Protein AF-0000000071693138 (afdb_homodimer)

Structure (mmCIF, N/CA/C/O backbone):
data_AF-0000000071693138-model_v1
#
loop_
_entity.id
_entity.type
_entity.pdbx_description
1 polymer 'SH2 domain-containing protein'
#
loop_
_atom_site.group_PDB
_atom_site.id
_atom_site.type_symbol
_atom_site.label_atom_id
_atom_site.label_alt_id
_atom_site.label_comp_id
_atom_site.label_asym_id
_atom_site.label_entity_id
_atom_site.label_seq_id
_atom_site.pdbx_PDB_ins_code
_atom_site.Cartn_x
_atom_site.Cartn_y
_atom_site.Cartn_z
_atom_site.occupancy
_atom_site.B_iso_or_equiv
_atom_site.auth_seq_id
_atom_site.auth_comp_id
_atom_site.auth_asym_id
_atom_site.auth_atom_id
_atom_site.pdbx_PDB_model_num
ATOM 1 N N . MET A 1 1 ? 12.133 -21.672 -26.922 1 51.28 1 MET A N 1
ATOM 2 C CA . MET A 1 1 ? 12.914 -20.594 -27.5 1 51.28 1 MET A CA 1
ATOM 3 C C . MET A 1 1 ? 12.086 -19.312 -27.594 1 51.28 1 MET A C 1
ATOM 5 O O . MET A 1 1 ? 12.539 -18.25 -27.156 1 51.28 1 MET A O 1
ATOM 9 N N . LYS A 1 2 ? 10.734 -19.406 -27.984 1 71.06 2 LYS A N 1
ATOM 10 C CA . LYS A 1 2 ? 9.914 -18.219 -28.203 1 71.06 2 LYS A CA 1
ATOM 11 C C . LYS A 1 2 ? 9.508 -17.594 -26.875 1 71.06 2 LYS A C 1
ATOM 13 O O . LYS A 1 2 ? 9.531 -16.359 -26.719 1 71.06 2 LYS A O 1
ATOM 18 N N . PHE A 1 3 ? 9.383 -18.438 -25.984 1 79.75 3 PHE A N 1
ATOM 19 C CA . PHE A 1 3 ? 8.977 -17.922 -24.672 1 79.75 3 PHE A CA 1
ATOM 20 C C . PHE A 1 3 ? 10.102 -17.125 -24.031 1 79.75 3 PHE A C 1
ATOM 22 O O . PHE A 1 3 ? 9.867 -16.031 -23.516 1 79.75 3 PHE A O 1
ATOM 29 N N . LYS A 1 4 ? 11.297 -17.656 -24.094 1 79.69 4 LYS A N 1
ATOM 30 C CA . LYS A 1 4 ? 12.477 -16.984 -23.547 1 79.69 4 LYS A CA 1
ATOM 31 C C . LYS A 1 4 ? 12.664 -15.609 -24.172 1 79.69 4 LYS A C 1
ATOM 33 O O . LYS A 1 4 ? 12.977 -14.641 -23.469 1 79.69 4 LYS A O 1
ATOM 38 N N . ALA A 1 5 ? 12.492 -15.648 -25.422 1 77.88 5 ALA A N 1
ATOM 39 C CA . ALA A 1 5 ? 12.68 -14.398 -26.156 1 77.88 5 ALA A CA 1
ATOM 40 C C . ALA A 1 5 ? 11.602 -13.375 -25.797 1 77.88 5 ALA A C 1
ATOM 42 O O . ALA A 1 5 ? 11.898 -12.195 -25.594 1 77.88 5 ALA A O 1
ATOM 43 N N . GLU A 1 6 ? 10.391 -13.82 -25.641 1 78.31 6 GLU A N 1
ATOM 44 C CA . GLU A 1 6 ? 9.273 -12.922 -25.359 1 78.31 6 GLU A CA 1
ATOM 45 C C . GLU A 1 6 ? 9.367 -12.344 -23.938 1 78.31 6 GLU A C 1
ATOM 47 O O . GLU A 1 6 ? 9.102 -11.164 -23.734 1 78.31 6 GLU A O 1
ATOM 52 N N . VAL A 1 7 ? 9.781 -13.195 -23.062 1 82.5 7 VAL A N 1
ATOM 53 C CA . VAL A 1 7 ? 9.898 -12.781 -21.672 1 82.5 7 VAL A CA 1
ATOM 54 C C . VAL A 1 7 ? 11.266 -12.141 -21.438 1 82.5 7 VAL A C 1
ATOM 56 O O . VAL A 1 7 ? 11.477 -11.484 -20.406 1 82.5 7 VAL A O 1
ATOM 59 N N . GLN A 1 8 ? 12.141 -12.156 -22.422 1 80 8 GLN A N 1
ATOM 60 C CA . GLN A 1 8 ? 13.516 -11.688 -22.297 1 80 8 GLN A CA 1
ATOM 61 C C . GLN A 1 8 ? 14.195 -12.32 -21.094 1 80 8 GLN A C 1
ATOM 63 O O . GLN A 1 8 ? 14.844 -11.625 -20.297 1 80 8 GLN A O 1
ATOM 68 N N . SER A 1 9 ? 13.906 -13.539 -20.875 1 84.06 9 SER A N 1
ATOM 69 C CA . SER A 1 9 ? 14.438 -14.289 -19.734 1 84.06 9 SER A CA 1
ATOM 70 C C . SER A 1 9 ? 15.516 -15.273 -20.172 1 84.06 9 SER A C 1
ATOM 72 O O . SER A 1 9 ? 15.703 -15.508 -21.375 1 84.06 9 SER A O 1
ATOM 74 N N . ASN A 1 10 ? 16.25 -15.727 -19.188 1 85.88 10 ASN A N 1
ATOM 75 C CA . ASN A 1 10 ? 17.266 -16.766 -19.422 1 85.88 10 ASN A CA 1
ATOM 76 C C . ASN A 1 10 ? 16.703 -18.156 -19.172 1 85.88 10 ASN A C 1
ATOM 78 O O . ASN A 1 10 ? 17.359 -19.156 -19.453 1 85.88 10 ASN A O 1
ATOM 82 N N . ARG A 1 11 ? 15.547 -18.109 -18.609 1 85.81 11 ARG A N 1
ATOM 83 C CA . ARG A 1 11 ? 14.906 -19.375 -18.297 1 85.81 11 ARG A CA 1
ATOM 84 C C . ARG A 1 11 ? 13.758 -19.672 -19.25 1 85.81 11 ARG A C 1
ATOM 86 O O . ARG A 1 11 ? 12.828 -18.859 -19.391 1 85.81 11 ARG A O 1
ATOM 93 N N . GLY A 1 12 ? 13.891 -20.75 -19.875 1 86.25 12 GLY A N 1
ATOM 94 C CA . GLY A 1 12 ? 12.828 -21.156 -20.797 1 86.25 12 GLY A CA 1
ATOM 95 C C . GLY A 1 12 ? 11.797 -22.062 -20.141 1 86.25 12 GLY A C 1
ATOM 96 O O . GLY A 1 12 ? 11.805 -22.25 -18.922 1 86.25 12 GLY A O 1
ATOM 97 N N . LEU A 1 13 ? 10.914 -22.547 -20.938 1 89.94 13 LEU A N 1
ATOM 98 C CA . LEU A 1 13 ? 9.875 -23.438 -20.438 1 89.94 13 LEU A CA 1
ATOM 99 C C . LEU A 1 13 ? 10.391 -24.875 -20.312 1 89.94 13 LEU A C 1
ATOM 101 O O . LEU A 1 13 ? 11.148 -25.344 -21.156 1 89.94 13 LEU A O 1
ATOM 105 N N . THR A 1 14 ? 10.102 -25.484 -19.266 1 90.12 14 THR A N 1
ATOM 106 C CA . THR A 1 14 ? 10.43 -26.906 -19.062 1 90.12 14 THR A CA 1
ATOM 107 C C . THR A 1 14 ? 9.383 -27.797 -19.719 1 90.12 14 THR A C 1
ATOM 109 O O . THR A 1 14 ? 8.367 -27.312 -20.219 1 90.12 14 THR A O 1
ATOM 112 N N . LYS A 1 15 ? 9.672 -29.062 -19.734 1 90 15 LYS A N 1
ATOM 113 C CA . LYS A 1 15 ? 8.703 -30.031 -20.25 1 90 15 LYS A CA 1
ATOM 114 C C . LYS A 1 15 ? 7.398 -29.969 -19.469 1 90 15 LYS A C 1
ATOM 116 O O . LYS A 1 15 ? 6.312 -30.062 -20.047 1 90 15 LYS A O 1
ATOM 121 N N . GLU A 1 16 ? 7.582 -29.875 -18.141 1 89.88 16 GLU A N 1
ATOM 122 C CA . GLU A 1 16 ? 6.41 -29.781 -17.266 1 89.88 16 GLU A CA 1
ATOM 123 C C . GLU A 1 16 ? 5.578 -28.547 -17.578 1 89.88 16 GLU A C 1
ATOM 125 O O . GLU A 1 16 ? 4.348 -28.594 -17.531 1 89.88 16 GLU A O 1
ATOM 130 N N . ASN A 1 17 ? 6.281 -27.469 -17.891 1 92.31 17 ASN A N 1
ATOM 131 C CA . ASN A 1 17 ? 5.574 -26.25 -18.281 1 92.31 17 ASN A CA 1
ATOM 132 C C . ASN A 1 17 ? 4.75 -26.453 -19.547 1 92.31 17 ASN A C 1
ATOM 134 O O . ASN A 1 17 ? 3.598 -26.031 -19.625 1 92.31 17 ASN A O 1
ATOM 138 N N . LEU A 1 18 ? 5.336 -27.125 -20.5 1 90.69 18 LEU A N 1
ATOM 139 C CA . LEU A 1 18 ? 4.684 -27.375 -21.781 1 90.69 18 LEU A CA 1
ATOM 140 C C . LEU A 1 18 ? 3.475 -28.281 -21.609 1 90.69 18 LEU A C 1
ATOM 142 O O . LEU A 1 18 ? 2.445 -28.094 -22.266 1 90.69 18 LEU A O 1
ATOM 146 N N . VAL A 1 19 ? 3.643 -29.281 -20.75 1 92.81 19 VAL A N 1
ATOM 147 C CA . VAL A 1 19 ? 2.529 -30.172 -20.484 1 92.81 19 VAL A CA 1
ATOM 148 C C . VAL A 1 19 ? 1.366 -29.391 -19.875 1 92.81 19 VAL A C 1
ATOM 150 O O . VAL A 1 19 ? 0.216 -29.562 -20.281 1 92.81 19 VAL A O 1
ATOM 153 N N . PHE A 1 20 ? 1.682 -28.562 -18.953 1 94.25 20 PHE A N 1
ATOM 154 C CA . PHE A 1 20 ? 0.657 -27.734 -18.344 1 94.25 20 PHE A CA 1
ATOM 155 C C . PHE A 1 20 ? -0.063 -26.891 -19.391 1 94.25 20 PHE A C 1
ATOM 157 O O . PHE A 1 20 ? -1.293 -26.812 -19.391 1 94.25 20 PHE A O 1
ATOM 164 N N . LEU A 1 21 ? 0.658 -26.25 -20.234 1 93.19 21 LEU A N 1
ATOM 165 C CA . LEU A 1 21 ? 0.099 -25.391 -21.281 1 93.19 21 LEU A CA 1
ATOM 166 C C . LEU A 1 21 ? -0.772 -26.188 -22.234 1 93.19 21 LEU A C 1
ATOM 168 O O . LEU A 1 21 ? -1.842 -25.734 -22.641 1 93.19 21 LEU A O 1
ATOM 172 N N . ALA A 1 22 ? -0.288 -27.328 -22.531 1 91.94 22 ALA A N 1
ATOM 173 C CA . ALA A 1 22 ? -1.06 -28.219 -23.406 1 91.94 22 ALA A CA 1
ATOM 174 C C . ALA A 1 22 ? -2.369 -28.641 -22.75 1 91.94 22 ALA A C 1
ATOM 176 O O . ALA A 1 22 ? -3.422 -28.641 -23.391 1 91.94 22 ALA A O 1
ATOM 177 N N . GLN A 1 23 ? -2.264 -28.984 -21.484 1 92.75 23 GLN A N 1
ATOM 178 C CA . GLN A 1 23 ? -3.455 -29.375 -20.734 1 92.75 23 GLN A CA 1
ATOM 179 C C . GLN A 1 23 ? -4.488 -28.25 -20.719 1 92.75 23 GLN A C 1
ATOM 181 O O . GLN A 1 23 ? -5.684 -28.5 -20.891 1 92.75 23 GLN A O 1
ATOM 186 N N . LYS A 1 24 ? -4.051 -27.078 -20.562 1 92.31 24 LYS A N 1
ATOM 187 C CA . LYS A 1 24 ? -4.945 -25.922 -20.516 1 92.31 24 LYS A CA 1
ATOM 188 C C . LYS A 1 24 ? -5.551 -25.641 -21.891 1 92.31 24 LYS A C 1
ATOM 190 O O . LYS A 1 24 ? -6.746 -25.375 -22.016 1 92.31 24 LYS A O 1
ATOM 195 N N . LEU A 1 25 ? -4.75 -25.75 -22.906 1 91.25 25 LEU A N 1
ATOM 196 C CA . LEU A 1 25 ? -5.156 -25.438 -24.266 1 91.25 25 LEU A CA 1
ATOM 197 C C . LEU A 1 25 ? -6.133 -26.469 -24.797 1 91.25 25 LEU A C 1
ATOM 199 O O . LEU A 1 25 ? -7.117 -26.125 -25.469 1 91.25 25 LEU A O 1
ATOM 203 N N . PHE A 1 26 ? -5.887 -27.688 -24.5 1 89.56 26 PHE A N 1
ATOM 204 C CA . PHE A 1 26 ? -6.66 -28.781 -25.094 1 89.56 26 PHE A CA 1
ATOM 205 C C . PHE A 1 26 ? -7.715 -29.281 -24.125 1 89.56 26 PHE A C 1
ATOM 207 O O . PHE A 1 26 ? -8.523 -30.156 -24.469 1 89.56 26 PHE A O 1
ATOM 214 N N . ASN A 1 27 ? -7.68 -28.75 -22.953 1 87.81 27 ASN A N 1
ATOM 215 C CA . ASN A 1 27 ? -8.594 -29.203 -21.922 1 87.81 27 ASN A CA 1
ATOM 216 C C . ASN A 1 27 ? -8.5 -30.719 -21.719 1 87.81 27 ASN A C 1
ATOM 218 O O . ASN A 1 27 ? -9.508 -31.422 -21.766 1 87.81 27 ASN A O 1
ATOM 222 N N . ASN A 1 28 ? -7.312 -31.141 -21.672 1 85.06 28 ASN A N 1
ATOM 223 C CA . ASN A 1 28 ? -6.957 -32.562 -21.5 1 85.06 28 ASN A CA 1
ATOM 224 C C . ASN A 1 28 ? -6.082 -32.75 -20.281 1 85.06 28 ASN A C 1
ATOM 226 O O . ASN A 1 28 ? -5.223 -31.938 -19.969 1 85.06 28 ASN A O 1
ATOM 230 N N . SER A 1 29 ? -6.223 -33.875 -19.5 1 84.69 29 SER A N 1
ATOM 231 C CA . SER A 1 29 ? -5.547 -34.062 -18.219 1 84.69 29 SER A CA 1
ATOM 232 C C . SER A 1 29 ? -4.328 -34.969 -18.375 1 84.69 29 SER A C 1
ATOM 234 O O . SER A 1 29 ? -3.713 -35.375 -17.391 1 84.69 29 SER A O 1
ATOM 236 N N . SER A 1 30 ? -4.02 -35.312 -19.531 1 86.25 30 SER A N 1
ATOM 237 C CA . SER A 1 30 ? -2.869 -36.188 -19.719 1 86.25 30 SER A CA 1
ATOM 238 C C . SER A 1 30 ? -1.579 -35.531 -19.266 1 86.25 30 SER A C 1
ATOM 240 O O . SER A 1 30 ? -1.352 -34.344 -19.547 1 86.25 30 SER A O 1
ATOM 242 N N . SER A 1 31 ? -0.728 -36.25 -18.578 1 86.44 31 SER A N 1
ATOM 243 C CA . SER A 1 31 ? 0.519 -35.688 -18.062 1 86.44 31 SER A CA 1
ATOM 244 C C . SER A 1 31 ? 1.697 -36.031 -18.969 1 86.44 31 SER A C 1
ATOM 246 O O . SER A 1 31 ? 2.832 -35.656 -18.688 1 86.44 31 SER A O 1
ATOM 248 N N . HIS A 1 32 ? 1.452 -36.719 -20.016 1 87.25 32 HIS A N 1
ATOM 249 C CA . HIS A 1 32 ? 2.518 -37.125 -20.922 1 87.25 32 HIS A CA 1
ATOM 250 C C . HIS A 1 32 ? 2.559 -36.25 -22.172 1 87.25 32 HIS A C 1
ATOM 252 O O . HIS A 1 32 ? 1.589 -36.188 -22.922 1 87.25 32 HIS A O 1
ATOM 258 N N . LEU A 1 33 ? 3.686 -35.719 -22.344 1 85.25 33 LEU A N 1
ATOM 259 C CA . LEU A 1 33 ? 3.871 -34.75 -23.438 1 85.25 33 LEU A CA 1
ATOM 260 C C . LEU A 1 33 ? 3.619 -35.438 -24.781 1 85.25 33 LEU A C 1
ATOM 262 O O . LEU A 1 33 ? 3.062 -34.812 -25.703 1 85.25 33 LEU A O 1
ATOM 266 N N . GLU A 1 34 ? 4.016 -36.656 -24.875 1 87.56 34 GLU A N 1
ATOM 267 C CA . GLU A 1 34 ? 3.918 -37.406 -26.125 1 87.56 34 GLU A CA 1
ATOM 268 C C . GLU A 1 34 ? 2.469 -37.5 -26.594 1 87.56 34 GLU A C 1
ATOM 270 O O . GLU A 1 34 ? 2.203 -37.625 -27.781 1 87.56 34 GLU A O 1
ATOM 275 N N . ASP A 1 35 ? 1.601 -37.406 -25.641 1 86.88 35 ASP A N 1
ATOM 276 C CA . ASP A 1 35 ? 0.181 -37.531 -25.969 1 86.88 35 ASP A CA 1
ATOM 277 C C . ASP A 1 35 ? -0.302 -36.344 -26.781 1 86.88 35 ASP A C 1
ATOM 279 O O . ASP A 1 35 ? -1.347 -36.406 -27.438 1 86.88 35 ASP A O 1
ATOM 283 N N . TYR A 1 36 ? 0.524 -35.312 -26.797 1 85.5 36 TYR A N 1
ATOM 284 C CA . TYR A 1 36 ? 0.069 -34.094 -27.453 1 85.5 36 TYR A CA 1
ATOM 285 C C . TYR A 1 36 ? 0.781 -33.875 -28.781 1 85.5 36 TYR A C 1
ATOM 287 O O . TYR A 1 36 ? 0.458 -32.938 -29.531 1 85.5 36 TYR A O 1
ATOM 295 N N . ASN A 1 37 ? 1.795 -34.625 -29.109 1 83.62 37 ASN A N 1
ATOM 296 C CA . ASN A 1 37 ? 2.604 -34.469 -30.312 1 83.62 37 ASN A CA 1
ATOM 297 C C . ASN A 1 37 ? 1.745 -34.562 -31.578 1 83.62 37 ASN A C 1
ATOM 299 O O . ASN A 1 37 ? 2.018 -33.875 -32.562 1 83.62 37 ASN A O 1
ATOM 303 N N . GLY A 1 38 ? 0.734 -35.25 -31.516 1 80.5 38 GLY A N 1
ATOM 304 C CA . GLY A 1 38 ? -0.096 -35.375 -32.688 1 80.5 38 GLY A CA 1
ATOM 305 C C . GLY A 1 38 ? -1.308 -34.469 -32.688 1 80.5 38 GLY A C 1
ATOM 306 O O . GLY A 1 38 ? -2.109 -34.5 -33.625 1 80.5 38 GLY A O 1
ATOM 307 N N . MET A 1 39 ? -1.306 -33.656 -31.734 1 83.25 39 MET A N 1
ATOM 308 C CA . MET A 1 39 ? -2.482 -32.781 -31.625 1 83.25 39 MET A CA 1
ATOM 309 C C . MET A 1 39 ? -2.209 -31.406 -32.219 1 83.25 39 MET A C 1
ATOM 311 O O . MET A 1 39 ? -1.069 -30.938 -32.188 1 83.25 39 MET A O 1
ATOM 315 N N . SER A 1 40 ? -3.199 -30.828 -32.906 1 84.94 40 SER A N 1
ATOM 316 C CA . SER A 1 40 ? -3.09 -29.484 -33.5 1 84.94 40 SER A CA 1
ATOM 317 C C . SER A 1 40 ? -4.094 -28.531 -32.875 1 84.94 40 SER A C 1
ATOM 319 O O . SER A 1 40 ? -5.168 -28.953 -32.438 1 84.94 40 SER A O 1
ATOM 321 N N . VAL A 1 41 ? -3.598 -27.359 -32.688 1 85.5 41 VAL A N 1
ATOM 322 C CA . VAL A 1 41 ? -4.465 -26.312 -32.156 1 85.5 41 VAL A CA 1
ATOM 323 C C . VAL A 1 41 ? -4.848 -25.344 -33.281 1 85.5 41 VAL A C 1
ATOM 325 O O . VAL A 1 41 ? -3.99 -24.891 -34.031 1 85.5 41 VAL A O 1
ATOM 328 N N . SER A 1 42 ? -6.184 -25.141 -33.344 1 89.38 42 SER A N 1
ATOM 329 C CA . SER A 1 42 ? -6.617 -24.156 -34.344 1 89.38 42 SER A CA 1
ATOM 330 C C . SER A 1 42 ? -6.34 -22.734 -33.844 1 89.38 42 SER A C 1
ATOM 332 O O . SER A 1 42 ? -6.223 -22.484 -32.656 1 89.38 42 SER A O 1
ATOM 334 N N . TRP A 1 43 ? -6.137 -21.875 -34.812 1 89.31 43 TRP A N 1
ATOM 335 C CA . TRP A 1 43 ? -5.953 -20.469 -34.469 1 89.31 43 TRP A CA 1
ATOM 336 C C . TRP A 1 43 ? -7.113 -19.953 -33.625 1 89.31 43 TRP A C 1
ATOM 338 O O . TRP A 1 43 ? -6.914 -19.188 -32.688 1 89.31 43 TRP A O 1
ATOM 348 N N . SER A 1 44 ? -8.312 -20.375 -33.969 1 91.94 44 SER A N 1
ATOM 349 C CA . SER A 1 44 ? -9.508 -19.969 -33.25 1 91.94 44 SER A CA 1
ATOM 350 C C . SER A 1 44 ? -9.461 -20.438 -31.797 1 91.94 44 SER A C 1
ATOM 352 O O . SER A 1 44 ? -9.797 -19.672 -30.891 1 91.94 44 SER A O 1
ATOM 354 N N . GLN A 1 45 ? -9.055 -21.609 -31.594 1 88.69 45 GLN A N 1
ATOM 355 C CA . GLN A 1 45 ? -8.914 -22.141 -30.25 1 88.69 45 GLN A CA 1
ATOM 356 C C . GLN A 1 45 ? -7.852 -21.391 -29.453 1 88.69 45 GLN A C 1
ATOM 358 O O . GLN A 1 45 ? -7.984 -21.203 -28.25 1 88.69 45 GLN A O 1
ATOM 363 N N . PHE A 1 46 ? -6.973 -20.922 -30.172 1 91.62 46 PHE A N 1
ATOM 364 C CA . PHE A 1 46 ? -5.812 -20.281 -29.562 1 91.62 46 PHE A CA 1
ATOM 365 C C . PHE A 1 46 ? -6.133 -18.844 -29.156 1 91.62 46 PHE A C 1
ATOM 367 O O . PHE A 1 46 ? -5.828 -18.438 -28.031 1 91.62 46 PHE A O 1
ATOM 374 N N . ASN A 1 47 ? -6.789 -18.094 -30.016 1 93.69 47 ASN A N 1
ATOM 375 C CA . ASN A 1 47 ? -6.832 -16.672 -29.734 1 93.69 47 ASN A CA 1
ATOM 376 C C . ASN A 1 47 ? -8.234 -16.094 -29.938 1 93.69 47 ASN A C 1
ATOM 378 O O . ASN A 1 47 ? -8.445 -14.898 -29.781 1 93.69 47 ASN A O 1
ATOM 382 N N . ARG A 1 48 ? -9.227 -16.812 -30.219 1 94.56 48 ARG A N 1
ATOM 383 C CA . ARG A 1 48 ? -10.57 -16.297 -30.469 1 94.56 48 ARG A CA 1
ATOM 384 C C . ARG A 1 48 ? -11.586 -16.922 -29.531 1 94.56 48 ARG A C 1
ATOM 386 O O . ARG A 1 48 ? -12.438 -16.219 -28.969 1 94.56 48 ARG A O 1
ATOM 393 N N . GLU A 1 49 ? -11.508 -18.219 -29.312 1 94.69 49 GLU A N 1
ATOM 394 C CA . GLU A 1 49 ? -12.445 -18.922 -28.453 1 94.69 49 GLU A CA 1
ATOM 395 C C . GLU A 1 49 ? -11.992 -18.891 -27 1 94.69 49 GLU A C 1
ATOM 397 O O . GLU A 1 49 ? -10.812 -19.094 -26.703 1 94.69 49 GLU A O 1
ATOM 402 N N . ASN A 1 50 ? -13.008 -18.703 -26.219 1 95 50 ASN A N 1
ATOM 403 C CA . ASN A 1 50 ? -12.703 -18.719 -24.781 1 95 50 ASN A CA 1
ATOM 404 C C . ASN A 1 50 ? -12.336 -20.125 -24.312 1 95 50 ASN A C 1
ATOM 406 O O . ASN A 1 50 ? -12.867 -21.109 -24.812 1 95 50 ASN A O 1
ATOM 410 N N . LEU A 1 51 ? -11.406 -20.188 -23.344 1 94.06 51 LEU A N 1
ATOM 411 C CA . LEU A 1 51 ? -11.125 -21.438 -22.656 1 94.06 51 LEU A CA 1
ATOM 412 C C . LEU A 1 51 ? -12.344 -21.938 -21.891 1 94.06 51 LEU A C 1
ATOM 414 O O . LEU A 1 51 ? -13.125 -21.141 -21.375 1 94.06 51 LEU A O 1
ATOM 418 N N . PRO A 1 52 ? -12.477 -23.203 -21.875 1 90.31 52 PRO A N 1
ATOM 419 C CA . PRO A 1 52 ? -13.617 -23.734 -21.141 1 90.31 52 PRO A CA 1
ATOM 420 C C . PRO A 1 52 ? -13.641 -23.266 -19.688 1 90.31 52 PRO A C 1
ATOM 422 O O . PRO A 1 52 ? -12.648 -23.406 -18.969 1 90.31 52 PRO A O 1
ATOM 425 N N . GLY A 1 53 ? -14.758 -22.688 -19.25 1 91.12 53 GLY A N 1
ATOM 426 C CA . GLY A 1 53 ? -14.938 -22.266 -17.875 1 91.12 53 GLY A CA 1
ATOM 427 C C . GLY A 1 53 ? -14.438 -20.844 -17.609 1 91.12 53 GLY A C 1
ATOM 428 O O . GLY A 1 53 ? -14.562 -20.344 -16.5 1 91.12 53 GLY A O 1
ATOM 429 N N . TRP A 1 54 ? -13.828 -20.328 -18.625 1 94.31 54 TRP A N 1
ATOM 430 C CA . TRP A 1 54 ? -13.273 -18.984 -18.453 1 94.31 54 TRP A CA 1
ATOM 431 C C . TRP A 1 54 ? -13.812 -18.031 -19.516 1 94.31 54 TRP A C 1
ATOM 433 O O . TRP A 1 54 ? -14.344 -18.469 -20.531 1 94.31 54 TRP A O 1
ATOM 443 N N . ASN A 1 55 ? -13.734 -16.75 -19.297 1 96.56 55 ASN A N 1
ATOM 444 C CA . ASN A 1 55 ? -14.227 -15.742 -20.219 1 96.56 55 ASN A CA 1
ATOM 445 C C . ASN A 1 55 ? -13.086 -15.102 -21.016 1 96.56 55 ASN A C 1
ATOM 447 O O . ASN A 1 55 ? -13.195 -13.953 -21.438 1 96.56 55 ASN A O 1
ATOM 451 N N . TYR A 1 56 ? -12.039 -15.828 -21.094 1 97.38 56 TYR A N 1
ATOM 452 C CA . TYR A 1 56 ? -10.883 -15.367 -21.859 1 97.38 56 TYR A CA 1
ATOM 453 C C . TYR A 1 56 ? -10.312 -16.5 -22.719 1 97.38 56 TYR A C 1
ATOM 455 O O . TYR A 1 56 ? -10.586 -17.672 -22.469 1 97.38 56 TYR A O 1
ATOM 463 N N . THR A 1 57 ? -9.547 -16.141 -23.719 1 97.38 57 THR A N 1
ATOM 464 C CA . THR A 1 57 ? -8.906 -17.125 -24.594 1 97.38 57 THR A CA 1
ATOM 465 C C . THR A 1 57 ? -7.578 -17.578 -24 1 97.38 57 THR A C 1
ATOM 467 O O . THR A 1 57 ? -7.051 -16.953 -23.078 1 97.38 57 THR A O 1
ATOM 470 N N . PHE A 1 58 ? -7.109 -18.641 -24.547 1 96.44 58 PHE A N 1
ATOM 471 C CA . PHE A 1 58 ? -5.801 -19.125 -24.125 1 96.44 58 PHE A CA 1
ATOM 472 C C . PHE A 1 58 ? -4.738 -18.062 -24.312 1 96.44 58 PHE A C 1
ATOM 474 O O . PHE A 1 58 ? -3.939 -17.797 -23.406 1 96.44 58 PHE A O 1
ATOM 481 N N . TRP A 1 59 ? -4.758 -17.422 -25.422 1 96.81 59 TRP A N 1
ATOM 482 C CA . TRP A 1 59 ? -3.736 -16.422 -25.734 1 96.81 59 TRP A CA 1
ATOM 483 C C . TRP A 1 59 ? -3.822 -15.234 -24.781 1 96.81 59 TRP A C 1
ATOM 485 O O . TRP A 1 59 ? -2.797 -14.734 -24.312 1 96.81 59 TRP A O 1
ATOM 495 N N . GLN A 1 60 ? -4.953 -14.797 -24.484 1 97.44 60 GLN A N 1
ATOM 496 C CA . GLN A 1 60 ? -5.117 -13.695 -23.547 1 97.44 60 GLN A CA 1
ATOM 497 C C . GLN A 1 60 ? -4.461 -14.016 -22.203 1 97.44 60 GLN A C 1
ATOM 499 O O . GLN A 1 60 ? -3.764 -13.172 -21.641 1 97.44 60 GLN A O 1
ATOM 504 N N . TRP A 1 61 ? -4.734 -15.164 -21.781 1 97.75 61 TRP A N 1
ATOM 505 C CA . TRP A 1 61 ? -4.172 -15.602 -20.5 1 97.75 61 TRP A CA 1
ATOM 506 C C . TRP A 1 61 ? -2.654 -15.695 -20.578 1 97.75 61 TRP A C 1
ATOM 508 O O . TRP A 1 61 ? -1.943 -15.172 -19.719 1 97.75 61 TRP A O 1
ATOM 518 N N . PHE A 1 62 ? -2.201 -16.359 -21.609 1 96.69 62 PHE A N 1
ATOM 519 C CA . PHE A 1 62 ? -0.776 -16.625 -21.766 1 96.69 62 PHE A CA 1
ATOM 520 C C . PHE A 1 62 ? -0.007 -15.32 -21.984 1 96.69 62 PHE A C 1
ATOM 522 O O . PHE A 1 62 ? 1.079 -15.141 -21.422 1 96.69 62 PHE A O 1
ATOM 529 N N . ASP A 1 63 ? -0.546 -14.5 -22.719 1 96.56 63 ASP A N 1
ATOM 530 C CA . ASP A 1 63 ? 0.045 -13.18 -22.922 1 96.56 63 ASP A CA 1
ATOM 531 C C . ASP A 1 63 ? 0.127 -12.406 -21.609 1 96.56 63 ASP A C 1
ATOM 533 O O . ASP A 1 63 ? 1.102 -11.688 -21.359 1 96.56 63 ASP A O 1
ATOM 537 N N . GLY A 1 64 ? -0.905 -12.492 -20.812 1 97.56 64 GLY A N 1
ATOM 538 C CA . GLY A 1 64 ? -0.895 -11.883 -19.5 1 97.56 64 GLY A CA 1
ATOM 539 C C . GLY A 1 64 ? 0.226 -12.391 -18.609 1 97.56 64 GLY A C 1
ATOM 540 O O . GLY A 1 64 ? 0.877 -11.609 -17.922 1 97.56 64 GLY A O 1
ATOM 541 N N . VAL A 1 65 ? 0.457 -13.656 -18.703 1 97.44 65 VAL A N 1
ATOM 542 C CA . VAL A 1 65 ? 1.535 -14.266 -17.938 1 97.44 65 VAL A CA 1
ATOM 543 C C . VAL A 1 65 ? 2.881 -13.703 -18.391 1 97.44 65 VAL A C 1
ATOM 545 O O . VAL A 1 65 ? 3.707 -13.312 -17.562 1 97.44 65 VAL A O 1
ATOM 548 N N . MET A 1 66 ? 3.053 -13.617 -19.656 1 96.44 66 MET A N 1
ATOM 549 C CA . MET A 1 66 ? 4.312 -13.125 -20.188 1 96.44 66 MET A CA 1
ATOM 550 C C . MET A 1 66 ? 4.531 -11.664 -19.812 1 96.44 66 MET A C 1
ATOM 552 O O . MET A 1 66 ? 5.645 -11.266 -19.469 1 96.44 66 MET A O 1
ATOM 556 N N . GLU A 1 67 ? 3.504 -10.961 -19.875 1 97 67 GLU A N 1
ATOM 557 C CA . GLU A 1 67 ? 3.598 -9.531 -19.594 1 97 67 GLU A CA 1
ATOM 558 C C . GLU A 1 67 ? 4.004 -9.281 -18.156 1 97 67 GLU A C 1
ATOM 560 O O . GLU A 1 67 ? 4.879 -8.461 -17.875 1 97 67 GLU A O 1
ATOM 565 N N . VAL A 1 68 ? 3.361 -9.938 -17.281 1 97.5 68 VAL A N 1
ATOM 566 C CA . VAL A 1 68 ? 3.662 -9.703 -15.875 1 97.5 68 VAL A CA 1
ATOM 567 C C . VAL A 1 68 ? 5.066 -10.203 -15.555 1 97.5 68 VAL A C 1
ATOM 569 O O . VAL A 1 68 ? 5.773 -9.609 -14.734 1 97.5 68 VAL A O 1
ATOM 572 N N . LEU A 1 69 ? 5.516 -11.273 -16.141 1 96.62 69 LEU A N 1
ATOM 573 C CA . LEU A 1 69 ? 6.871 -11.781 -15.961 1 96.62 69 LEU A CA 1
ATOM 574 C C . LEU A 1 69 ? 7.898 -10.758 -16.438 1 96.62 69 LEU A C 1
ATOM 576 O O . LEU A 1 69 ? 8.852 -10.453 -15.711 1 96.62 69 LEU A O 1
ATOM 580 N N . LYS A 1 70 ? 7.637 -10.25 -17.531 1 95.69 70 LYS A N 1
ATOM 581 C CA . LYS A 1 70 ? 8.57 -9.297 -18.141 1 95.69 70 LYS A CA 1
ATOM 582 C C . LYS A 1 70 ? 8.641 -8.008 -17.312 1 95.69 70 LYS A C 1
ATOM 584 O O . LYS A 1 70 ? 9.727 -7.492 -17.062 1 95.69 70 LYS A O 1
ATOM 589 N N . LYS A 1 71 ? 7.551 -7.578 -16.906 1 96.62 71 LYS A N 1
ATOM 590 C CA . LYS A 1 71 ? 7.461 -6.262 -16.281 1 96.62 71 LYS A CA 1
ATOM 591 C C . LYS A 1 71 ? 7.891 -6.316 -14.82 1 96.62 71 LYS A C 1
ATOM 593 O O . LYS A 1 71 ? 8.5 -5.375 -14.312 1 96.62 71 LYS A O 1
ATOM 598 N N . HIS A 1 72 ? 7.594 -7.477 -14.141 1 97.06 72 HIS A N 1
ATOM 599 C CA . HIS A 1 72 ? 7.738 -7.418 -12.688 1 97.06 72 HIS A CA 1
ATOM 600 C C . HIS A 1 72 ? 8.547 -8.602 -12.164 1 97.06 72 HIS A C 1
ATOM 602 O O . HIS A 1 72 ? 9.117 -8.531 -11.07 1 97.06 72 HIS A O 1
ATOM 608 N N . HIS A 1 73 ? 8.625 -9.672 -12.914 1 97.12 73 HIS A N 1
ATOM 609 C CA . HIS A 1 73 ? 9.062 -10.883 -12.234 1 97.12 73 HIS A CA 1
ATOM 610 C C . HIS A 1 73 ? 10.219 -11.547 -12.977 1 97.12 73 HIS A C 1
ATOM 612 O O . HIS A 1 73 ? 10.555 -12.703 -12.703 1 97.12 73 HIS A O 1
ATOM 618 N N . LYS A 1 74 ? 10.812 -10.883 -13.875 1 95.75 74 LYS A N 1
ATOM 619 C CA . LYS A 1 74 ? 11.859 -11.477 -14.695 1 95.75 74 LYS A CA 1
ATOM 620 C C . LYS A 1 74 ? 12.984 -12.039 -13.828 1 95.75 74 LYS A C 1
ATOM 622 O O . LYS A 1 74 ? 13.359 -13.203 -13.977 1 95.75 74 LYS A O 1
ATOM 627 N N . PRO A 1 75 ? 13.516 -11.266 -12.859 1 96 75 PRO A N 1
ATOM 628 C CA . PRO A 1 75 ? 14.594 -11.82 -12.047 1 96 75 PRO A CA 1
ATOM 629 C C . PRO A 1 75 ? 14.156 -13.016 -11.211 1 96 75 PRO A C 1
ATOM 631 O O . PRO A 1 75 ? 14.922 -13.961 -11.016 1 96 75 PRO A O 1
ATOM 634 N N . HIS A 1 76 ? 12.969 -13.023 -10.711 1 97.19 76 HIS A N 1
ATOM 635 C CA . HIS A 1 76 ? 12.445 -14.117 -9.898 1 97.19 76 HIS A CA 1
ATOM 636 C C . HIS A 1 76 ? 12.25 -15.375 -10.727 1 97.19 76 HIS A C 1
ATOM 638 O O . HIS A 1 76 ? 12.492 -16.484 -10.25 1 97.19 76 HIS A O 1
ATOM 644 N N . TRP A 1 77 ? 11.75 -15.125 -11.945 1 96.62 77 TRP A N 1
ATOM 645 C CA . TRP A 1 77 ? 11.602 -16.234 -12.875 1 96.62 77 TRP A CA 1
ATOM 646 C C . TRP A 1 77 ? 12.953 -16.844 -13.242 1 96.62 77 TRP A C 1
ATOM 648 O O . TRP A 1 77 ? 13.133 -18.062 -13.195 1 96.62 77 TRP A O 1
ATOM 658 N N . ASN A 1 78 ? 13.914 -16.047 -13.484 1 94.62 78 ASN A N 1
ATOM 659 C CA . ASN A 1 78 ? 15.25 -16.469 -13.875 1 94.62 78 ASN A CA 1
ATOM 660 C C . ASN A 1 78 ? 15.938 -17.25 -12.75 1 94.62 78 ASN A C 1
ATOM 662 O O . ASN A 1 78 ? 16.688 -18.188 -13.008 1 94.62 78 ASN A O 1
ATOM 666 N N . ASP A 1 79 ? 15.586 -16.891 -11.531 1 94.75 79 ASP A N 1
ATOM 667 C CA . ASP A 1 79 ? 16.203 -17.516 -10.367 1 94.75 79 ASP A CA 1
ATOM 668 C C . ASP A 1 79 ? 15.492 -18.812 -10.016 1 94.75 79 ASP A C 1
ATOM 670 O O . ASP A 1 79 ? 15.898 -19.516 -9.086 1 94.75 79 ASP A O 1
ATOM 674 N N . GLY A 1 80 ? 14.406 -19.047 -10.672 1 94.88 80 GLY A N 1
ATOM 675 C CA . GLY A 1 80 ? 13.656 -20.25 -10.398 1 94.88 80 GLY A CA 1
ATOM 676 C C . GLY A 1 80 ? 12.781 -20.141 -9.164 1 94.88 80 GLY A C 1
ATOM 677 O O . GLY A 1 80 ? 12.375 -21.156 -8.586 1 94.88 80 GLY A O 1
ATOM 678 N N . ALA A 1 81 ? 12.547 -18.953 -8.781 1 97.38 81 ALA A N 1
ATOM 679 C CA . ALA A 1 81 ? 11.773 -18.734 -7.559 1 97.38 81 ALA A CA 1
ATOM 680 C C . ALA A 1 81 ? 10.281 -18.906 -7.812 1 97.38 81 ALA A C 1
ATOM 682 O O . ALA A 1 81 ? 9.5 -19.047 -6.871 1 97.38 81 ALA A O 1
ATOM 683 N N . ILE A 1 82 ? 9.883 -18.875 -9.07 1 97.75 82 ILE A N 1
ATOM 684 C CA . ILE A 1 82 ? 8.477 -19 -9.461 1 97.75 82 ILE A CA 1
ATOM 685 C C . ILE A 1 82 ? 8.258 -20.344 -10.164 1 97.75 82 ILE A C 1
ATOM 687 O O . ILE A 1 82 ? 8.859 -20.609 -11.211 1 97.75 82 ILE A O 1
ATOM 691 N N . LEU A 1 83 ? 7.434 -21.125 -9.539 1 97.06 83 LEU A N 1
ATOM 692 C CA . LEU A 1 83 ? 7.078 -22.375 -10.211 1 97.06 83 LEU A CA 1
ATOM 693 C C . LEU A 1 83 ? 6.25 -22.109 -11.461 1 97.06 83 LEU A C 1
ATOM 695 O O . LEU A 1 83 ? 6.5 -22.688 -12.516 1 97.06 83 LEU A O 1
ATOM 699 N N . GLY A 1 84 ? 5.25 -21.203 -11.258 1 96.5 84 GLY A N 1
ATOM 700 C CA . GLY A 1 84 ? 4.59 -20.625 -12.414 1 96.5 84 GLY A CA 1
ATOM 701 C C . GLY A 1 84 ? 3.42 -21.453 -12.914 1 96.5 84 GLY A C 1
ATOM 702 O O . GLY A 1 84 ? 2.279 -21.234 -12.492 1 96.5 84 GLY A O 1
ATOM 703 N N . PHE A 1 85 ? 3.703 -22.5 -13.75 1 96.75 85 PHE A N 1
ATOM 704 C CA . PHE A 1 85 ? 2.678 -23.188 -14.516 1 96.75 85 PHE A CA 1
ATOM 705 C C . PHE A 1 85 ? 2.199 -24.438 -13.781 1 96.75 85 PHE A C 1
ATOM 707 O O . PHE A 1 85 ? 2.416 -25.562 -14.234 1 96.75 85 PHE A O 1
ATOM 714 N N . VAL A 1 86 ? 1.443 -24.281 -12.703 1 96.44 86 VAL A N 1
ATOM 715 C CA . VAL A 1 86 ? 0.775 -25.297 -11.906 1 96.44 86 VAL A CA 1
ATOM 716 C C . VAL A 1 86 ? -0.587 -24.797 -11.445 1 96.44 86 VAL A C 1
ATOM 718 O O . VAL A 1 86 ? -0.731 -23.625 -11.102 1 96.44 86 VAL A O 1
ATOM 721 N N . ASN A 1 87 ? -1.57 -25.656 -11.547 1 94.12 87 ASN A N 1
ATOM 722 C CA . ASN A 1 87 ? -2.881 -25.25 -11.062 1 94.12 87 ASN A CA 1
ATOM 723 C C . ASN A 1 87 ? -2.996 -25.406 -9.547 1 94.12 87 ASN A C 1
ATOM 725 O O . ASN A 1 87 ? -2.061 -25.875 -8.898 1 94.12 87 ASN A O 1
ATOM 729 N N . LYS A 1 88 ? -4.051 -25.078 -8.984 1 95.5 88 LYS A N 1
ATOM 730 C CA . LYS A 1 88 ? -4.262 -25.078 -7.539 1 95.5 88 LYS A CA 1
ATOM 731 C C . LYS A 1 88 ? -4.07 -26.469 -6.957 1 95.5 88 LYS A C 1
ATOM 733 O O . LYS A 1 88 ? -3.361 -26.641 -5.961 1 95.5 88 LYS A O 1
ATOM 738 N N . GLN A 1 89 ? -4.668 -27.453 -7.609 1 94.69 89 GLN A N 1
ATOM 739 C CA . GLN A 1 89 ? -4.605 -28.828 -7.105 1 94.69 89 GLN A CA 1
ATOM 740 C C . GLN A 1 89 ? -3.174 -29.359 -7.129 1 94.69 89 GLN A C 1
ATOM 742 O O . GLN A 1 89 ? -2.719 -29.969 -6.168 1 94.69 89 GLN A O 1
ATOM 747 N N . GLN A 1 90 ? -2.559 -29.141 -8.195 1 95.12 90 GLN A N 1
ATOM 748 C CA . GLN A 1 90 ? -1.17 -29.562 -8.32 1 95.12 90 GLN A CA 1
ATOM 749 C C . GLN A 1 90 ? -0.292 -28.906 -7.266 1 95.12 90 GLN A C 1
ATOM 751 O O . GLN A 1 90 ? 0.572 -29.547 -6.668 1 95.12 90 GLN A O 1
ATOM 756 N N . ALA A 1 91 ? -0.492 -27.594 -7.062 1 97.56 91 ALA A N 1
ATOM 757 C CA . ALA A 1 91 ? 0.257 -26.859 -6.051 1 97.56 91 ALA A CA 1
ATOM 758 C C . ALA A 1 91 ? 0.048 -27.469 -4.664 1 97.56 91 ALA A C 1
ATOM 760 O O . ALA A 1 91 ? 1.008 -27.656 -3.914 1 97.56 91 ALA A O 1
ATOM 761 N N . HIS A 1 92 ? -1.127 -27.75 -4.344 1 97.5 92 HIS A N 1
ATOM 762 C CA . HIS A 1 92 ? -1.455 -28.359 -3.055 1 97.5 92 HIS A CA 1
ATOM 763 C C . HIS A 1 92 ? -0.803 -29.719 -2.902 1 97.5 92 HIS A C 1
ATOM 765 O O . HIS A 1 92 ? -0.295 -30.062 -1.83 1 97.5 92 HIS A O 1
ATOM 771 N N . ASP A 1 93 ? -0.812 -30.5 -3.943 1 97.56 93 ASP A N 1
ATOM 772 C CA . ASP A 1 93 ? -0.192 -31.812 -3.922 1 97.56 93 ASP A CA 1
ATOM 773 C C . ASP A 1 93 ? 1.308 -31.719 -3.652 1 97.56 93 ASP A C 1
ATOM 775 O O . ASP A 1 93 ? 1.881 -32.562 -2.973 1 97.56 93 ASP A O 1
ATOM 779 N N . LEU A 1 94 ? 1.9 -30.719 -4.199 1 97.81 94 LEU A N 1
ATOM 780 C CA . LEU A 1 94 ? 3.334 -30.516 -4.023 1 97.81 94 LEU A CA 1
ATOM 781 C C . LEU A 1 94 ? 3.65 -30.094 -2.592 1 97.81 94 LEU A C 1
ATOM 783 O O . LEU A 1 94 ? 4.707 -30.438 -2.055 1 97.81 94 LEU A O 1
ATOM 787 N N . LEU A 1 95 ? 2.705 -29.375 -1.941 1 98.5 95 LEU A N 1
ATOM 788 C CA . LEU A 1 95 ? 2.98 -28.734 -0.663 1 98.5 95 LEU A CA 1
ATOM 789 C C . LEU A 1 95 ? 2.545 -29.609 0.499 1 98.5 95 LEU A C 1
ATOM 791 O O . LEU A 1 95 ? 2.99 -29.422 1.633 1 98.5 95 LEU A O 1
ATOM 795 N N . ILE A 1 96 ? 1.679 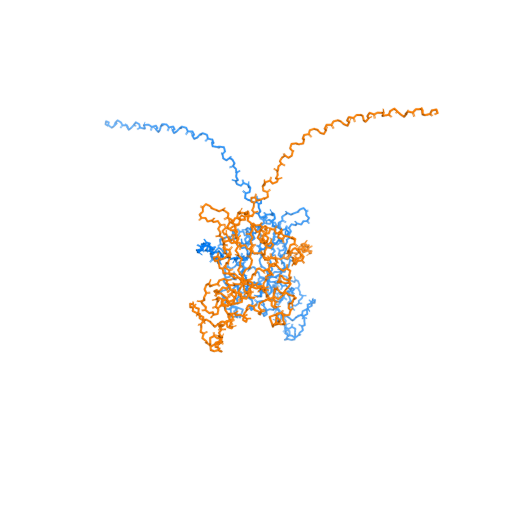-30.594 0.289 1 97.31 96 ILE A N 1
ATOM 796 C CA . ILE A 1 96 ? 0.946 -31.312 1.32 1 97.31 96 ILE A CA 1
ATOM 797 C C . ILE A 1 96 ? 1.93 -31.984 2.279 1 97.31 96 ILE A C 1
ATOM 799 O O . ILE A 1 96 ? 1.679 -32.062 3.484 1 97.31 96 ILE A O 1
ATOM 803 N N . ASN A 1 97 ? 3.07 -32.469 1.842 1 97.31 97 ASN A N 1
ATOM 804 C CA . ASN A 1 97 ? 4.02 -33.188 2.684 1 97.31 97 ASN A CA 1
ATOM 805 C C . ASN A 1 97 ? 5.207 -32.312 3.066 1 97.31 97 ASN A C 1
ATOM 807 O O . ASN A 1 97 ? 6.207 -32.812 3.592 1 97.31 97 ASN A O 1
ATOM 811 N N . LYS A 1 98 ? 5.18 -31.078 2.852 1 98.31 98 LYS A N 1
ATOM 812 C CA . LYS A 1 98 ? 6.254 -30.141 3.189 1 98.31 98 LYS A CA 1
ATOM 813 C C . LYS A 1 98 ? 6.055 -29.547 4.582 1 98.31 98 LYS A C 1
ATOM 815 O O . LYS A 1 98 ? 4.949 -29.594 5.129 1 98.31 98 LYS A O 1
ATOM 820 N N . PRO A 1 99 ? 7.094 -29.047 5.113 1 97.81 99 PRO A N 1
ATOM 821 C CA . PRO A 1 99 ? 6.953 -28.375 6.406 1 97.81 99 PRO A CA 1
ATOM 822 C C . PRO A 1 99 ? 6.105 -27.109 6.328 1 97.81 99 PRO A C 1
ATOM 824 O O . PRO A 1 99 ? 5.98 -26.5 5.258 1 97.81 99 PRO A O 1
ATOM 827 N N . ASP A 1 100 ? 5.602 -26.719 7.48 1 97.25 100 ASP A N 1
ATOM 828 C CA . ASP A 1 100 ? 4.867 -25.453 7.578 1 97.25 100 ASP A CA 1
ATOM 829 C C . ASP A 1 100 ? 5.73 -24.281 7.121 1 97.25 100 ASP A C 1
ATOM 831 O O . ASP A 1 100 ? 6.914 -24.219 7.445 1 97.25 100 ASP A O 1
ATOM 835 N N . GLY A 1 101 ? 5.086 -23.422 6.363 1 98.06 101 GLY A N 1
ATOM 836 C CA . GLY A 1 101 ? 5.789 -22.234 5.898 1 98.06 101 GLY A CA 1
ATOM 837 C C . GLY A 1 101 ? 6.348 -22.391 4.496 1 98.06 101 GLY A C 1
ATOM 838 O O . GLY A 1 101 ? 6.844 -21.422 3.914 1 98.06 101 GLY A O 1
ATOM 839 N N . THR A 1 102 ? 6.273 -23.625 3.961 1 98.88 102 THR A N 1
ATOM 840 C CA . THR A 1 102 ? 6.695 -23.797 2.574 1 98.88 102 THR A CA 1
ATOM 841 C C . THR A 1 102 ? 5.66 -23.219 1.617 1 98.88 102 THR A C 1
ATOM 843 O O . THR A 1 102 ? 4.457 -23.422 1.796 1 98.88 102 THR A O 1
ATOM 846 N N . PHE A 1 103 ? 6.172 -22.484 0.716 1 98.88 103 PHE A N 1
ATOM 847 C CA . PHE A 1 103 ? 5.242 -21.828 -0.204 1 98.88 103 PHE A CA 1
ATOM 848 C C . PHE A 1 103 ? 5.754 -21.922 -1.638 1 98.88 103 PHE A C 1
ATOM 850 O O . PHE A 1 103 ? 6.93 -22.219 -1.868 1 98.88 103 PHE A O 1
ATOM 857 N N . LEU A 1 104 ? 4.898 -21.734 -2.59 1 98.88 104 LEU A N 1
ATOM 858 C CA . LEU A 1 104 ? 5.258 -21.656 -4 1 98.88 104 LEU A CA 1
ATOM 859 C C . LEU A 1 104 ? 4.41 -20.625 -4.723 1 98.88 104 LEU A C 1
ATOM 861 O O . LEU A 1 104 ? 3.365 -20.203 -4.215 1 98.88 104 LEU A O 1
ATOM 865 N N . LEU A 1 105 ? 4.926 -20.109 -5.836 1 98.81 105 LEU A N 1
ATOM 866 C CA . LEU A 1 105 ? 4.262 -19.094 -6.645 1 98.81 105 LEU A CA 1
ATOM 867 C C . LEU A 1 105 ? 3.77 -19.672 -7.961 1 98.81 105 LEU A C 1
ATOM 869 O O . LEU A 1 105 ? 4.488 -20.438 -8.609 1 98.81 105 LEU A O 1
ATOM 873 N N . ARG A 1 106 ? 2.537 -19.391 -8.281 1 98.56 106 ARG A N 1
ATOM 874 C CA . ARG A 1 106 ? 1.979 -19.891 -9.531 1 98.56 106 ARG A CA 1
ATOM 875 C C . ARG A 1 106 ? 1.139 -18.828 -10.227 1 98.56 106 ARG A C 1
ATOM 877 O O . ARG A 1 106 ? 0.682 -17.875 -9.586 1 98.56 106 ARG A O 1
ATOM 884 N N . PHE A 1 107 ? 0.986 -18.984 -11.516 1 98.44 107 PHE A N 1
ATOM 885 C CA . PHE A 1 107 ? 0.161 -18.062 -12.289 1 98.44 107 PHE A CA 1
ATOM 886 C C . PHE A 1 107 ? -1.319 -18.344 -12.062 1 98.44 107 PHE A C 1
ATOM 888 O O . PHE A 1 107 ? -1.741 -19.5 -12.031 1 98.44 107 PHE A O 1
ATOM 895 N N . SER A 1 108 ? -2.094 -17.328 -11.883 1 97.88 108 SER A N 1
ATOM 896 C CA . SER A 1 108 ? -3.514 -17.438 -11.562 1 97.88 108 SER A CA 1
ATOM 897 C C . SER A 1 108 ? -4.336 -17.812 -12.789 1 97.88 108 SER A C 1
ATOM 899 O O . SER A 1 108 ? -4.082 -17.312 -13.891 1 97.88 108 SER A O 1
ATOM 901 N N . ASP A 1 109 ? -5.285 -18.672 -12.586 1 94.5 109 ASP A N 1
ATOM 902 C CA . ASP A 1 109 ? -6.262 -18.953 -13.633 1 94.5 109 ASP A CA 1
ATOM 903 C C . ASP A 1 109 ? -7.375 -17.906 -13.648 1 94.5 109 ASP A C 1
ATOM 905 O O . ASP A 1 109 ? -7.93 -17.594 -14.703 1 94.5 109 ASP A O 1
ATOM 909 N N . SER A 1 110 ? -7.648 -17.422 -12.508 1 94.56 110 SER A N 1
ATOM 910 C CA . SER A 1 110 ? -8.828 -16.578 -12.391 1 94.56 110 SER A CA 1
ATOM 911 C C . SER A 1 110 ? -8.508 -15.125 -12.719 1 94.56 110 SER A C 1
ATOM 913 O O . SER A 1 110 ? -9.414 -14.32 -12.961 1 94.56 110 SER A O 1
ATOM 915 N N . GLU A 1 111 ? -7.223 -14.836 -12.633 1 97.19 111 GLU A N 1
ATOM 916 C CA . GLU A 1 111 ? -6.789 -13.477 -12.922 1 97.19 111 GLU A CA 1
ATOM 917 C C . GLU A 1 111 ? -5.691 -13.453 -13.977 1 97.19 111 GLU A C 1
ATOM 919 O O . GLU A 1 111 ? -4.578 -13.922 -13.734 1 97.19 111 GLU A O 1
ATOM 924 N N . ILE A 1 112 ? -6.039 -12.898 -15.094 1 97.62 112 ILE A N 1
ATOM 925 C CA . ILE A 1 112 ? -5.043 -12.781 -16.156 1 97.62 112 ILE A CA 1
ATOM 926 C C . ILE A 1 112 ? -3.865 -11.938 -15.664 1 97.62 112 ILE A C 1
ATOM 928 O O . ILE A 1 112 ? -4.051 -10.82 -15.188 1 97.62 112 ILE A O 1
ATOM 932 N N . GLY A 1 113 ? -2.654 -12.484 -15.789 1 97.69 113 GLY A N 1
ATOM 933 C CA . GLY A 1 113 ? -1.47 -11.773 -15.328 1 97.69 113 GLY A CA 1
ATOM 934 C C . GLY A 1 113 ? -1.323 -11.781 -13.82 1 97.69 113 GLY A C 1
ATOM 935 O O . GLY A 1 113 ? -0.595 -10.961 -13.258 1 97.69 113 GLY A O 1
ATOM 936 N N . GLY A 1 114 ? -2.014 -12.625 -13.203 1 98.5 114 GLY A N 1
ATOM 937 C CA . GLY A 1 114 ? -1.987 -12.703 -11.75 1 98.5 114 GLY A CA 1
ATOM 938 C C . GLY A 1 114 ? -1.021 -13.75 -11.227 1 98.5 114 GLY A C 1
ATOM 939 O O . GLY A 1 114 ? -0.858 -14.812 -11.828 1 98.5 114 GLY A O 1
ATOM 940 N N . ILE A 1 115 ? -0.352 -13.422 -10.109 1 98.5 115 ILE A N 1
ATOM 941 C CA . ILE A 1 115 ? 0.494 -14.375 -9.398 1 98.5 115 ILE A CA 1
ATOM 942 C C . ILE A 1 115 ? -0.112 -14.688 -8.031 1 98.5 115 ILE A C 1
ATOM 944 O O . ILE A 1 115 ? -0.49 -13.773 -7.297 1 98.5 115 ILE A O 1
ATOM 948 N N . THR A 1 116 ? -0.275 -15.945 -7.766 1 98.31 116 THR A N 1
ATOM 949 C CA . THR A 1 116 ? -0.818 -16.406 -6.492 1 98.31 116 THR A CA 1
ATOM 950 C C . THR A 1 116 ? 0.226 -17.203 -5.719 1 98.31 116 THR A C 1
ATOM 952 O O . THR A 1 116 ? 1.111 -17.828 -6.316 1 98.31 116 THR A O 1
ATOM 955 N N . ILE A 1 117 ? 0.111 -17.125 -4.445 1 98.69 117 ILE A N 1
ATOM 956 C CA . ILE A 1 117 ? 1.006 -17.859 -3.549 1 98.69 117 ILE A CA 1
ATOM 957 C C . ILE A 1 117 ? 0.223 -18.922 -2.797 1 98.69 117 ILE A C 1
ATOM 959 O O . ILE A 1 117 ? -0.792 -18.641 -2.162 1 98.69 117 ILE A O 1
ATOM 963 N N . ALA A 1 118 ? 0.651 -20.109 -2.889 1 98.69 118 ALA A N 1
ATOM 964 C CA . ALA A 1 118 ? 0.139 -21.219 -2.084 1 98.69 118 ALA A CA 1
ATOM 965 C C . ALA A 1 118 ? 1.137 -21.609 -1 1 98.69 118 ALA A C 1
ATOM 967 O O . ALA A 1 118 ? 2.348 -21.609 -1.232 1 98.69 118 ALA A O 1
ATOM 968 N N . TRP A 1 119 ? 0.622 -21.891 0.173 1 98.25 119 TRP A N 1
ATOM 969 C CA . TRP A 1 119 ? 1.583 -22.297 1.198 1 98.25 119 TRP A CA 1
ATOM 970 C C . TRP A 1 119 ? 0.954 -23.266 2.189 1 98.25 119 TRP A C 1
ATOM 972 O O . TRP A 1 119 ? -0.271 -23.391 2.248 1 98.25 119 TRP A O 1
ATOM 982 N N . LYS A 1 120 ? 1.774 -24.062 2.799 1 98.19 120 LYS A N 1
ATOM 983 C CA . LYS A 1 120 ? 1.4 -25.016 3.844 1 98.19 120 LYS A CA 1
ATOM 984 C C . LYS A 1 120 ? 1.414 -24.344 5.219 1 98.19 120 LYS A C 1
ATOM 986 O O . LYS A 1 120 ? 2.406 -23.719 5.605 1 98.19 120 LYS A O 1
ATOM 991 N N . PHE A 1 121 ? 0.335 -24.359 5.895 1 95.44 121 PHE A N 1
ATOM 992 C CA . PHE A 1 121 ? 0.205 -23.891 7.266 1 95.44 121 PHE A CA 1
ATOM 993 C C . PHE A 1 121 ? -0.888 -24.656 8.008 1 95.44 121 PHE A C 1
ATOM 995 O O . PHE A 1 121 ? -2.066 -24.547 7.656 1 95.44 121 PHE A O 1
ATOM 1002 N N . ASP A 1 122 ? -0.418 -25.297 9.039 1 92.19 122 ASP A N 1
ATOM 1003 C CA . ASP A 1 122 ? -1.377 -26.141 9.75 1 92.19 122 ASP A CA 1
ATOM 1004 C C . ASP A 1 122 ? -2.236 -25.297 10.695 1 92.19 122 ASP A C 1
ATOM 1006 O O . ASP A 1 122 ? -1.712 -24.609 11.57 1 92.19 122 ASP A O 1
ATOM 1010 N N . SER A 1 123 ? -3.422 -25.281 10.391 1 86.5 123 SER A N 1
ATOM 1011 C CA . SER A 1 123 ? -4.453 -24.734 11.266 1 86.5 123 SER A CA 1
ATOM 1012 C C . SER A 1 123 ? -5.523 -25.781 11.578 1 86.5 123 SER A C 1
ATOM 1014 O O . SER A 1 123 ? -5.562 -26.844 10.961 1 86.5 123 SER A O 1
ATOM 1016 N N . PRO A 1 124 ? -6.242 -25.641 12.641 1 85.81 124 PRO A N 1
ATOM 1017 C CA . PRO A 1 124 ? -7.242 -26.641 13.016 1 85.81 124 PRO A CA 1
ATOM 1018 C C . PRO A 1 124 ? -8.148 -27.031 11.852 1 85.81 124 PRO A C 1
ATOM 1020 O O . PRO A 1 124 ? -8.5 -28.203 11.703 1 85.81 124 PRO A O 1
ATOM 1023 N N . ASP A 1 125 ? -8.445 -26.172 10.891 1 84.69 125 ASP A N 1
ATOM 1024 C CA . ASP A 1 125 ? -9.461 -26.453 9.875 1 84.69 125 ASP A CA 1
ATOM 1025 C C . ASP A 1 125 ? -8.82 -26.625 8.5 1 84.69 125 ASP A C 1
ATOM 1027 O O . ASP A 1 125 ? -9.453 -27.141 7.574 1 84.69 125 ASP A O 1
ATOM 1031 N N . ARG A 1 126 ? -7.633 -26.281 8.391 1 91.25 126 ARG A N 1
ATOM 1032 C CA . ARG A 1 126 ? -7.031 -26.281 7.059 1 91.25 126 ARG A CA 1
ATOM 1033 C C . ARG A 1 126 ? -5.512 -26.266 7.141 1 91.25 126 ARG A C 1
ATOM 1035 O O . ARG A 1 126 ? -4.938 -25.734 8.086 1 91.25 126 ARG A O 1
ATOM 1042 N N . ASN A 1 127 ? -4.934 -26.891 6.121 1 95.69 127 ASN A N 1
ATOM 1043 C CA . ASN A 1 127 ? -3.477 -26.906 6.191 1 95.69 127 ASN A CA 1
ATOM 1044 C C . ASN A 1 127 ? -2.846 -26.328 4.934 1 95.69 127 ASN A C 1
ATOM 1046 O O . ASN A 1 127 ? -1.628 -26.141 4.875 1 95.69 127 ASN A O 1
ATOM 1050 N N . LEU A 1 128 ? -3.674 -26.125 3.928 1 97.31 128 LEU A N 1
ATOM 1051 C CA . LEU A 1 128 ? -3.186 -25.547 2.686 1 97.31 128 LEU A CA 1
ATOM 1052 C C . LEU A 1 128 ? -3.932 -24.25 2.369 1 97.31 128 LEU A C 1
ATOM 1054 O O . LEU A 1 128 ? -5.156 -24.188 2.477 1 97.31 128 LEU A O 1
ATOM 1058 N N . TRP A 1 129 ? -3.182 -23.234 2.004 1 96.75 129 TRP A N 1
ATOM 1059 C CA . TRP A 1 129 ? -3.744 -21.906 1.835 1 96.75 129 TRP A CA 1
ATOM 1060 C C . TRP A 1 129 ? -3.281 -21.281 0.522 1 96.75 129 TRP A C 1
ATOM 1062 O O . TRP A 1 129 ? -2.27 -21.703 -0.047 1 96.75 129 TRP A O 1
ATOM 1072 N N . ASN A 1 130 ? -4.094 -20.344 0.043 1 97.69 130 ASN A N 1
ATOM 1073 C CA . ASN A 1 130 ? -3.789 -19.578 -1.16 1 97.69 130 ASN A CA 1
ATOM 1074 C C . ASN A 1 130 ? -4.035 -18.078 -0.952 1 97.69 130 ASN A C 1
ATOM 1076 O O . ASN A 1 130 ? -5.02 -17.688 -0.319 1 97.69 130 ASN A O 1
ATOM 1080 N N . LEU A 1 131 ? -3.174 -17.281 -1.403 1 97.25 131 LEU A N 1
ATOM 1081 C CA . LEU A 1 131 ? -3.447 -15.859 -1.462 1 97.25 131 LEU A CA 1
ATOM 1082 C C . LEU A 1 131 ? -4.23 -15.508 -2.723 1 97.25 131 LEU A C 1
ATOM 1084 O O . LEU A 1 131 ? -3.961 -16.047 -3.797 1 97.25 131 LEU A O 1
ATOM 1088 N N . LYS A 1 132 ? -5.168 -14.609 -2.545 1 96.94 132 LYS A N 1
ATOM 1089 C CA . LYS A 1 132 ? -5.711 -14.039 -3.775 1 96.94 132 LYS A CA 1
ATOM 1090 C C . LYS A 1 132 ? -4.605 -13.445 -4.645 1 96.94 132 LYS A C 1
ATOM 1092 O O . LYS A 1 132 ? -3.66 -12.844 -4.129 1 96.94 132 LYS A O 1
ATOM 1097 N N . PRO A 1 133 ? -4.719 -13.547 -5.922 1 97.81 133 PRO A N 1
ATOM 1098 C CA . PRO A 1 133 ? -3.607 -13.219 -6.82 1 97.81 133 PRO A CA 1
ATOM 1099 C C . PRO A 1 133 ? -3.23 -11.734 -6.773 1 97.81 133 PRO A C 1
ATOM 1101 O O . PRO A 1 133 ? -4.105 -10.875 -6.633 1 97.81 133 PRO A O 1
ATOM 1104 N N . PHE A 1 134 ? -1.934 -11.484 -6.852 1 98.38 134 PHE A N 1
ATOM 1105 C CA . PHE A 1 134 ? -1.396 -10.148 -7.082 1 98.38 134 PHE A CA 1
ATOM 1106 C C . PHE A 1 134 ? -1.327 -9.844 -8.57 1 98.38 134 PHE A C 1
ATOM 1108 O O . PHE A 1 134 ? -1.005 -10.719 -9.375 1 98.38 134 PHE A O 1
ATOM 1115 N N . THR A 1 135 ? -1.57 -8.656 -8.914 1 98.06 135 THR A N 1
ATOM 1116 C CA . THR A 1 135 ? -1.472 -8.195 -10.297 1 98.06 135 THR A CA 1
ATOM 1117 C C . THR A 1 135 ? -0.453 -7.066 -10.414 1 98.06 135 THR A C 1
ATOM 1119 O O . THR A 1 135 ? 0.15 -6.656 -9.422 1 98.06 135 THR A O 1
ATOM 1122 N N . THR A 1 136 ? -0.29 -6.594 -11.641 1 98.19 136 THR A N 1
ATOM 1123 C CA . THR A 1 136 ? 0.596 -5.473 -11.914 1 98.19 136 THR A CA 1
ATOM 1124 C C . THR A 1 136 ? 0.242 -4.273 -11.039 1 98.19 136 THR A C 1
ATOM 1126 O O . THR A 1 136 ? 1.128 -3.553 -10.578 1 98.19 136 THR A O 1
ATOM 1129 N N . ARG A 1 137 ? -0.992 -4.047 -10.836 1 96.62 137 ARG A N 1
ATOM 1130 C CA . ARG A 1 137 ? -1.44 -2.941 -9.992 1 96.62 137 ARG A CA 1
ATOM 1131 C C . ARG A 1 137 ? -0.886 -3.068 -8.578 1 96.62 137 ARG A C 1
ATOM 1133 O O . ARG A 1 137 ? -0.43 -2.082 -7.996 1 96.62 137 ARG A O 1
ATOM 1140 N N . ASP A 1 138 ? -0.875 -4.238 -8.078 1 97.69 138 ASP A N 1
ATOM 1141 C CA . ASP A 1 138 ? -0.352 -4.5 -6.738 1 97.69 138 ASP A CA 1
ATOM 1142 C C . ASP A 1 138 ? 1.163 -4.316 -6.691 1 97.69 138 ASP A C 1
ATOM 1144 O O . ASP A 1 138 ? 1.695 -3.732 -5.746 1 97.69 138 ASP A O 1
ATOM 1148 N N . PHE A 1 139 ? 1.792 -4.797 -7.703 1 97.88 139 PHE A N 1
ATOM 1149 C CA . PHE A 1 139 ? 3.25 -4.785 -7.719 1 97.88 139 PHE A CA 1
ATOM 1150 C C . PHE A 1 139 ? 3.777 -3.369 -7.926 1 97.88 139 PHE A C 1
ATOM 1152 O O . PHE A 1 139 ? 4.934 -3.08 -7.617 1 97.88 139 PHE A O 1
ATOM 1159 N N . SER A 1 140 ? 2.936 -2.438 -8.43 1 97 140 SER A N 1
ATOM 1160 C CA . SER A 1 140 ? 3.311 -1.032 -8.539 1 97 140 SER A CA 1
ATOM 1161 C C . SER A 1 140 ? 3.324 -0.353 -7.176 1 97 140 SER A C 1
ATOM 1163 O O . SER A 1 140 ? 3.902 0.725 -7.02 1 97 140 SER A O 1
ATOM 1165 N N . ILE A 1 141 ? 2.732 -0.941 -6.266 1 96.88 141 ILE A N 1
ATOM 1166 C CA . ILE A 1 141 ? 2.643 -0.421 -4.906 1 96.88 141 ILE A CA 1
ATOM 1167 C C . ILE A 1 141 ? 3.775 -0.996 -4.059 1 96.88 141 ILE A C 1
ATOM 1169 O O . ILE A 1 141 ? 4.434 -0.266 -3.316 1 96.88 141 ILE A O 1
ATOM 1173 N N . ARG A 1 142 ? 3.947 -2.264 -4.164 1 96.88 142 ARG A N 1
ATOM 1174 C CA . ARG A 1 142 ? 4.977 -2.977 -3.416 1 96.88 142 ARG A CA 1
ATOM 1175 C C . ARG A 1 142 ? 5.449 -4.215 -4.176 1 96.88 142 ARG A C 1
ATOM 1177 O O . ARG A 1 142 ? 4.633 -4.949 -4.738 1 96.88 142 ARG A O 1
ATOM 1184 N N . SER A 1 143 ? 6.715 -4.441 -4.16 1 97.88 143 SER A N 1
ATOM 1185 C CA . SER A 1 143 ? 7.289 -5.504 -4.977 1 97.88 143 SER A CA 1
ATOM 1186 C C . SER A 1 143 ? 6.934 -6.879 -4.418 1 97.88 143 SER A C 1
ATOM 1188 O O . SER A 1 143 ? 6.574 -7.008 -3.246 1 97.88 143 SER A O 1
ATOM 1190 N N . LEU A 1 144 ? 7.062 -7.863 -5.246 1 98.31 144 LEU A N 1
ATOM 1191 C CA . LEU A 1 144 ? 6.824 -9.242 -4.832 1 98.31 144 LEU A CA 1
ATOM 1192 C C . LEU A 1 144 ? 7.746 -9.633 -3.682 1 98.31 144 LEU A C 1
ATOM 1194 O O . LEU A 1 144 ? 7.297 -10.203 -2.686 1 98.31 144 LEU A O 1
ATOM 1198 N N . ALA A 1 145 ? 9.062 -9.32 -3.854 1 98.44 145 ALA A N 1
ATOM 1199 C CA . ALA A 1 145 ? 10.031 -9.68 -2.824 1 98.44 145 ALA A CA 1
ATOM 1200 C C . ALA A 1 145 ? 9.672 -9.047 -1.483 1 98.44 145 ALA A C 1
ATOM 1202 O O . ALA A 1 145 ? 9.711 -9.711 -0.447 1 98.44 145 ALA A O 1
ATOM 1203 N N . ASP A 1 146 ? 9.312 -7.824 -1.51 1 98.06 146 ASP A N 1
ATOM 1204 C CA . ASP A 1 146 ? 8.969 -7.129 -0.274 1 98.06 146 ASP A CA 1
ATOM 1205 C C . ASP A 1 146 ? 7.68 -7.684 0.33 1 98.06 146 ASP A C 1
ATOM 1207 O O . ASP A 1 146 ? 7.559 -7.793 1.552 1 98.06 146 ASP A O 1
ATOM 1211 N N . ARG A 1 147 ? 6.723 -7.996 -0.487 1 98.19 147 ARG A N 1
ATOM 1212 C CA . ARG A 1 147 ? 5.477 -8.586 -0.005 1 98.19 147 ARG A CA 1
ATOM 1213 C C . ARG A 1 147 ? 5.73 -9.922 0.673 1 98.19 147 ARG A C 1
ATOM 1215 O O . ARG A 1 147 ? 5.176 -10.203 1.738 1 98.19 147 ARG A O 1
ATOM 1222 N N . LEU A 1 148 ? 6.531 -10.695 0.05 1 98.06 148 LEU A N 1
ATOM 1223 C CA . LEU A 1 148 ? 6.891 -11.977 0.651 1 98.06 148 LEU A CA 1
ATOM 1224 C C . LEU A 1 148 ? 7.664 -11.766 1.948 1 98.06 148 LEU A C 1
ATOM 1226 O O . LEU A 1 148 ? 7.457 -12.492 2.922 1 98.06 148 LEU A O 1
ATOM 1230 N N . GLY A 1 149 ? 8.555 -10.766 1.908 1 96.88 149 GLY A N 1
ATOM 1231 C CA . GLY A 1 149 ? 9.328 -10.445 3.1 1 96.88 149 GLY A CA 1
ATOM 1232 C C . GLY A 1 149 ? 8.461 -10.031 4.273 1 96.88 149 GLY A C 1
ATOM 1233 O O . GLY A 1 149 ? 8.812 -10.281 5.43 1 96.88 149 GLY A O 1
ATOM 1234 N N . ASP A 1 150 ? 7.379 -9.453 3.975 1 96.31 150 ASP A N 1
ATOM 1235 C CA . ASP A 1 150 ? 6.461 -8.984 5.004 1 96.31 150 ASP A CA 1
ATOM 1236 C C . ASP A 1 150 ? 5.73 -10.148 5.668 1 96.31 150 ASP A C 1
ATOM 1238 O O . ASP A 1 150 ? 5.203 -10.008 6.773 1 96.31 150 ASP A O 1
ATOM 1242 N N . LEU A 1 151 ? 5.633 -11.25 4.98 1 96.62 151 LEU A N 1
ATOM 1243 C CA . LEU A 1 151 ? 4.895 -12.406 5.484 1 96.62 151 LEU A CA 1
ATOM 1244 C C . LEU A 1 151 ? 5.844 -13.422 6.113 1 96.62 151 LEU A C 1
ATOM 1246 O O . LEU A 1 151 ? 6.293 -14.352 5.445 1 96.62 151 LEU A O 1
ATOM 1250 N N . SER A 1 152 ? 5.988 -13.273 7.438 1 94.81 152 SER A N 1
ATOM 1251 C CA . SER A 1 152 ? 7.047 -13.984 8.148 1 94.81 152 SER A CA 1
ATOM 1252 C C . SER A 1 152 ? 6.746 -15.477 8.242 1 94.81 152 SER A C 1
ATOM 1254 O O . SER A 1 152 ? 7.652 -16.281 8.453 1 94.81 152 SER A O 1
ATOM 1256 N N . TYR A 1 153 ? 5.504 -15.898 8.086 1 94.75 153 TYR A N 1
ATOM 1257 C CA . TYR A 1 153 ? 5.129 -17.312 8.195 1 94.75 153 TYR A CA 1
ATOM 1258 C C . TYR A 1 153 ? 5.449 -18.062 6.902 1 94.75 153 TYR A C 1
ATOM 1260 O O . TYR A 1 153 ? 5.355 -19.281 6.852 1 94.75 153 TYR A O 1
ATOM 1268 N N . LEU A 1 154 ? 5.777 -17.344 5.832 1 97.75 154 LEU A N 1
ATOM 1269 C CA . LEU A 1 154 ? 6.367 -17.953 4.648 1 97.75 154 LEU A CA 1
ATOM 1270 C C . LEU A 1 154 ? 7.875 -18.125 4.812 1 97.75 154 LEU A C 1
ATOM 1272 O O . LEU A 1 154 ? 8.609 -17.141 4.84 1 97.75 154 LEU A O 1
ATOM 1276 N N . ILE A 1 155 ? 8.281 -19.359 4.832 1 98.25 155 ILE A N 1
ATOM 1277 C CA . ILE A 1 155 ? 9.625 -19.609 5.344 1 98.25 155 ILE A CA 1
ATOM 1278 C C . ILE A 1 155 ? 10.484 -20.219 4.246 1 98.25 155 ILE A C 1
ATOM 1280 O O . ILE A 1 155 ? 11.641 -19.828 4.066 1 98.25 155 ILE A O 1
ATOM 1284 N N . TYR A 1 156 ? 9.922 -21.188 3.488 1 98.62 156 TYR A N 1
ATOM 1285 C CA . TYR A 1 156 ? 10.695 -21.922 2.488 1 98.62 156 TYR A CA 1
ATOM 1286 C C . TYR A 1 156 ? 10.047 -21.797 1.112 1 98.62 156 TYR A C 1
ATOM 1288 O O . TYR A 1 156 ? 8.852 -22.047 0.958 1 98.62 156 TYR A O 1
ATOM 1296 N N . VAL A 1 157 ? 10.844 -21.406 0.203 1 98.75 157 VAL A N 1
ATOM 1297 C CA . VAL A 1 157 ? 10.398 -21.5 -1.183 1 98.75 157 VAL A CA 1
ATOM 1298 C C . VAL A 1 157 ? 10.453 -22.969 -1.641 1 98.75 157 VAL A C 1
ATOM 1300 O O . VAL A 1 157 ? 11.484 -23.625 -1.479 1 98.75 157 VAL A O 1
ATOM 1303 N N . PHE A 1 158 ? 9.336 -23.469 -2.041 1 98.56 158 PHE A N 1
ATOM 1304 C CA . PHE A 1 158 ? 9.305 -24.844 -2.508 1 98.56 158 PHE A CA 1
ATOM 1305 C C . PHE A 1 158 ? 10.492 -25.141 -3.42 1 98.56 158 PHE A C 1
ATOM 1307 O O . PHE A 1 158 ? 10.789 -24.359 -4.332 1 98.56 158 PHE A O 1
ATOM 1314 N N . PRO A 1 159 ? 11.156 -26.203 -3.475 1 97.69 159 PRO A N 1
ATOM 1315 C CA . PRO A 1 159 ? 10.82 -27.344 -2.637 1 97.69 159 PRO A CA 1
ATOM 1316 C C . PRO A 1 159 ? 11.359 -27.219 -1.214 1 97.69 159 PRO A C 1
ATOM 1318 O O . PRO A 1 159 ? 10.836 -27.844 -0.291 1 97.69 159 PRO A O 1
ATOM 1321 N N . ASP A 1 160 ? 12.516 -26.453 -0.972 1 97.88 160 ASP A N 1
ATOM 1322 C CA . ASP A 1 160 ? 13.039 -26.438 0.389 1 97.88 160 ASP A CA 1
ATOM 1323 C C . ASP A 1 160 ? 14.047 -25.312 0.586 1 97.88 160 ASP A C 1
ATOM 1325 O O . ASP A 1 160 ? 14.844 -25.344 1.529 1 97.88 160 ASP A O 1
ATOM 1329 N N . ARG A 1 161 ? 14.078 -24.266 -0.117 1 98.19 161 ARG A N 1
ATOM 1330 C CA . ARG A 1 161 ? 15.039 -23.172 0 1 98.19 161 ARG A CA 1
ATOM 1331 C C . ARG A 1 161 ? 14.523 -22.094 0.953 1 98.19 161 ARG A C 1
ATOM 1333 O O . ARG A 1 161 ? 13.391 -21.625 0.82 1 98.19 161 ARG A O 1
ATOM 1340 N N . PRO A 1 162 ? 15.414 -21.672 1.859 1 98.56 162 PRO A N 1
ATOM 1341 C CA . PRO A 1 162 ? 14.992 -20.562 2.723 1 98.56 162 PRO A CA 1
ATOM 1342 C C . PRO A 1 162 ? 14.617 -19.312 1.936 1 98.56 162 PRO A C 1
ATOM 1344 O O . PRO A 1 162 ? 15.312 -18.938 0.988 1 98.56 162 PRO A O 1
ATOM 1347 N N . LYS A 1 163 ? 13.555 -18.656 2.314 1 98.62 163 LYS A N 1
ATOM 1348 C CA . LYS A 1 163 ? 13.008 -17.5 1.619 1 98.62 163 LYS A CA 1
ATOM 1349 C C . LYS A 1 163 ? 14.062 -16.406 1.461 1 98.62 163 LYS A C 1
ATOM 1351 O O . LYS A 1 163 ? 14.203 -15.828 0.382 1 98.62 163 LYS A O 1
ATOM 1356 N N . ASP A 1 164 ? 14.828 -16.156 2.535 1 97.62 164 ASP A N 1
ATOM 1357 C CA . ASP A 1 164 ? 15.773 -15.047 2.525 1 97.62 164 ASP A CA 1
ATOM 1358 C C . ASP A 1 164 ? 16.938 -15.32 1.578 1 97.62 164 ASP A C 1
ATOM 1360 O O . ASP A 1 164 ? 17.516 -14.391 1.006 1 97.62 164 ASP A O 1
ATOM 1364 N N . GLU A 1 165 ? 17.234 -16.562 1.371 1 97.94 165 GLU A N 1
ATOM 1365 C CA . GLU A 1 165 ? 18.266 -16.906 0.404 1 97.94 165 GLU A CA 1
ATOM 1366 C C . GLU A 1 165 ? 17.828 -16.578 -1.021 1 97.94 165 GLU A C 1
ATOM 1368 O O . GLU A 1 165 ? 18.641 -16.234 -1.869 1 97.94 165 GLU A O 1
ATOM 1373 N N . VAL A 1 166 ? 16.562 -16.625 -1.217 1 98.19 166 VAL A N 1
ATOM 1374 C CA . VAL A 1 166 ? 16.016 -16.5 -2.564 1 98.19 166 VAL A CA 1
ATOM 1375 C C . VAL A 1 166 ? 15.656 -15.039 -2.83 1 98.19 166 VAL A C 1
ATOM 1377 O O . VAL A 1 166 ? 15.945 -14.508 -3.902 1 98.19 166 VAL A O 1
ATOM 1380 N N . PHE A 1 167 ? 15.133 -14.32 -1.82 1 98.25 167 PHE A N 1
ATOM 1381 C CA . PHE A 1 167 ? 14.461 -13.062 -2.127 1 98.25 167 PHE A CA 1
ATOM 1382 C C . PHE A 1 167 ? 15.188 -11.898 -1.468 1 98.25 167 PHE A C 1
ATOM 1384 O O . PHE A 1 167 ? 14.938 -10.734 -1.8 1 98.25 167 PHE A O 1
ATOM 1391 N N . SER A 1 168 ? 16.094 -12.102 -0.554 1 96.62 168 SER A N 1
ATOM 1392 C CA . SER A 1 168 ? 16.656 -11.031 0.263 1 96.62 168 SER A CA 1
ATOM 1393 C C . SER A 1 168 ? 17.375 -10 -0.596 1 96.62 168 SER A C 1
ATOM 1395 O O . SER A 1 168 ? 17.375 -8.805 -0.281 1 96.62 168 SER A O 1
ATOM 1397 N N . LYS A 1 169 ? 18.016 -10.469 -1.641 1 96.75 169 LYS A N 1
ATOM 1398 C CA . LYS A 1 169 ? 18.766 -9.562 -2.502 1 96.75 169 LYS A CA 1
ATOM 1399 C C . LYS A 1 169 ? 17.844 -8.57 -3.197 1 96.75 169 LYS A C 1
ATOM 1401 O O . LYS A 1 169 ? 18.297 -7.57 -3.754 1 96.75 169 LYS A O 1
ATOM 1406 N N . TYR A 1 170 ? 16.547 -8.875 -3.232 1 97.62 170 TYR A N 1
ATOM 1407 C CA . TYR A 1 170 ? 15.578 -8.016 -3.914 1 97.62 170 TYR A CA 1
ATOM 1408 C C . TYR A 1 170 ? 14.797 -7.176 -2.914 1 97.62 170 TYR A C 1
ATOM 1410 O O . TYR A 1 170 ? 13.938 -6.383 -3.301 1 97.62 170 TYR A O 1
ATOM 1418 N N . TYR A 1 171 ? 15.086 -7.316 -1.597 1 96.81 171 TYR A N 1
ATOM 1419 C CA . TYR A 1 171 ? 14.383 -6.523 -0.592 1 96.81 171 TYR A CA 1
ATOM 1420 C C . TYR A 1 171 ? 14.773 -5.051 -0.689 1 96.81 171 TYR A C 1
ATOM 1422 O O . TYR A 1 171 ? 15.945 -4.727 -0.907 1 96.81 171 TYR A O 1
ATOM 1430 N N . THR A 1 172 ? 13.75 -4.219 -0.537 1 94.56 172 THR A N 1
ATOM 1431 C CA . THR A 1 172 ? 14.055 -2.799 -0.417 1 94.56 172 THR A CA 1
ATOM 1432 C C . THR A 1 172 ? 14.625 -2.484 0.964 1 94.56 172 THR A C 1
ATOM 1434 O O . THR A 1 172 ? 13.984 -2.76 1.981 1 94.56 172 THR A O 1
ATOM 1437 N N . PRO A 1 173 ? 15.82 -2.029 0.987 1 90.38 173 PRO A N 1
ATOM 1438 C CA . PRO A 1 173 ? 16.406 -1.682 2.285 1 90.38 173 PRO A CA 1
ATOM 1439 C C . PRO A 1 173 ? 15.594 -0.628 3.033 1 90.38 173 PRO A C 1
ATOM 1441 O O . PRO A 1 173 ? 15.055 0.296 2.416 1 90.38 173 PRO A O 1
ATOM 1444 N N . VAL A 1 174 ? 15.422 -0.945 4.305 1 80.06 174 VAL A N 1
ATOM 1445 C CA . VAL A 1 174 ? 14.727 0.022 5.145 1 80.06 174 VAL A CA 1
ATOM 1446 C C . VAL A 1 174 ? 15.711 1.075 5.648 1 80.06 174 VAL A C 1
ATOM 1448 O O . VAL A 1 174 ? 16.672 0.751 6.348 1 80.06 174 VAL A O 1
ATOM 1451 N N . LEU A 1 175 ? 15.695 2.139 5.113 1 73.25 175 LEU A N 1
ATOM 1452 C CA . LEU A 1 175 ? 16.547 3.221 5.605 1 73.25 175 LEU A CA 1
ATOM 1453 C C . LEU A 1 175 ? 15.797 4.082 6.613 1 73.25 175 LEU A C 1
ATOM 1455 O O . LEU A 1 175 ? 15.164 5.074 6.242 1 73.25 175 LEU A O 1
ATOM 1459 N N . ALA A 1 176 ? 15.594 3.484 7.789 1 65.44 176 ALA A N 1
ATOM 1460 C CA . ALA A 1 176 ? 14.859 4.184 8.844 1 65.44 176 ALA A CA 1
ATOM 1461 C C . ALA A 1 176 ? 15.742 5.223 9.523 1 65.44 176 ALA A C 1
ATOM 1463 O O . ALA A 1 176 ? 16.625 4.875 10.312 1 65.44 176 ALA A O 1
ATOM 1464 N N . LYS A 1 177 ? 15.859 6.316 9.016 1 78.44 177 LYS A N 1
ATOM 1465 C CA . LYS A 1 177 ? 16.562 7.398 9.703 1 78.44 177 LYS A CA 1
ATOM 1466 C C . LYS A 1 177 ? 15.711 8.672 9.734 1 78.44 177 LYS A C 1
ATOM 1468 O O . LYS A 1 177 ? 15.383 9.227 8.68 1 78.44 177 LYS A O 1
ATOM 1473 N N . ALA A 1 178 ? 15.328 8.945 10.922 1 83.06 178 ALA A N 1
ATOM 1474 C CA . ALA A 1 178 ? 14.594 10.195 11.094 1 83.06 178 ALA A CA 1
ATOM 1475 C C . ALA A 1 178 ? 15.484 11.398 10.805 1 83.06 178 ALA A C 1
ATOM 1477 O O . ALA A 1 178 ? 16.656 11.414 11.18 1 83.06 178 ALA A O 1
ATOM 1478 N N . VAL A 1 179 ? 14.961 12.258 9.984 1 83.75 179 VAL A N 1
ATOM 1479 C CA . VAL A 1 179 ? 15.68 13.508 9.742 1 83.75 179 VAL A CA 1
ATOM 1480 C C . VAL A 1 179 ? 14.898 14.68 10.32 1 83.75 179 VAL A C 1
ATOM 1482 O O . VAL A 1 179 ? 13.781 14.969 9.867 1 83.75 179 VAL A O 1
ATOM 1485 N N . ASP A 1 180 ? 15.414 15.359 11.344 1 87.19 180 ASP A N 1
ATOM 1486 C CA . ASP A 1 180 ? 14.812 16.531 11.969 1 87.19 180 ASP A CA 1
ATOM 1487 C C . ASP A 1 180 ? 13.391 16.234 12.43 1 87.19 180 ASP A C 1
ATOM 1489 O O . ASP A 1 180 ? 12.469 17.016 12.18 1 87.19 180 ASP A O 1
ATOM 1493 N N . GLY A 1 181 ? 13.242 15.008 12.93 1 90.06 181 GLY A N 1
ATOM 1494 C CA . GLY A 1 181 ? 11.953 14.648 13.508 1 90.06 181 GLY A CA 1
ATOM 1495 C C . GLY A 1 181 ? 10.961 14.141 12.484 1 90.06 181 GLY A C 1
ATOM 1496 O O . GLY A 1 181 ? 9.828 13.789 12.828 1 90.06 181 GLY A O 1
ATOM 1497 N N . TYR A 1 182 ? 11.414 14.094 11.234 1 93.62 182 TYR A N 1
ATOM 1498 C CA . TYR A 1 182 ? 10.57 13.531 10.188 1 93.62 182 TYR A CA 1
ATOM 1499 C C . TYR A 1 182 ? 10.875 12.055 9.969 1 93.62 182 TYR A C 1
ATOM 1501 O O . TYR A 1 182 ? 12.039 11.664 9.898 1 93.62 182 TYR A O 1
ATOM 1509 N N . VAL A 1 183 ? 9.789 11.297 9.938 1 94.5 183 VAL A N 1
ATOM 1510 C CA . VAL A 1 183 ? 9.922 9.867 9.656 1 94.5 183 VAL A CA 1
ATOM 1511 C C . VAL A 1 183 ? 9.078 9.5 8.438 1 94.5 183 VAL A C 1
ATOM 1513 O O . VAL A 1 183 ? 8.047 10.125 8.172 1 94.5 183 VAL A O 1
ATOM 1516 N N . LYS A 1 184 ? 9.539 8.547 7.727 1 93.81 184 LYS A N 1
ATOM 1517 C CA . LYS A 1 184 ? 8.891 8.148 6.48 1 93.81 184 LYS A CA 1
ATOM 1518 C C . LYS A 1 184 ? 7.918 7 6.711 1 93.81 184 LYS A C 1
ATOM 1520 O O . LYS A 1 184 ? 8.305 5.938 7.203 1 93.81 184 LYS A O 1
ATOM 1525 N N . PRO A 1 185 ? 6.703 7.238 6.367 1 93.5 185 PRO A N 1
ATOM 1526 C CA . PRO A 1 185 ? 5.762 6.117 6.445 1 93.5 185 PRO A CA 1
ATOM 1527 C C . PRO A 1 185 ? 5.988 5.082 5.344 1 93.5 185 PRO A C 1
ATOM 1529 O O . PRO A 1 185 ? 6.41 5.434 4.238 1 93.5 185 PRO A O 1
ATOM 1532 N N . GLN A 1 186 ? 5.758 3.816 5.672 1 94 186 GLN A N 1
ATOM 1533 C CA . GLN A 1 186 ? 5.879 2.721 4.715 1 94 186 GLN A CA 1
ATOM 1534 C C . GLN A 1 186 ? 4.645 1.822 4.75 1 94 186 GLN A C 1
ATOM 1536 O O . GLN A 1 186 ? 3.867 1.864 5.707 1 94 186 GLN A O 1
ATOM 1541 N N . ILE A 1 187 ? 4.457 1.079 3.668 1 95.19 187 ILE A N 1
ATOM 1542 C CA . ILE A 1 187 ? 3.361 0.118 3.623 1 95.19 187 ILE A CA 1
ATOM 1543 C C . ILE A 1 187 ? 3.916 -1.302 3.711 1 95.19 187 ILE A C 1
ATOM 1545 O O . ILE A 1 187 ? 4.996 -1.587 3.191 1 95.19 187 ILE A O 1
ATOM 1549 N N . LYS A 1 188 ? 3.199 -2.129 4.352 1 95.19 188 LYS A N 1
ATOM 1550 C CA . LYS A 1 188 ? 3.543 -3.545 4.449 1 95.19 188 LYS A CA 1
ATOM 1551 C C . LYS A 1 188 ? 2.357 -4.426 4.062 1 95.19 188 LYS A C 1
ATOM 1553 O O . LYS A 1 188 ? 1.204 -4.008 4.176 1 95.19 188 LYS A O 1
ATOM 1558 N N . GLN A 1 189 ? 2.736 -5.629 3.58 1 95.81 189 GLN A N 1
ATOM 1559 C CA . GLN A 1 189 ? 1.73 -6.637 3.26 1 95.81 189 GLN A CA 1
ATOM 1560 C C . GLN A 1 189 ? 1.328 -7.426 4.5 1 95.81 189 GLN A C 1
ATOM 1562 O O . GLN A 1 189 ? 2.182 -7.809 5.305 1 95.81 189 GLN A O 1
ATOM 1567 N N . VAL A 1 190 ? 0.011 -7.59 4.664 1 94.19 190 VAL A N 1
ATOM 1568 C CA . VAL A 1 190 ? -0.478 -8.43 5.75 1 94.19 190 VAL A CA 1
ATOM 1569 C C . VAL A 1 190 ? -1.598 -9.336 5.238 1 94.19 190 VAL A C 1
ATOM 1571 O O . VAL A 1 190 ? -2.193 -9.07 4.195 1 94.19 190 VAL A O 1
ATOM 1574 N N . VAL A 1 191 ? -1.702 -10.43 5.914 1 94 191 VAL A N 1
ATOM 1575 C CA . VAL A 1 191 ? -2.869 -11.297 5.762 1 94 191 VAL A CA 1
ATOM 1576 C C . VAL A 1 191 ? -3.619 -11.383 7.09 1 94 191 VAL A C 1
ATOM 1578 O O . VAL A 1 191 ? -3.178 -12.062 8.016 1 94 191 VAL A O 1
ATOM 1581 N N . PRO A 1 192 ? -4.758 -10.711 7.152 1 89.31 192 PRO A N 1
ATOM 1582 C CA . PRO A 1 192 ? -5.426 -10.523 8.438 1 89.31 192 PRO A CA 1
ATOM 1583 C C . PRO A 1 192 ? -5.621 -11.836 9.195 1 89.31 192 PRO A C 1
ATOM 1585 O O . PRO A 1 192 ? -5.508 -11.875 10.422 1 89.31 192 PRO A O 1
ATOM 1588 N N . GLU A 1 193 ? -5.828 -12.93 8.531 1 87.31 193 GLU A N 1
ATOM 1589 C CA . GLU A 1 193 ? -6.055 -14.227 9.156 1 87.31 193 GLU A CA 1
ATOM 1590 C C . GLU A 1 193 ? -4.777 -14.766 9.789 1 87.31 193 GLU A C 1
ATOM 1592 O O . GLU A 1 193 ? -4.828 -15.695 10.602 1 87.31 193 GLU A O 1
ATOM 1597 N N . PHE A 1 194 ? -3.68 -14.078 9.477 1 87.75 194 PHE A N 1
ATOM 1598 C CA . PHE A 1 194 ? -2.404 -14.641 9.906 1 87.75 194 PHE A CA 1
ATOM 1599 C C . PHE A 1 194 ? -1.568 -13.594 10.633 1 87.75 194 PHE A C 1
ATOM 1601 O O . PHE A 1 194 ? -0.345 -13.727 10.727 1 87.75 194 PHE A O 1
ATOM 1608 N N . VAL A 1 195 ? -2.117 -12.508 11.133 1 75.44 195 VAL A N 1
ATOM 1609 C CA . VAL A 1 195 ? -1.404 -11.438 11.812 1 75.44 195 VAL A CA 1
ATOM 1610 C C . VAL A 1 195 ? -0.754 -11.977 13.086 1 75.44 195 VAL A C 1
ATOM 1612 O O . VAL A 1 195 ? 0.36 -11.586 13.438 1 75.44 195 VAL A O 1
ATOM 1615 N N . ASN A 1 196 ? -1.438 -12.75 13.844 1 62.81 196 ASN A N 1
ATOM 1616 C CA . ASN A 1 196 ? -0.881 -13.281 15.078 1 62.81 196 ASN A CA 1
ATOM 1617 C C . ASN A 1 196 ? 0.11 -14.406 14.805 1 62.81 196 ASN A C 1
ATOM 1619 O O . ASN A 1 196 ? 0.926 -14.742 15.672 1 62.81 196 ASN A O 1
ATOM 1623 N N . ALA A 1 197 ? 0.04 -15.039 13.734 1 53.88 197 ALA A N 1
ATOM 1624 C CA . ALA A 1 197 ? 1.003 -16.094 13.43 1 53.88 197 ALA A CA 1
ATOM 1625 C C . ALA A 1 197 ? 2.412 -15.523 13.289 1 53.88 197 ALA A C 1
ATOM 1627 O O . ALA A 1 197 ? 3.398 -16.234 13.523 1 53.88 197 ALA A O 1
ATOM 1628 N N . SER A 1 198 ? 2.574 -14.32 12.969 1 51.31 198 SER A N 1
ATOM 1629 C CA . SER A 1 198 ? 3.855 -13.641 12.797 1 51.31 198 SER A CA 1
ATOM 1630 C C . SER A 1 198 ? 4.48 -13.297 14.141 1 51.31 198 SER A C 1
ATOM 1632 O O . SER A 1 198 ? 5.707 -13.242 14.266 1 51.31 198 SER A O 1
ATOM 1634 N N . ALA A 1 199 ? 3.748 -13.117 15.242 1 44.88 199 ALA A N 1
ATOM 1635 C CA . ALA A 1 199 ? 4.254 -12.727 16.562 1 44.88 199 ALA A CA 1
ATOM 1636 C C . ALA A 1 199 ? 4.785 -13.938 17.312 1 44.88 199 ALA A C 1
ATOM 1638 O O . ALA A 1 199 ? 5.648 -13.797 18.188 1 44.88 199 ALA A O 1
ATOM 1639 N N . ASP A 1 200 ? 4.273 -15.086 17.219 1 37.94 200 ASP A N 1
ATOM 1640 C CA . ASP A 1 200 ? 4.672 -16.25 18.016 1 37.94 200 ASP A CA 1
ATOM 1641 C C . ASP A 1 200 ? 6.066 -16.734 17.609 1 37.94 200 ASP A C 1
ATOM 1643 O O . ASP A 1 200 ? 6.645 -17.594 18.281 1 37.94 200 ASP A O 1
ATOM 1647 N N . SER A 1 201 ? 6.461 -16.5 16.531 1 35.84 201 SER A N 1
ATOM 1648 C CA . SER A 1 201 ? 7.793 -17.016 16.266 1 35.84 201 SER A CA 1
ATOM 1649 C C . SER A 1 201 ? 8.852 -16.266 17.062 1 35.84 201 SER A C 1
ATOM 1651 O O . SER A 1 201 ? 10.023 -16.656 17.078 1 35.84 201 SER A O 1
ATOM 1653 N N . ALA A 1 202 ? 8.633 -15.062 17.5 1 34.97 202 ALA A N 1
ATOM 1654 C CA . ALA A 1 202 ? 9.68 -14.469 18.328 1 34.97 202 ALA A CA 1
ATOM 1655 C C . ALA A 1 202 ? 9.727 -15.117 19.703 1 34.97 202 ALA A C 1
ATOM 1657 O O . ALA A 1 202 ? 10.609 -14.82 20.516 1 34.97 202 ALA A O 1
ATOM 1658 N N . GLY A 1 203 ? 8.617 -15.773 20.094 1 30 203 GLY A N 1
ATOM 1659 C CA . GLY A 1 203 ? 8.656 -16.328 21.438 1 30 203 GLY A CA 1
ATOM 1660 C C . GLY A 1 203 ? 9.578 -17.516 21.562 1 30 203 GLY A C 1
ATOM 1661 O O . GLY A 1 203 ? 9.789 -18.031 22.672 1 30 203 GLY A O 1
ATOM 1662 N N . ALA A 1 204 ? 9.719 -18.359 20.547 1 31.38 204 ALA A N 1
ATOM 1663 C CA . ALA A 1 204 ? 10.469 -19.547 20.938 1 31.38 204 ALA A CA 1
ATOM 1664 C C . ALA A 1 204 ? 11.883 -19.188 21.375 1 31.38 204 ALA A C 1
ATOM 1666 O O . ALA A 1 204 ? 12.539 -19.953 22.094 1 31.38 204 ALA A O 1
ATOM 1667 N N . SER A 1 205 ? 12.453 -18.281 20.688 1 28.53 205 SER A N 1
ATOM 1668 C CA . SER A 1 205 ? 13.883 -18.312 20.969 1 28.53 205 SER A CA 1
ATOM 1669 C C . SER A 1 205 ? 14.203 -17.656 22.312 1 28.53 205 SER A C 1
ATOM 1671 O O . SER A 1 205 ? 15.367 -17.375 22.609 1 28.53 205 SER A O 1
ATOM 1673 N N . ALA A 1 206 ? 13.227 -17.062 23 1 29.7 206 ALA A N 1
ATOM 1674 C CA . ALA A 1 206 ? 13.797 -16.641 24.281 1 29.7 206 ALA A CA 1
ATOM 1675 C C . ALA A 1 206 ? 14.062 -17.844 25.188 1 29.7 206 ALA A C 1
ATOM 1677 O O . ALA A 1 206 ? 13.164 -18.312 25.891 1 29.7 206 ALA A O 1
ATOM 1678 N N . THR A 1 207 ? 14.539 -18.984 24.656 1 24.75 207 THR A N 1
ATOM 1679 C CA . THR A 1 207 ? 15.039 -19.969 25.609 1 24.75 207 THR A CA 1
ATOM 1680 C C . THR A 1 207 ? 15.914 -19.297 26.656 1 24.75 207 THR A C 1
ATOM 1682 O O . THR A 1 207 ? 16.75 -18.453 26.344 1 24.75 207 THR A O 1
ATOM 1685 N N . TYR A 1 208 ? 15.383 -19.125 27.812 1 22.97 208 TYR A N 1
ATOM 1686 C CA . TYR A 1 208 ? 16.125 -18.922 29.062 1 22.97 208 TYR A CA 1
ATOM 1687 C C . TYR A 1 208 ? 17.375 -19.781 29.094 1 22.97 208 TYR A C 1
ATOM 1689 O O . TYR A 1 208 ? 17.297 -21.016 29.172 1 22.97 208 TYR A O 1
ATOM 1697 N N . MET A 1 209 ? 18.328 -19.484 28.219 1 24.02 209 MET A N 1
ATOM 1698 C CA . MET A 1 209 ? 19.641 -20.094 28.406 1 24.02 209 MET A CA 1
ATOM 1699 C C . MET A 1 209 ? 20.031 -20.125 29.875 1 24.02 209 MET A C 1
ATOM 1701 O O . MET A 1 209 ? 20.109 -19.078 30.516 1 24.02 209 MET A O 1
ATOM 1705 N N . ASP A 1 210 ? 19.438 -20.969 30.609 1 24.83 210 ASP A N 1
ATOM 1706 C CA . ASP A 1 210 ? 20.047 -21.328 31.875 1 24.83 210 ASP A CA 1
ATOM 1707 C C . ASP A 1 210 ? 21.578 -21.328 31.766 1 24.83 210 ASP A C 1
ATOM 1709 O O . ASP A 1 210 ? 22.141 -21.969 30.891 1 24.83 210 ASP A O 1
ATOM 1713 N N . GLN A 1 211 ? 22.047 -20.094 32.031 1 26 211 GLN A N 1
ATOM 1714 C CA . GLN A 1 211 ? 23.5 -19.891 32.125 1 26 211 GLN A CA 1
ATOM 1715 C C . GLN A 1 211 ? 24.156 -21.016 32.875 1 26 211 GLN A C 1
ATOM 1717 O O . GLN A 1 211 ? 24 -21.141 34.094 1 26 211 GLN A O 1
ATOM 1722 N N . ALA A 1 212 ? 23.984 -22.266 32.344 1 28.78 212 ALA A N 1
ATOM 1723 C CA . ALA A 1 212 ? 24.797 -23.281 33 1 28.78 212 ALA A CA 1
ATOM 1724 C C . ALA A 1 212 ? 26.172 -22.75 33.344 1 28.78 212 ALA A C 1
ATOM 1726 O O . ALA A 1 212 ? 26.766 -22 32.562 1 28.78 212 ALA A O 1
ATOM 1727 N N . PRO A 1 213 ? 26.547 -22.672 34.625 1 25.98 213 PRO A N 1
ATOM 1728 C CA . PRO A 1 213 ? 27.844 -22.203 35.125 1 25.98 213 PRO A CA 1
ATOM 1729 C C . PRO A 1 213 ? 29.016 -22.719 34.281 1 25.98 213 PRO A C 1
ATOM 1731 O O . PRO A 1 213 ? 28.922 -23.797 33.688 1 25.98 213 PRO A O 1
ATOM 1734 N N . SER A 1 214 ? 29.562 -21.781 33.469 1 24.47 214 SER A N 1
ATOM 1735 C CA . SER A 1 214 ? 30.75 -22.062 32.656 1 24.47 214 SER A CA 1
ATOM 1736 C C . SER A 1 214 ? 31.75 -22.938 33.406 1 24.47 214 SER A C 1
ATOM 1738 O O . SER A 1 214 ? 32.156 -22.609 34.5 1 24.47 214 SER A O 1
ATOM 1740 N N . PRO A 1 215 ? 31.578 -24.281 33.219 1 26.23 215 PRO A N 1
ATOM 1741 C CA . PRO A 1 215 ? 32.531 -25.141 33.906 1 26.23 215 PRO A CA 1
ATOM 1742 C C . PRO A 1 215 ? 33.938 -24.594 33.875 1 26.23 215 PRO A C 1
ATOM 1744 O O . PRO A 1 215 ? 34.312 -23.844 32.969 1 26.23 215 PRO A O 1
ATOM 1747 N N . ALA A 1 216 ? 34.531 -24.406 35.125 1 26.77 216 ALA A N 1
ATOM 1748 C CA . ALA A 1 216 ? 35.938 -24.031 35.406 1 26.77 216 ALA A CA 1
ATOM 1749 C C . ALA A 1 216 ? 36.906 -24.688 34.438 1 26.77 216 ALA A C 1
ATOM 1751 O O . ALA A 1 216 ? 36.688 -25.828 34 1 26.77 216 ALA A O 1
ATOM 1752 N N . VAL A 1 217 ? 37.531 -23.844 33.562 1 25.25 217 VAL A N 1
ATOM 1753 C CA . VAL A 1 217 ? 38.625 -24.062 32.625 1 25.25 217 VAL A CA 1
ATOM 1754 C C . VAL A 1 217 ? 39.594 -25.094 33.219 1 25.25 217 VAL A C 1
ATOM 1756 O O . VAL A 1 217 ? 40.125 -24.906 34.312 1 25.25 217 VAL A O 1
ATOM 1759 N N . CYS A 1 218 ? 39.281 -26.406 33.062 1 23.94 218 CYS A N 1
ATOM 1760 C CA . CYS A 1 218 ? 40.188 -27.453 33.531 1 23.94 218 CYS A CA 1
ATOM 1761 C C . CYS A 1 218 ? 41.594 -27.156 33.094 1 23.94 218 CYS A C 1
ATOM 1763 O O . CYS A 1 218 ? 41.844 -26.641 32 1 23.94 218 CYS A O 1
ATOM 1765 N N . PRO A 1 219 ? 42.5 -26.984 34.062 1 27.72 219 PRO A N 1
ATOM 1766 C CA . PRO A 1 219 ? 43.906 -26.703 33.969 1 27.72 219 PRO A CA 1
ATOM 1767 C C . PRO A 1 219 ? 44.625 -27.547 32.875 1 27.72 219 PRO A C 1
ATOM 1769 O O . PRO A 1 219 ? 44.281 -28.719 32.719 1 27.72 219 PRO A O 1
ATOM 1772 N N . GLN A 1 220 ? 44.75 -26.906 31.625 1 21.14 220 GLN A N 1
ATOM 1773 C CA . GLN A 1 220 ? 45.531 -27.578 30.578 1 21.14 220 GLN A CA 1
ATOM 1774 C C . GLN A 1 220 ? 46.719 -28.312 31.172 1 21.14 220 GLN A C 1
ATOM 1776 O O . GLN A 1 220 ? 47.469 -27.75 31.969 1 21.14 220 GLN A O 1
ATOM 1781 N N . ALA A 1 221 ? 46.625 -29.609 31.109 1 24.45 221 ALA A N 1
ATOM 1782 C CA . ALA A 1 221 ? 47.594 -30.656 31.469 1 24.45 221 ALA A CA 1
ATOM 1783 C C . ALA A 1 221 ? 48.969 -30.359 30.875 1 24.45 221 ALA A C 1
ATOM 1785 O O . ALA A 1 221 ? 49.094 -30.031 29.688 1 24.45 221 ALA A O 1
ATOM 1786 N N . HIS A 1 222 ? 49.938 -29.859 31.672 1 24.42 222 HIS A N 1
ATOM 1787 C CA . HIS A 1 222 ? 51.344 -29.609 31.453 1 24.42 222 HIS A CA 1
ATOM 1788 C C . HIS A 1 222 ? 52.031 -30.828 30.812 1 24.42 222 HIS A C 1
ATOM 1790 O O . HIS A 1 222 ? 52.125 -31.875 31.422 1 24.42 222 HIS A O 1
ATOM 1796 N N . TYR A 1 223 ? 51.719 -31.203 29.547 1 20.42 223 TYR A N 1
ATOM 1797 C CA . TYR A 1 223 ? 52.438 -32.344 28.953 1 20.42 223 TYR A CA 1
ATOM 1798 C C . TYR A 1 223 ? 53.938 -32.188 29.125 1 20.42 223 TYR A C 1
ATOM 1800 O O . TYR A 1 223 ? 54.5 -31.141 28.781 1 20.42 223 TYR A O 1
ATOM 1808 N N . ASN A 1 224 ? 54.562 -32.938 30 1 22.59 224 ASN A N 1
ATOM 1809 C CA . ASN A 1 224 ? 55.938 -33.25 30.359 1 22.59 224 ASN A CA 1
ATOM 1810 C C . ASN A 1 224 ? 56.781 -33.594 29.141 1 22.59 224 ASN A C 1
ATOM 1812 O O . ASN A 1 224 ? 56.438 -34.562 28.422 1 22.59 224 ASN A O 1
ATOM 1816 N N . MET A 1 225 ? 57.281 -32.562 28.375 1 22.95 225 MET A N 1
ATOM 1817 C CA . MET A 1 225 ? 58.312 -32.812 27.359 1 22.95 225 MET A CA 1
ATOM 1818 C C . MET A 1 225 ? 59.344 -33.781 27.875 1 22.95 225 MET A C 1
ATOM 1820 O O . MET A 1 225 ? 59.844 -33.656 29 1 22.95 225 MET A O 1
ATOM 1824 N N . TYR A 1 226 ? 59.5 -35 27.344 1 24.55 226 TYR A N 1
ATOM 1825 C CA . TYR A 1 226 ? 60.375 -36.156 27.516 1 24.55 226 TYR A CA 1
ATOM 1826 C C . TYR A 1 226 ? 61.844 -35.75 27.406 1 24.55 226 TYR A C 1
ATOM 1828 O O . TYR A 1 226 ? 62.156 -34.781 26.719 1 24.55 226 TYR A O 1
ATOM 1836 N N . PRO A 1 227 ? 62.75 -36.562 28.016 1 27.44 227 PRO A N 1
ATOM 1837 C CA . PRO A 1 227 ? 64.125 -36.75 28.484 1 27.44 227 PRO A CA 1
ATOM 1838 C C . PRO A 1 227 ? 65.062 -37.062 27.344 1 27.44 227 PRO A C 1
ATOM 1840 O O . PRO A 1 227 ? 64.938 -38.094 26.703 1 27.44 227 PRO A O 1
ATOM 1843 N N . GLN A 1 228 ? 65.25 -36.406 26.25 1 20.03 228 GLN A N 1
ATOM 1844 C CA . GLN A 1 228 ? 66.312 -36.875 25.328 1 20.03 228 GLN A CA 1
ATOM 1845 C C . GLN A 1 228 ? 67.688 -36.969 26.031 1 20.03 228 GLN A C 1
ATOM 1847 O O . GLN A 1 228 ? 68.188 -35.969 26.516 1 20.03 228 GLN A O 1
ATOM 1852 N N . LYS A 1 229 ? 67.938 -38.125 26.609 1 20.69 229 LYS A N 1
ATOM 1853 C CA . LYS A 1 229 ? 69.25 -38.781 26.594 1 20.69 229 LYS A CA 1
ATOM 1854 C C . LYS A 1 229 ? 69.625 -39.219 25.188 1 20.69 229 LYS A C 1
ATOM 1856 O O . LYS A 1 229 ? 68.812 -39.75 24.438 1 20.69 229 LYS A O 1
ATOM 1861 N N . MET B 1 1 ? -16.328 32.125 2.771 1 51.94 1 MET B N 1
ATOM 1862 C CA . MET B 1 1 ? -17.406 31.719 1.883 1 51.94 1 MET B CA 1
ATOM 1863 C C . MET B 1 1 ? -16.844 31.031 0.64 1 51.94 1 MET B C 1
ATOM 1865 O O . MET B 1 1 ? -17.281 29.922 0.285 1 51.94 1 MET B O 1
ATOM 1869 N N . LYS B 1 2 ? -15.703 31.594 0.03 1 70.94 2 LYS B N 1
ATOM 1870 C CA . LYS B 1 2 ? -15.18 31.047 -1.222 1 70.94 2 LYS B CA 1
ATOM 1871 C C . LYS B 1 2 ? -14.477 29.719 -0.992 1 70.94 2 LYS B C 1
ATOM 1873 O O . LYS B 1 2 ? -14.633 28.781 -1.783 1 70.94 2 LYS B O 1
ATOM 1878 N N . PHE B 1 3 ? -13.945 29.656 0.117 1 79.81 3 PHE B N 1
ATOM 1879 C CA . PHE B 1 3 ? -13.227 28.422 0.422 1 79.81 3 PHE B CA 1
ATOM 1880 C C . PHE B 1 3 ? -14.195 27.266 0.593 1 79.81 3 PHE B C 1
ATOM 1882 O O . PHE B 1 3 ? -13.977 26.172 0.047 1 79.81 3 PHE B O 1
ATOM 1889 N N . LYS B 1 4 ? -15.266 27.516 1.328 1 79.56 4 LYS B N 1
ATOM 1890 C CA . LYS B 1 4 ? -16.297 26.516 1.557 1 79.56 4 LYS B CA 1
ATOM 1891 C C . LYS B 1 4 ? -16.859 26 0.237 1 79.56 4 LYS B C 1
ATOM 1893 O O . LYS B 1 4 ? -17.078 24.797 0.073 1 79.56 4 LYS B O 1
ATOM 1898 N N . ALA B 1 5 ? -17.094 26.953 -0.557 1 76.81 5 ALA B N 1
ATOM 1899 C CA . ALA B 1 5 ? -17.688 26.609 -1.849 1 76.81 5 ALA B CA 1
ATOM 1900 C C . ALA B 1 5 ? -16.703 25.797 -2.701 1 76.81 5 ALA B C 1
ATOM 1902 O O . ALA B 1 5 ? -17.094 24.812 -3.332 1 76.81 5 ALA B O 1
ATOM 1903 N N . GLU B 1 6 ? -15.461 26.141 -2.674 1 78.19 6 GLU B N 1
ATOM 1904 C CA . GLU B 1 6 ? -14.453 25.484 -3.5 1 78.19 6 GLU B CA 1
ATOM 1905 C C . GLU B 1 6 ? -14.188 24.062 -3.02 1 78.19 6 GLU B C 1
ATOM 1907 O O . GLU B 1 6 ? -14.039 23.141 -3.828 1 78.19 6 GLU B O 1
ATOM 1912 N N . VAL B 1 7 ? -14.172 23.938 -1.729 1 82.56 7 VAL B N 1
ATOM 1913 C CA . VAL B 1 7 ? -13.898 22.641 -1.133 1 82.56 7 VAL B CA 1
ATOM 1914 C C . VAL B 1 7 ? -15.195 21.844 -1.018 1 82.56 7 VAL B C 1
ATOM 1916 O O . VAL B 1 7 ? -15.172 20.625 -0.792 1 82.56 7 VAL B O 1
ATOM 1919 N N . GLN B 1 8 ? -16.328 22.453 -1.353 1 79.69 8 GLN B N 1
ATOM 1920 C CA . GLN B 1 8 ? -17.641 21.844 -1.175 1 79.69 8 GLN B CA 1
ATOM 1921 C C . GLN B 1 8 ? -17.812 21.312 0.242 1 79.69 8 GLN B C 1
ATOM 1923 O O . GLN B 1 8 ? -18.266 20.188 0.432 1 79.69 8 GLN B O 1
ATOM 1928 N N . SER B 1 9 ? -17.297 22.031 1.174 1 83.81 9 SER B N 1
ATOM 1929 C CA . SER B 1 9 ? -17.328 21.641 2.58 1 83.81 9 SER B CA 1
ATOM 1930 C C . SER B 1 9 ? -18.344 22.469 3.361 1 83.81 9 SER B C 1
ATOM 1932 O O . SER B 1 9 ? -18.859 23.469 2.852 1 83.81 9 SER B O 1
ATOM 1934 N N . ASN B 1 10 ? -18.641 21.953 4.531 1 85.5 10 ASN B N 1
ATOM 1935 C CA . ASN B 1 10 ? -19.516 22.688 5.441 1 85.5 10 ASN B CA 1
ATOM 1936 C C . ASN B 1 10 ? -18.719 23.531 6.438 1 85.5 10 ASN B C 1
ATOM 1938 O O . ASN B 1 10 ? -19.281 24.328 7.184 1 85.5 10 ASN B O 1
ATOM 1942 N N . ARG B 1 11 ? -17.469 23.234 6.375 1 85.62 11 ARG B N 1
ATOM 1943 C CA . ARG B 1 11 ? -16.578 23.953 7.285 1 85.62 11 ARG B CA 1
ATOM 1944 C C . ARG B 1 11 ? -15.758 25.016 6.539 1 85.62 11 ARG B C 1
ATOM 1946 O O . ARG B 1 11 ? -15.047 24.688 5.582 1 85.62 11 ARG B O 1
ATOM 1953 N N . GLY B 1 12 ? -15.938 26.188 6.98 1 85.94 12 GLY B N 1
ATOM 1954 C CA . GLY B 1 12 ? -15.172 27.266 6.371 1 85.94 12 GLY B CA 1
ATOM 1955 C C . GLY B 1 12 ? -13.875 27.562 7.098 1 85.94 12 GLY B C 1
ATOM 1956 O O . GLY B 1 12 ? -13.461 26.797 7.969 1 85.94 12 GLY B O 1
ATOM 1957 N N . LEU B 1 13 ? -13.227 28.594 6.684 1 89.69 13 LEU B N 1
ATOM 1958 C CA . LEU B 1 13 ? -11.961 28.984 7.297 1 89.69 13 LEU B CA 1
ATOM 1959 C C . LEU B 1 13 ? -12.203 29.781 8.578 1 89.69 13 LEU B C 1
ATOM 1961 O O . LEU B 1 13 ? -13.117 30.609 8.633 1 89.69 13 LEU B O 1
ATOM 1965 N N . THR B 1 14 ? -11.508 29.484 9.578 1 89.88 14 THR B N 1
ATOM 1966 C CA . THR B 1 14 ? -11.547 30.234 10.82 1 89.88 14 THR B CA 1
ATOM 1967 C C . THR B 1 14 ? -10.641 31.469 10.734 1 89.88 14 THR B C 1
ATOM 1969 O O . THR B 1 14 ? -9.922 31.641 9.75 1 89.88 14 THR B O 1
ATOM 1972 N N . LYS B 1 15 ? -10.734 32.281 11.727 1 89.81 15 LYS B N 1
ATOM 1973 C CA . LYS B 1 15 ? -9.852 33.469 11.797 1 89.81 15 LYS B CA 1
ATOM 1974 C C . LYS B 1 15 ? -8.391 33.031 11.828 1 89.81 15 LYS B C 1
ATOM 1976 O O . LYS B 1 15 ? -7.543 33.656 11.188 1 89.81 15 LYS B O 1
ATOM 1981 N N . GLU B 1 16 ? -8.156 31.984 12.617 1 89.75 16 GLU B N 1
ATOM 1982 C CA . GLU B 1 16 ? -6.797 31.469 12.719 1 89.75 16 GLU B CA 1
ATOM 1983 C C . GLU B 1 16 ? -6.297 30.969 11.367 1 89.75 16 GLU B C 1
ATOM 1985 O O . GLU B 1 16 ? -5.121 31.125 11.039 1 89.75 16 GLU B O 1
ATOM 1990 N N . ASN B 1 17 ? -7.211 30.359 10.617 1 92.19 17 ASN B N 1
ATOM 1991 C CA . ASN B 1 17 ? -6.852 29.906 9.281 1 92.19 17 ASN B CA 1
ATOM 1992 C C . ASN B 1 17 ? -6.449 31.078 8.391 1 92.19 17 ASN B C 1
ATOM 1994 O O . ASN B 1 17 ? -5.453 31 7.668 1 92.19 17 ASN B O 1
ATOM 1998 N N . LEU B 1 18 ? -7.195 32.156 8.484 1 90.5 18 LEU B N 1
ATOM 1999 C CA . LEU B 1 18 ? -6.957 33.344 7.664 1 90.5 18 LEU B CA 1
ATOM 2000 C C . LEU B 1 18 ? -5.633 34 8.039 1 90.5 18 LEU B C 1
ATOM 2002 O O . LEU B 1 18 ? -4.906 34.469 7.172 1 90.5 18 LEU B O 1
ATOM 2006 N N . VAL B 1 19 ? -5.375 34.031 9.336 1 92.69 19 VAL B N 1
ATOM 2007 C CA . VAL B 1 19 ? -4.117 34.594 9.797 1 92.69 19 VAL B CA 1
ATOM 2008 C C . VAL B 1 19 ? -2.945 33.781 9.234 1 92.69 19 VAL B C 1
ATOM 2010 O O . VAL B 1 19 ? -1.975 34.375 8.734 1 92.69 19 VAL B O 1
ATOM 2013 N N . PHE B 1 20 ? -3.074 32.5 9.297 1 94.12 20 PHE B N 1
ATOM 2014 C CA . PHE B 1 20 ? -2.039 31.656 8.75 1 94.12 20 PHE B CA 1
ATOM 2015 C C . PHE B 1 20 ? -1.815 31.938 7.27 1 94.12 20 PHE B C 1
ATOM 2017 O O . PHE B 1 20 ? -0.674 32.062 6.82 1 94.12 20 PHE B O 1
ATOM 2024 N N . LEU B 1 21 ? -2.855 32 6.512 1 93.12 21 LEU B N 1
ATOM 2025 C CA . LEU B 1 21 ? -2.783 32.25 5.074 1 93.12 21 LEU B CA 1
ATOM 2026 C C . LEU B 1 21 ? -2.154 33.625 4.789 1 93.12 21 LEU B C 1
ATOM 2028 O O . LEU B 1 21 ? -1.347 33.75 3.867 1 93.12 21 LEU B O 1
ATOM 2032 N N . ALA B 1 22 ? -2.531 34.531 5.594 1 91.88 22 ALA B N 1
ATOM 2033 C CA . ALA B 1 22 ? -1.957 35.875 5.445 1 91.88 22 ALA B CA 1
ATOM 2034 C C . ALA B 1 22 ? -0.46 35.875 5.738 1 91.88 22 ALA B C 1
ATOM 2036 O O . ALA B 1 22 ? 0.325 36.5 5.02 1 91.88 22 ALA B O 1
ATOM 2037 N N . GLN B 1 23 ? -0.107 35.188 6.805 1 92.69 23 GLN B N 1
ATOM 2038 C CA . GLN B 1 23 ? 1.303 35.062 7.164 1 92.69 23 GLN B CA 1
ATOM 2039 C C . GLN B 1 23 ? 2.111 34.469 6.027 1 92.69 23 GLN B C 1
ATOM 2041 O O . GLN B 1 23 ? 3.217 34.906 5.723 1 92.69 23 GLN B O 1
ATOM 2046 N N . LYS B 1 24 ? 1.579 33.469 5.422 1 92.31 24 LYS B N 1
ATOM 2047 C CA . LYS B 1 24 ? 2.266 32.781 4.328 1 92.31 24 LYS B CA 1
ATOM 2048 C C . LYS B 1 24 ? 2.359 33.688 3.094 1 92.31 24 LYS B C 1
ATOM 2050 O O . LYS B 1 24 ? 3.408 33.75 2.447 1 92.31 24 LYS B O 1
ATOM 2055 N N . LEU B 1 25 ? 1.301 34.375 2.805 1 91.19 25 LEU B N 1
ATOM 2056 C CA . LEU B 1 25 ? 1.207 35.188 1.607 1 91.19 25 LEU B CA 1
ATOM 2057 C C . LEU B 1 25 ? 2.107 36.406 1.724 1 91.19 25 LEU B C 1
ATOM 2059 O O . LEU B 1 25 ? 2.77 36.812 0.756 1 91.19 25 LEU B O 1
ATOM 2063 N N . PHE B 1 26 ? 2.141 37 2.871 1 89.5 26 PHE B N 1
ATOM 2064 C CA . PHE B 1 26 ? 2.836 38.281 3.047 1 89.5 26 PHE B CA 1
ATOM 2065 C C . PHE B 1 26 ? 4.207 38.062 3.676 1 89.5 26 PHE B C 1
ATOM 2067 O O . PHE B 1 26 ? 4.977 39 3.838 1 89.5 26 PHE B O 1
ATOM 2074 N N . ASN B 1 27 ? 4.469 36.844 4 1 87.75 27 ASN B N 1
ATOM 2075 C CA . ASN B 1 27 ? 5.719 36.531 4.684 1 87.75 27 ASN B CA 1
ATOM 2076 C C . ASN B 1 27 ? 5.91 37.375 5.93 1 87.75 27 ASN B C 1
ATOM 2078 O O . ASN B 1 27 ? 6.941 38.031 6.09 1 87.75 27 ASN B O 1
ATOM 2082 N N . ASN B 1 28 ? 4.867 37.469 6.645 1 84.94 28 ASN B N 1
ATOM 2083 C CA . ASN B 1 28 ? 4.789 38.25 7.871 1 84.94 28 ASN B CA 1
ATOM 2084 C C . ASN B 1 28 ? 4.391 37.406 9.062 1 84.94 28 ASN B C 1
ATOM 2086 O O . ASN B 1 28 ? 3.572 36.469 8.93 1 84.94 28 ASN B O 1
ATOM 2090 N N . SER B 1 29 ? 4.93 37.594 10.289 1 84.69 29 SER B N 1
ATOM 2091 C CA . SER B 1 29 ? 4.727 36.719 11.43 1 84.69 29 SER B CA 1
ATOM 2092 C C . SER B 1 29 ? 3.668 37.281 12.375 1 84.69 29 SER B C 1
ATOM 2094 O O . SER B 1 29 ? 3.459 36.75 13.469 1 84.69 29 SER B O 1
ATOM 2096 N N . SER B 1 30 ? 3.057 38.312 12.016 1 86 30 SER B N 1
ATOM 2097 C CA . SER B 1 30 ? 2.047 38.875 12.898 1 86 30 SER B CA 1
ATOM 2098 C C . SER B 1 30 ? 0.886 37.906 13.117 1 86 30 SER B C 1
ATOM 2100 O O . SER B 1 30 ? 0.413 37.281 12.164 1 86 30 SER B O 1
ATOM 2102 N N . SER B 1 31 ? 0.406 37.781 14.32 1 86.19 31 SER B N 1
ATOM 2103 C CA . SER B 1 31 ? -0.676 36.844 14.641 1 86.19 31 SER B CA 1
ATOM 2104 C C . SER B 1 31 ? -2.018 37.562 14.711 1 86.19 31 SER B C 1
ATOM 2106 O O . SER B 1 31 ? -3.053 36.969 14.953 1 86.19 31 SER B O 1
ATOM 2108 N N . HIS B 1 32 ? -2.029 38.812 14.477 1 87.06 32 HIS B N 1
ATOM 2109 C CA . HIS B 1 32 ? -3.254 39.625 14.555 1 87.06 32 HIS B CA 1
ATOM 2110 C C . HIS B 1 32 ? -3.812 39.906 13.164 1 87.06 32 HIS B C 1
ATOM 2112 O O . HIS B 1 32 ? -3.148 40.562 12.352 1 87.06 32 HIS B O 1
ATOM 2118 N N . LEU B 1 33 ? -5.004 39.531 13.023 1 85.12 33 LEU B N 1
ATOM 2119 C CA . LEU B 1 33 ? -5.66 39.656 11.727 1 85.12 33 LEU B CA 1
ATOM 2120 C C . LEU B 1 33 ? -5.75 41.125 11.305 1 85.12 33 LEU B C 1
ATOM 2122 O O . LEU B 1 33 ? -5.609 41.438 10.125 1 85.12 33 LEU B O 1
ATOM 2126 N N . GLU B 1 34 ? -5.969 41.938 12.266 1 87.25 34 GLU B N 1
ATOM 2127 C CA . GLU B 1 34 ? -6.16 43.375 12.008 1 87.25 34 GLU B CA 1
ATOM 2128 C C . GLU B 1 34 ? -4.934 43.969 11.344 1 87.25 34 GLU B C 1
ATOM 2130 O O . GLU B 1 34 ? -5.039 44.969 10.625 1 87.25 34 GLU B O 1
ATOM 2135 N N . ASP B 1 35 ? -3.828 43.344 11.578 1 86.75 35 ASP B N 1
ATOM 2136 C CA . ASP B 1 35 ? -2.58 43.844 11.023 1 86.75 35 ASP B CA 1
ATOM 2137 C C . ASP B 1 35 ? -2.557 43.719 9.5 1 86.7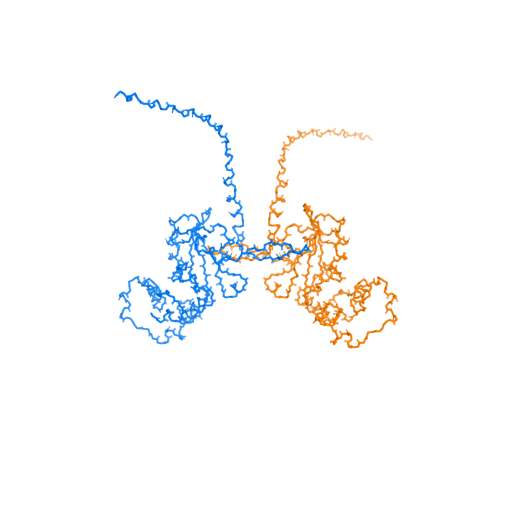5 35 ASP B C 1
ATOM 2139 O O . ASP B 1 35 ? -1.773 44.375 8.82 1 86.75 35 ASP B O 1
ATOM 2143 N N . TYR B 1 36 ? -3.496 42.906 9.008 1 85.38 36 TYR B N 1
ATOM 2144 C CA . TYR B 1 36 ? -3.451 42.625 7.578 1 85.38 36 TYR B CA 1
ATOM 2145 C C . TYR B 1 36 ? -4.566 43.344 6.836 1 85.38 36 TYR B C 1
ATOM 2147 O O . TYR B 1 36 ? -4.633 43.281 5.605 1 85.38 36 TYR B O 1
ATOM 2155 N N . ASN B 1 37 ? -5.504 43.938 7.492 1 83.38 37 ASN B N 1
ATOM 2156 C CA . ASN B 1 37 ? -6.66 44.594 6.906 1 83.38 37 ASN B CA 1
ATOM 2157 C C . ASN B 1 37 ? -6.242 45.688 5.914 1 83.38 37 ASN B C 1
ATOM 2159 O O . ASN B 1 37 ? -6.91 45.875 4.898 1 83.38 37 ASN B O 1
ATOM 2163 N N . GLY B 1 38 ? -5.172 46.25 6.141 1 80.38 38 GLY B N 1
ATOM 2164 C CA . GLY B 1 38 ? -4.742 47.312 5.254 1 80.38 38 GLY B CA 1
ATOM 2165 C C . GLY B 1 38 ? -3.74 46.875 4.211 1 80.38 38 GLY B C 1
ATOM 2166 O O . GLY B 1 38 ? -3.281 47.656 3.393 1 80.38 38 GLY B O 1
ATOM 2167 N N . MET B 1 39 ? -3.562 45.594 4.203 1 83.25 39 MET B N 1
ATOM 2168 C CA . MET B 1 39 ? -2.549 45.094 3.275 1 83.25 39 MET B CA 1
ATOM 2169 C C . MET B 1 39 ? -3.195 44.562 2.008 1 83.25 39 MET B C 1
ATOM 2171 O O . MET B 1 39 ? -4.328 44.062 2.041 1 83.25 39 MET B O 1
ATOM 2175 N N . SER B 1 40 ? -2.574 44.812 0.828 1 84.94 40 SER B N 1
ATOM 2176 C CA . SER B 1 40 ? -3.059 44.312 -0.456 1 84.94 40 SER B CA 1
ATOM 2177 C C . SER B 1 40 ? -2.064 43.344 -1.084 1 84.94 40 SER B C 1
ATOM 2179 O O . SER B 1 40 ? -0.857 43.469 -0.861 1 84.94 40 SER B O 1
ATOM 2181 N N . VAL B 1 41 ? -2.645 42.375 -1.668 1 85.56 41 VAL B N 1
ATOM 2182 C CA . VAL B 1 41 ? -1.824 41.406 -2.369 1 85.56 41 VAL B CA 1
ATOM 2183 C C . VAL B 1 41 ? -1.955 41.594 -3.879 1 85.56 41 VAL B C 1
ATOM 2185 O O . VAL B 1 41 ? -3.064 41.719 -4.398 1 85.56 41 VAL B O 1
ATOM 2188 N N . SER B 1 42 ? -0.752 41.688 -4.504 1 89.19 42 SER B N 1
ATOM 2189 C CA . SER B 1 42 ? -0.798 41.812 -5.957 1 89.19 42 SER B CA 1
ATOM 2190 C C . SER B 1 42 ? -1.112 40.469 -6.602 1 89.19 42 SER B C 1
ATOM 2192 O O . SER B 1 42 ? -0.875 39.406 -6 1 89.19 42 SER B O 1
ATOM 2194 N N . TRP B 1 43 ? -1.734 40.562 -7.746 1 89.25 43 TRP B N 1
ATOM 2195 C CA . TRP B 1 43 ? -2.004 39.344 -8.508 1 89.25 43 TRP B CA 1
ATOM 2196 C C . TRP B 1 43 ? -0.723 38.531 -8.727 1 89.25 43 TRP B C 1
ATOM 2198 O O . TRP B 1 43 ? -0.727 37.312 -8.641 1 89.25 43 TRP B O 1
ATOM 2208 N N . SER B 1 44 ? 0.357 39.219 -9.016 1 91.81 44 SER B N 1
ATOM 2209 C CA . SER B 1 44 ? 1.654 38.594 -9.242 1 91.81 44 SER B CA 1
ATOM 2210 C C . SER B 1 44 ? 2.135 37.844 -8 1 91.81 44 SER B C 1
ATOM 2212 O O . SER B 1 44 ? 2.627 36.719 -8.094 1 91.81 44 SER B O 1
ATOM 2214 N N . GLN B 1 45 ? 1.974 38.438 -6.895 1 88.75 45 GLN B N 1
ATOM 2215 C CA . GLN B 1 45 ? 2.348 37.812 -5.633 1 88.75 45 GLN B CA 1
ATOM 2216 C C . GLN B 1 45 ? 1.488 36.562 -5.355 1 88.75 45 GLN B C 1
ATOM 2218 O O . GLN B 1 45 ? 1.968 35.594 -4.785 1 88.75 45 GLN B O 1
ATOM 2223 N N . PHE B 1 46 ? 0.372 36.656 -5.863 1 91.62 46 PHE B N 1
ATOM 2224 C CA . PHE B 1 46 ? -0.611 35.625 -5.57 1 91.62 46 PHE B CA 1
ATOM 2225 C C . PHE B 1 46 ? -0.39 34.406 -6.457 1 91.62 46 PHE B C 1
ATOM 2227 O O . PHE B 1 46 ? -0.38 33.281 -5.973 1 91.62 46 PHE B O 1
ATOM 2234 N N . ASN B 1 47 ? -0.166 34.594 -7.73 1 93.62 47 ASN B N 1
ATOM 2235 C CA . ASN B 1 47 ? -0.246 33.438 -8.609 1 93.62 47 ASN B CA 1
ATOM 2236 C C . ASN B 1 47 ? 0.921 33.406 -9.594 1 93.62 47 ASN B C 1
ATOM 2238 O O . ASN B 1 47 ? 0.992 32.5 -10.438 1 93.62 47 ASN B O 1
ATOM 2242 N N . ARG B 1 48 ? 1.875 34.219 -9.555 1 94.44 48 ARG B N 1
ATOM 2243 C CA . ARG B 1 48 ? 2.975 34.25 -10.516 1 94.44 48 ARG B CA 1
ATOM 2244 C C . ARG B 1 48 ? 4.32 34.125 -9.805 1 94.44 48 ARG B C 1
ATOM 2246 O O . ARG B 1 48 ? 5.191 33.375 -10.242 1 94.44 48 ARG B O 1
ATOM 2253 N N . GLU B 1 49 ? 4.496 34.844 -8.719 1 94.62 49 GLU B N 1
ATOM 2254 C CA . GLU B 1 49 ? 5.754 34.844 -7.977 1 94.62 49 GLU B CA 1
ATOM 2255 C C . GLU B 1 49 ? 5.793 33.688 -6.965 1 94.62 49 GLU B C 1
ATOM 2257 O O . GLU B 1 49 ? 4.809 33.438 -6.266 1 94.62 49 GLU B O 1
ATOM 2262 N N . ASN B 1 50 ? 6.973 33.125 -6.949 1 95 50 ASN B N 1
ATOM 2263 C CA . ASN B 1 50 ? 7.152 32.094 -5.965 1 95 50 ASN B CA 1
ATOM 2264 C C . ASN B 1 50 ? 7.152 32.625 -4.543 1 95 50 ASN B C 1
ATOM 2266 O O . ASN B 1 50 ? 7.637 33.75 -4.301 1 95 50 ASN B O 1
ATOM 2270 N N . LEU B 1 51 ? 6.602 31.844 -3.602 1 94.06 51 LEU B N 1
ATOM 2271 C CA . LEU B 1 51 ? 6.727 32.156 -2.186 1 94.06 51 LEU B CA 1
ATOM 2272 C C . LEU B 1 51 ? 8.188 32.125 -1.744 1 94.06 51 LEU B C 1
ATOM 2274 O O . LEU B 1 51 ? 8.969 31.312 -2.252 1 94.06 51 LEU B O 1
ATOM 2278 N N . PRO B 1 52 ? 8.484 32.969 -0.872 1 90.31 52 PRO B N 1
ATOM 2279 C CA . PRO B 1 52 ? 9.875 32.969 -0.393 1 90.31 52 PRO B CA 1
ATOM 2280 C C . PRO B 1 52 ? 10.297 31.609 0.15 1 90.31 52 PRO B C 1
ATOM 2282 O O . PRO B 1 52 ? 9.617 31.047 1.019 1 90.31 52 PRO B O 1
ATOM 2285 N N . GLY B 1 53 ? 11.383 31.062 -0.366 1 91.19 53 GLY B N 1
ATOM 2286 C CA . GLY B 1 53 ? 11.93 29.797 0.119 1 91.19 53 GLY B CA 1
ATOM 2287 C C . GLY B 1 53 ? 11.352 28.578 -0.583 1 91.19 53 GLY B C 1
ATOM 2288 O O . GLY B 1 53 ? 11.734 27.453 -0.299 1 91.19 53 GLY B O 1
ATOM 2289 N N . TRP B 1 54 ? 10.383 28.875 -1.388 1 94.44 54 TRP B N 1
ATOM 2290 C CA . TRP B 1 54 ? 9.727 27.766 -2.072 1 94.44 54 TRP B CA 1
ATOM 2291 C C . TRP B 1 54 ? 9.758 27.969 -3.584 1 94.44 54 TRP B C 1
ATOM 2293 O O . TRP B 1 54 ? 9.984 29.078 -4.066 1 94.44 54 TRP B O 1
ATOM 2303 N N . ASN B 1 55 ? 9.57 26.922 -4.344 1 96.56 55 ASN B N 1
ATOM 2304 C CA . ASN B 1 55 ? 9.594 26.969 -5.805 1 96.56 55 ASN B CA 1
ATOM 2305 C C . ASN B 1 55 ? 8.18 26.953 -6.383 1 96.56 55 ASN B C 1
ATOM 2307 O O . ASN B 1 55 ? 7.973 26.516 -7.512 1 96.56 55 ASN B O 1
ATOM 2311 N N . TYR B 1 56 ? 7.273 27.375 -5.586 1 97.38 56 TYR B N 1
ATOM 2312 C CA . TYR B 1 56 ? 5.883 27.438 -6.016 1 97.38 56 TYR B CA 1
ATOM 2313 C C . TYR B 1 56 ? 5.234 28.734 -5.543 1 97.38 56 TYR B C 1
ATOM 2315 O O . TYR B 1 56 ? 5.738 29.391 -4.625 1 97.38 56 TYR B O 1
ATOM 2323 N N . THR B 1 57 ? 4.148 29.125 -6.172 1 97.31 57 THR B N 1
ATOM 2324 C CA . THR B 1 57 ? 3.414 30.328 -5.797 1 97.31 57 THR B CA 1
ATOM 2325 C C . THR B 1 57 ? 2.422 30.031 -4.676 1 97.31 57 THR B C 1
ATOM 2327 O O . THR B 1 57 ? 2.131 28.859 -4.391 1 97.31 57 THR B O 1
ATOM 2330 N N . PHE B 1 58 ? 1.961 31.078 -4.102 1 96.38 58 PHE B N 1
ATOM 2331 C CA . PHE B 1 58 ? 0.94 30.922 -3.072 1 96.38 58 PHE B CA 1
ATOM 2332 C C . PHE B 1 58 ? -0.271 30.172 -3.625 1 96.38 58 PHE B C 1
ATOM 2334 O O . PHE B 1 58 ? -0.771 29.25 -2.996 1 96.38 58 PHE B O 1
ATOM 2341 N N . TRP B 1 59 ? -0.695 30.547 -4.777 1 96.81 59 TRP B N 1
ATOM 2342 C CA . TRP B 1 59 ? -1.895 29.953 -5.355 1 96.81 59 TRP B CA 1
ATOM 2343 C C . TRP B 1 59 ? -1.68 28.469 -5.652 1 96.81 59 TRP B C 1
ATOM 2345 O O . TRP B 1 59 ? -2.564 27.641 -5.406 1 96.81 59 TRP B O 1
ATOM 2355 N N . GLN B 1 60 ? -0.592 28.125 -6.152 1 97.44 60 GLN B N 1
ATOM 2356 C CA . GLN B 1 60 ? -0.296 26.719 -6.422 1 97.44 60 GLN B CA 1
ATOM 2357 C C . GLN B 1 60 ? -0.438 25.875 -5.16 1 97.44 60 GLN B C 1
ATOM 2359 O O . GLN B 1 60 ? -1.033 24.797 -5.191 1 97.44 60 GLN B O 1
ATOM 2364 N N . TRP B 1 61 ? 0.116 26.391 -4.148 1 97.75 61 TRP B N 1
ATOM 2365 C CA . TRP B 1 61 ? 0.056 25.672 -2.875 1 97.75 61 TRP B CA 1
ATOM 2366 C C . TRP B 1 61 ? -1.38 25.594 -2.367 1 97.75 61 TRP B C 1
ATOM 2368 O O . TRP B 1 61 ? -1.849 24.516 -1.992 1 97.75 61 TRP B O 1
ATOM 2378 N N . PHE B 1 62 ? -2.018 26.719 -2.369 1 96.69 62 PHE B N 1
ATOM 2379 C CA . PHE B 1 62 ? -3.367 26.812 -1.825 1 96.69 62 PHE B CA 1
ATOM 2380 C C . PHE B 1 62 ? -4.344 25.969 -2.65 1 96.69 62 PHE B C 1
ATOM 2382 O O . PHE B 1 62 ? -5.215 25.297 -2.096 1 96.69 62 PHE B O 1
ATOM 2389 N N . ASP B 1 63 ? -4.195 26.016 -3.869 1 96.5 63 ASP B N 1
ATOM 2390 C CA . ASP B 1 63 ? -5.004 25.188 -4.758 1 96.5 63 ASP B CA 1
ATOM 2391 C C . ASP B 1 63 ? -4.773 23.703 -4.484 1 96.5 63 ASP B C 1
ATOM 2393 O O . ASP B 1 63 ? -5.711 22.906 -4.539 1 96.5 63 ASP B O 1
ATOM 2397 N N . GLY B 1 64 ? -3.545 23.344 -4.266 1 97.5 64 GLY B N 1
ATOM 2398 C CA . GLY B 1 64 ? -3.227 21.984 -3.896 1 97.5 64 GLY B CA 1
ATOM 2399 C C . GLY B 1 64 ? -3.924 21.531 -2.629 1 97.5 64 GLY B C 1
ATOM 2400 O O . GLY B 1 64 ? -4.422 20.406 -2.559 1 97.5 64 GLY B O 1
ATOM 2401 N N . VAL B 1 65 ? -3.984 22.422 -1.699 1 97.44 65 VAL B N 1
ATOM 2402 C CA . VAL B 1 65 ? -4.664 22.125 -0.441 1 97.44 65 VAL B CA 1
ATOM 2403 C C . VAL B 1 65 ? -6.148 21.891 -0.7 1 97.44 65 VAL B C 1
ATOM 2405 O O . VAL B 1 65 ? -6.719 20.906 -0.216 1 97.44 65 VAL B O 1
ATOM 2408 N N . MET B 1 66 ? -6.719 22.703 -1.479 1 96.44 66 MET B N 1
ATOM 2409 C CA . MET B 1 66 ? -8.141 22.594 -1.768 1 96.44 66 MET B CA 1
ATOM 2410 C C . MET B 1 66 ? -8.438 21.297 -2.525 1 96.44 66 MET B C 1
ATOM 2412 O O . MET B 1 66 ? -9.43 20.625 -2.244 1 96.44 66 MET B O 1
ATOM 2416 N N . GLU B 1 67 ? -7.594 21 -3.389 1 96.94 67 GLU B N 1
ATOM 2417 C CA . GLU B 1 67 ? -7.797 19.812 -4.219 1 96.94 67 GLU B CA 1
ATOM 2418 C C . GLU B 1 67 ? -7.754 18.547 -3.377 1 96.94 67 GLU B C 1
ATOM 2420 O O . GLU B 1 67 ? -8.609 17.672 -3.525 1 96.94 67 GLU B O 1
ATOM 2425 N N . VAL B 1 68 ? -6.781 18.469 -2.584 1 97.5 68 VAL B N 1
ATOM 2426 C CA . VAL B 1 68 ? -6.652 17.234 -1.798 1 97.5 68 VAL B CA 1
ATOM 2427 C C . VAL B 1 68 ? -7.793 17.156 -0.79 1 97.5 68 VAL B C 1
ATOM 2429 O O . VAL B 1 68 ? -8.281 16.062 -0.492 1 97.5 68 VAL B O 1
ATOM 2432 N N . LEU B 1 69 ? -8.25 18.234 -0.232 1 96.62 69 LEU B N 1
ATOM 2433 C CA . LEU B 1 69 ? -9.391 18.25 0.674 1 96.62 69 LEU B CA 1
ATOM 2434 C C . LEU B 1 69 ? -10.656 17.766 -0.026 1 96.62 69 LEU B C 1
ATOM 2436 O O . LEU B 1 69 ? -11.359 16.891 0.498 1 96.62 69 LEU B O 1
ATOM 2440 N N . LYS B 1 70 ? -10.828 18.266 -1.154 1 95.75 70 LYS B N 1
ATOM 2441 C CA . LYS B 1 70 ? -12.023 17.922 -1.911 1 95.75 70 LYS B CA 1
ATOM 2442 C C . LYS B 1 70 ? -12.016 16.453 -2.32 1 95.75 70 LYS B C 1
ATOM 2444 O O . LYS B 1 70 ? -13.031 15.758 -2.188 1 95.75 70 LYS B O 1
ATOM 2449 N N . LYS B 1 71 ? -10.938 16.016 -2.736 1 96.62 71 LYS B N 1
ATOM 2450 C CA . LYS B 1 71 ? -10.836 14.688 -3.33 1 96.62 71 LYS B CA 1
ATOM 2451 C C . LYS B 1 71 ? -10.773 13.609 -2.252 1 96.62 71 LYS B C 1
ATOM 2453 O O . LYS B 1 71 ? -11.32 12.523 -2.424 1 96.62 71 LYS B O 1
ATOM 2458 N N . HIS B 1 72 ? -10.109 13.945 -1.098 1 97.06 72 HIS B N 1
ATOM 2459 C CA . HIS B 1 72 ? -9.797 12.836 -0.206 1 97.06 72 HIS B CA 1
ATOM 2460 C C . HIS B 1 72 ? -10.227 13.141 1.226 1 97.06 72 HIS B C 1
ATOM 2462 O O . HIS B 1 72 ? -10.43 12.219 2.025 1 97.06 72 HIS B O 1
ATOM 2468 N N . HIS B 1 73 ? -10.383 14.398 1.574 1 97.12 73 HIS B N 1
ATOM 2469 C CA . HIS B 1 73 ? -10.406 14.656 3.01 1 97.12 73 HIS B CA 1
ATOM 2470 C C . HIS B 1 73 ? -11.625 15.484 3.398 1 97.12 73 HIS B C 1
ATOM 2472 O O . HIS B 1 73 ? -11.688 16.031 4.504 1 97.12 73 HIS B O 1
ATOM 2478 N N . LYS B 1 74 ? -12.555 15.594 2.553 1 95.75 74 LYS B N 1
ATOM 2479 C CA . LYS B 1 74 ? -13.719 16.438 2.809 1 95.75 74 LYS B CA 1
ATOM 2480 C C . LYS B 1 74 ? -14.414 16.031 4.105 1 95.75 74 LYS B C 1
ATOM 2482 O O . LYS B 1 74 ? -14.648 16.875 4.977 1 95.75 74 LYS B O 1
ATOM 2487 N N . PRO B 1 75 ? -14.711 14.742 4.316 1 96 75 PRO B N 1
ATOM 2488 C CA . PRO B 1 75 ? -15.391 14.375 5.559 1 96 75 PRO B CA 1
ATOM 2489 C C . PRO B 1 75 ? -14.539 14.648 6.797 1 96 75 PRO B C 1
ATOM 2491 O O . PRO B 1 75 ? -15.07 15.047 7.84 1 96 75 PRO B O 1
ATOM 2494 N N . HIS B 1 76 ? -13.273 14.445 6.734 1 97.25 76 HIS B N 1
ATOM 2495 C CA . HIS B 1 76 ? -12.367 14.672 7.859 1 97.25 76 HIS B CA 1
ATOM 2496 C C . HIS B 1 76 ? -12.266 16.156 8.188 1 97.25 76 HIS B C 1
ATOM 2498 O O . HIS B 1 76 ? -12.18 16.531 9.359 1 97.25 76 HIS B O 1
ATOM 2504 N N . TRP B 1 77 ? -12.219 16.938 7.105 1 96.69 77 TRP B N 1
ATOM 2505 C CA . TRP B 1 77 ? -12.211 18.375 7.285 1 96.69 77 TRP B CA 1
ATOM 2506 C C . TRP B 1 77 ? -13.508 18.859 7.922 1 96.69 77 TRP B C 1
ATOM 2508 O O . TRP B 1 77 ? -13.492 19.625 8.883 1 96.69 77 TRP B O 1
ATOM 2518 N N . ASN B 1 78 ? -14.594 18.375 7.512 1 94.62 78 ASN B N 1
ATOM 2519 C CA . ASN B 1 78 ? -15.914 18.75 8.008 1 94.62 78 ASN B CA 1
ATOM 2520 C C . ASN B 1 78 ? -16.094 18.375 9.477 1 94.62 78 ASN B C 1
ATOM 2522 O O . ASN B 1 78 ? -16.75 19.078 10.234 1 94.62 78 ASN B O 1
ATOM 2526 N N . ASP B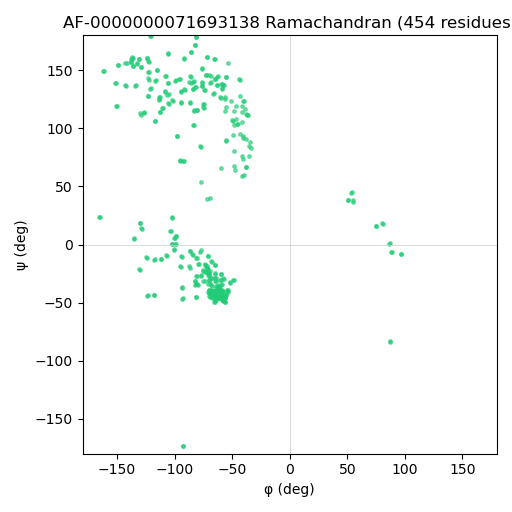 1 79 ? -15.43 17.297 9.844 1 94.75 79 ASP B N 1
ATOM 2527 C CA . ASP B 1 79 ? -15.547 16.797 11.211 1 94.75 79 ASP B CA 1
ATOM 2528 C C . ASP B 1 79 ? -14.586 17.531 12.148 1 94.75 79 ASP B C 1
ATOM 2530 O O . ASP B 1 79 ? -14.57 17.266 13.352 1 94.75 79 ASP B O 1
ATOM 2534 N N . GLY B 1 80 ? -13.742 18.312 11.547 1 94.88 80 GLY B N 1
ATOM 2535 C CA . GLY B 1 80 ? -12.773 19.031 12.359 1 94.88 80 GLY B CA 1
ATOM 2536 C C . GLY B 1 80 ? -11.578 18.188 12.758 1 94.88 80 GLY B C 1
ATOM 2537 O O . GLY B 1 80 ? -10.875 18.516 13.719 1 94.88 80 GLY B O 1
ATOM 2538 N N . ALA B 1 81 ? -11.406 17.141 12.07 1 97.38 81 ALA B N 1
ATOM 2539 C CA . ALA B 1 81 ? -10.336 16.219 12.414 1 97.38 81 ALA B CA 1
ATOM 2540 C C . ALA B 1 81 ? -8.992 16.719 11.906 1 97.38 81 ALA B C 1
ATOM 2542 O O . ALA B 1 81 ? -7.938 16.25 12.344 1 97.38 81 ALA B O 1
ATOM 2543 N N . ILE B 1 82 ? -9.016 17.672 10.977 1 97.75 82 ILE B N 1
ATOM 2544 C CA . ILE B 1 82 ? -7.809 18.234 10.383 1 97.75 82 ILE B CA 1
ATOM 2545 C C . ILE B 1 82 ? -7.633 19.672 10.852 1 97.75 82 ILE B C 1
ATOM 2547 O O . ILE B 1 82 ? -8.492 20.531 10.594 1 97.75 82 ILE B O 1
ATOM 2551 N N . LEU B 1 83 ? -6.535 19.875 11.555 1 97 83 LEU B N 1
ATOM 2552 C CA . LEU B 1 83 ? -6.238 21.266 11.93 1 97 83 LEU B CA 1
ATOM 2553 C C . LEU B 1 83 ? -5.902 22.094 10.703 1 97 83 LEU B C 1
ATOM 2555 O O . LEU B 1 83 ? -6.383 23.219 10.562 1 97 83 LEU B O 1
ATOM 2559 N N . GLY B 1 84 ? -5.043 21.469 9.859 1 96.44 84 GLY B N 1
ATOM 2560 C CA . GLY B 1 84 ? -4.875 22.016 8.523 1 96.44 84 GLY B CA 1
ATOM 2561 C C . GLY B 1 84 ? -3.82 23.094 8.445 1 96.44 84 GLY B C 1
ATOM 2562 O O . GLY B 1 84 ? -2.648 22.812 8.18 1 96.44 84 GLY B O 1
ATOM 2563 N N . PHE B 1 85 ? -4.199 24.375 8.773 1 96.69 85 PHE B N 1
ATOM 2564 C CA . PHE B 1 85 ? -3.381 25.547 8.477 1 96.69 85 PHE B CA 1
ATOM 2565 C C . PHE B 1 85 ? -2.52 25.922 9.68 1 96.69 85 PHE B C 1
ATOM 2567 O O . PHE B 1 85 ? -2.709 26.984 10.281 1 96.69 85 PHE B O 1
ATOM 2574 N N . VAL B 1 86 ? -1.489 25.141 9.977 1 96.44 86 VAL B N 1
ATOM 2575 C CA . VAL B 1 86 ? -0.463 25.359 10.992 1 96.44 86 VAL B CA 1
ATOM 2576 C C . VAL B 1 86 ? 0.888 24.859 10.477 1 96.44 86 VAL B C 1
ATOM 2578 O O . VAL B 1 86 ? 0.964 23.844 9.789 1 96.44 86 VAL B O 1
ATOM 2581 N N . ASN B 1 87 ? 1.897 25.656 10.727 1 94.06 87 ASN B N 1
ATOM 2582 C CA . ASN B 1 87 ? 3.221 25.219 10.312 1 94.06 87 ASN B CA 1
ATOM 2583 C C . ASN B 1 87 ? 3.832 24.25 11.32 1 94.06 87 ASN B C 1
ATOM 2585 O O . ASN B 1 87 ? 3.23 23.969 12.359 1 94.06 87 ASN B O 1
ATOM 2589 N N . LYS B 1 88 ? 4.953 23.766 11.086 1 95.44 88 LYS B N 1
ATOM 2590 C CA . LYS B 1 88 ? 5.613 22.75 11.906 1 95.44 88 LYS B CA 1
ATOM 2591 C C . LYS B 1 88 ? 5.816 23.25 13.336 1 95.44 88 LYS B C 1
ATOM 2593 O O . LYS B 1 88 ? 5.496 22.547 14.297 1 95.44 88 LYS B O 1
ATOM 2598 N N . GLN B 1 89 ? 6.312 24.484 13.461 1 94.69 89 GLN B N 1
ATOM 2599 C CA . GLN B 1 89 ? 6.609 25.031 14.781 1 94.69 89 GLN B CA 1
ATOM 2600 C C . GLN B 1 89 ? 5.336 25.203 15.602 1 94.69 89 GLN B C 1
ATOM 2602 O O . GLN B 1 89 ? 5.305 24.875 16.781 1 94.69 89 GLN B O 1
ATOM 2607 N N . GLN B 1 90 ? 4.387 25.75 14.984 1 95.06 90 GLN B N 1
ATOM 2608 C CA . GLN B 1 90 ? 3.107 25.922 15.664 1 95.06 90 GLN B CA 1
ATOM 2609 C C . GLN B 1 90 ? 2.527 24.594 16.109 1 95.06 90 GLN B C 1
ATOM 2611 O O . GLN B 1 90 ? 2.004 24.469 17.219 1 95.06 90 GLN B O 1
ATOM 2616 N N . ALA B 1 91 ? 2.594 23.594 15.234 1 97.56 91 ALA B N 1
ATOM 2617 C CA . ALA B 1 91 ? 2.109 22.25 15.562 1 97.56 91 ALA B CA 1
ATOM 2618 C C . ALA B 1 91 ? 2.834 21.688 16.781 1 97.56 91 ALA B C 1
ATOM 2620 O O . ALA B 1 91 ? 2.201 21.141 17.688 1 97.56 91 ALA B O 1
ATOM 2621 N N . HIS B 1 92 ? 4.07 21.828 16.797 1 97.5 9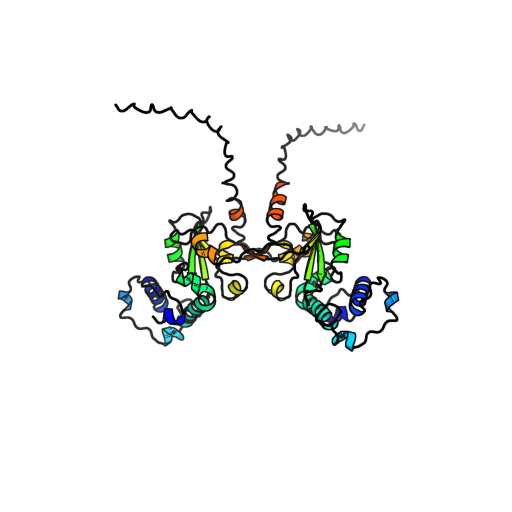2 HIS B N 1
ATOM 2622 C CA . HIS B 1 92 ? 4.875 21.344 17.922 1 97.5 92 HIS B CA 1
ATOM 2623 C C . HIS B 1 92 ? 4.512 22.062 19.219 1 97.5 92 HIS B C 1
ATOM 2625 O O . HIS B 1 92 ? 4.426 21.453 20.281 1 97.5 92 HIS B O 1
ATOM 2631 N N . ASP B 1 93 ? 4.301 23.344 19.125 1 97.5 93 ASP B N 1
ATOM 2632 C CA . ASP B 1 93 ? 3.916 24.141 20.297 1 97.5 93 ASP B CA 1
ATOM 2633 C C . ASP B 1 93 ? 2.582 23.656 20.859 1 97.5 93 ASP B C 1
ATOM 2635 O O . ASP B 1 93 ? 2.383 23.672 22.078 1 97.5 93 ASP B O 1
ATOM 2639 N N . LEU B 1 94 ? 1.705 23.297 20 1 97.81 94 LEU B N 1
ATOM 2640 C CA . LEU B 1 94 ? 0.389 22.828 20.422 1 97.81 94 LEU B CA 1
ATOM 2641 C C . LEU B 1 94 ? 0.486 21.469 21.094 1 97.81 94 LEU B C 1
ATOM 2643 O O . LEU B 1 94 ? -0.282 21.156 22.016 1 97.81 94 LEU B O 1
ATOM 2647 N N . LEU B 1 95 ? 1.473 20.641 20.672 1 98.5 95 LEU B N 1
ATOM 2648 C CA . LEU B 1 95 ? 1.529 19.234 21.078 1 98.5 95 LEU B CA 1
ATOM 2649 C C . LEU B 1 95 ? 2.43 19.062 22.297 1 98.5 95 LEU B C 1
ATOM 2651 O O . LEU B 1 95 ? 2.346 18.047 23 1 98.5 95 LEU B O 1
ATOM 2655 N N . ILE B 1 96 ? 3.322 20 22.594 1 97.25 96 ILE B N 1
ATOM 2656 C CA . ILE B 1 96 ? 4.438 19.844 23.516 1 97.25 96 ILE B CA 1
ATOM 2657 C C . ILE B 1 96 ? 3.914 19.469 24.906 1 97.25 96 ILE B C 1
ATOM 2659 O O . ILE B 1 96 ? 4.539 18.688 25.625 1 97.25 96 ILE B O 1
ATOM 2663 N N . ASN B 1 97 ? 2.771 19.938 25.344 1 97.25 97 ASN B N 1
ATOM 2664 C CA . ASN B 1 97 ? 2.252 19.688 26.672 1 97.25 97 ASN B CA 1
ATOM 2665 C C . ASN B 1 97 ? 1.129 18.656 26.656 1 97.25 97 ASN B C 1
ATOM 2667 O O . ASN B 1 97 ? 0.431 18.484 27.656 1 97.25 97 ASN B O 1
ATOM 2671 N N . LYS B 1 98 ? 0.908 17.984 25.641 1 98.31 98 LYS B N 1
ATOM 2672 C CA . LYS B 1 98 ? -0.124 16.969 25.516 1 98.31 98 LYS B CA 1
ATOM 2673 C C . LYS B 1 98 ? 0.421 15.586 25.875 1 98.31 98 LYS B C 1
ATOM 2675 O O . LYS B 1 98 ? 1.637 15.375 25.906 1 98.31 98 LYS B O 1
ATOM 2680 N N . PRO B 1 99 ? -0.462 14.719 26.188 1 97.81 99 PRO B N 1
ATOM 2681 C CA . PRO B 1 99 ? -0.013 13.352 26.453 1 97.81 99 PRO B CA 1
ATOM 2682 C C . PRO B 1 99 ? 0.578 12.664 25.219 1 97.81 99 PRO B C 1
ATOM 2684 O O . PRO B 1 99 ? 0.269 13.047 24.094 1 97.81 99 PRO B O 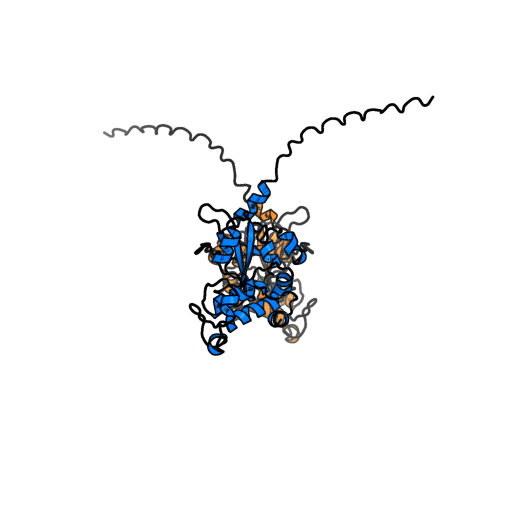1
ATOM 2687 N N . ASP B 1 100 ? 1.358 11.633 25.484 1 97.25 100 ASP B N 1
ATOM 2688 C CA . ASP B 1 100 ? 1.899 10.812 24.406 1 97.25 100 ASP B CA 1
ATOM 2689 C C . ASP B 1 100 ? 0.78 10.227 23.547 1 97.25 100 ASP B C 1
ATOM 2691 O O . ASP B 1 100 ? -0.243 9.781 24.078 1 97.25 100 ASP B O 1
ATOM 2695 N N . GLY B 1 101 ? 1.021 10.273 22.266 1 98.06 101 GLY B N 1
ATOM 2696 C CA . GLY B 1 101 ? 0.05 9.711 21.344 1 98.06 101 GLY B CA 1
ATOM 2697 C C . GLY B 1 101 ? -0.895 10.742 20.766 1 98.06 101 GLY B C 1
ATOM 2698 O O . GLY B 1 101 ? -1.681 10.438 19.859 1 98.06 101 GLY B O 1
ATOM 2699 N N . THR B 1 102 ? -0.821 11.984 21.297 1 98.88 102 THR B N 1
ATOM 2700 C CA . THR B 1 102 ? -1.63 13.039 20.703 1 98.88 102 THR B CA 1
ATOM 2701 C C . THR B 1 102 ? -1.048 13.484 19.375 1 98.88 102 THR B C 1
ATOM 2703 O O . THR B 1 102 ? 0.166 13.656 19.234 1 98.88 102 THR B O 1
ATOM 2706 N N . PHE B 1 103 ? -1.918 13.57 18.438 1 98.88 103 PHE B N 1
ATOM 2707 C CA . PHE B 1 103 ? -1.432 13.922 17.109 1 98.88 103 PHE B CA 1
ATOM 2708 C C . PHE B 1 103 ? -2.352 14.938 16.438 1 98.88 103 PHE B C 1
ATOM 2710 O O . PHE B 1 103 ? -3.484 15.141 16.891 1 98.88 103 PHE B O 1
ATOM 2717 N N . LEU B 1 104 ? -1.878 15.633 15.461 1 98.88 104 LEU B N 1
ATOM 2718 C CA . LEU B 1 104 ? -2.67 16.547 14.648 1 98.88 104 LEU B CA 1
ATOM 2719 C C . LEU B 1 104 ? -2.256 16.484 13.188 1 98.88 104 LEU B C 1
ATOM 2721 O O . LEU B 1 104 ? -1.175 15.984 12.867 1 98.88 104 LEU B O 1
ATOM 2725 N N . LEU B 1 105 ? -3.172 16.859 12.289 1 98.81 105 LEU B N 1
ATOM 2726 C CA . LEU B 1 105 ? -2.953 16.844 10.852 1 98.81 105 LEU B CA 1
ATOM 2727 C C . LEU B 1 105 ? -2.824 18.266 10.305 1 98.81 105 LEU B C 1
ATOM 2729 O O . LEU B 1 105 ? -3.592 19.156 10.688 1 98.81 105 LEU B O 1
ATOM 2733 N N . ARG B 1 106 ? -1.812 18.484 9.516 1 98.56 106 ARG B N 1
ATOM 2734 C CA . ARG B 1 106 ? -1.615 19.797 8.93 1 98.56 106 ARG B CA 1
ATOM 2735 C C . ARG B 1 106 ? -1.2 19.703 7.465 1 98.56 106 ARG B C 1
ATOM 2737 O O . ARG B 1 106 ? -0.707 18.656 7.027 1 98.56 106 ARG B O 1
ATOM 2744 N N . PHE B 1 107 ? -1.441 20.766 6.734 1 98.44 107 PHE B N 1
ATOM 2745 C CA . PHE B 1 107 ? -1.044 20.812 5.336 1 98.44 107 PHE B CA 1
ATOM 2746 C C . PHE B 1 107 ? 0.456 21.047 5.203 1 98.44 107 PHE B C 1
ATOM 2748 O O . PHE B 1 107 ? 1.026 21.859 5.922 1 98.44 107 PHE B O 1
ATOM 2755 N N . SER B 1 108 ? 1.099 20.344 4.34 1 97.88 108 SER B N 1
ATOM 2756 C CA . SER B 1 108 ? 2.547 20.375 4.16 1 97.88 108 SER B CA 1
ATOM 2757 C C . SER B 1 108 ? 2.982 21.625 3.414 1 97.88 108 SER B C 1
ATOM 2759 O O . SER B 1 108 ? 2.324 22.047 2.461 1 97.88 108 SER B O 1
ATOM 2761 N N . ASP B 1 109 ? 4.062 22.203 3.865 1 94.5 109 ASP B N 1
ATOM 2762 C CA . ASP B 1 109 ? 4.684 23.297 3.119 1 94.5 109 ASP B CA 1
ATOM 2763 C C . ASP B 1 109 ? 5.57 22.75 1.998 1 94.5 109 ASP B C 1
ATOM 2765 O O . ASP B 1 109 ? 5.707 23.391 0.95 1 94.5 109 ASP B O 1
ATOM 2769 N N . SER B 1 110 ? 6.125 21.625 2.252 1 94.5 110 SER B N 1
ATOM 2770 C CA . SER B 1 110 ? 7.148 21.141 1.332 1 94.5 110 SER B CA 1
ATOM 2771 C C . SER B 1 110 ? 6.527 20.344 0.186 1 94.5 110 SER B C 1
ATOM 2773 O O . SER B 1 110 ? 7.18 20.109 -0.832 1 94.5 110 SER B O 1
ATOM 2775 N N . GLU B 1 111 ? 5.305 19.922 0.45 1 97.19 111 GLU B N 1
ATOM 2776 C CA . GLU B 1 111 ? 4.613 19.141 -0.571 1 97.19 111 GLU B CA 1
ATOM 2777 C C . GLU B 1 111 ? 3.246 19.734 -0.888 1 97.19 111 GLU B C 1
ATOM 2779 O O . GLU B 1 111 ? 2.346 19.719 -0.046 1 97.19 111 GLU B O 1
ATOM 2784 N N . ILE B 1 112 ? 3.131 20.219 -2.094 1 97.62 112 ILE B N 1
ATOM 2785 C CA . ILE B 1 112 ? 1.844 20.75 -2.514 1 97.62 112 ILE B CA 1
ATOM 2786 C C . ILE B 1 112 ? 0.776 19.672 -2.445 1 97.62 112 ILE B C 1
ATOM 2788 O O . ILE B 1 112 ? 0.945 18.578 -3.018 1 97.62 112 ILE B O 1
ATOM 2792 N N . GLY B 1 113 ? -0.319 19.953 -1.745 1 97.69 113 GLY B N 1
ATOM 2793 C CA . GLY B 1 113 ? -1.384 18.969 -1.595 1 97.69 113 GLY B CA 1
ATOM 2794 C C . GLY B 1 113 ? -1.043 17.859 -0.614 1 97.69 113 GLY B C 1
ATOM 2795 O O . GLY B 1 113 ? -1.672 16.812 -0.623 1 97.69 113 GLY B O 1
ATOM 2796 N N . GLY B 1 114 ? -0.062 18.094 0.151 1 98.5 114 GLY B N 1
ATOM 2797 C CA . GLY B 1 114 ? 0.384 17.094 1.107 1 98.5 114 GLY B CA 1
ATOM 2798 C C . GLY B 1 114 ? -0.208 17.281 2.49 1 98.5 114 GLY B C 1
ATOM 2799 O O . GLY B 1 114 ? -0.404 18.422 2.938 1 98.5 114 GLY B O 1
ATOM 2800 N N . ILE B 1 115 ? -0.531 16.172 3.156 1 98.5 115 ILE B N 1
ATOM 2801 C CA . ILE B 1 115 ? -0.962 16.172 4.551 1 98.5 115 ILE B CA 1
ATOM 2802 C C . ILE B 1 115 ? 0.084 15.484 5.418 1 98.5 115 ILE B C 1
ATOM 2804 O O . ILE B 1 115 ? 0.545 14.391 5.094 1 98.5 115 ILE B O 1
ATOM 2808 N N . THR B 1 116 ? 0.505 16.156 6.438 1 98.38 116 THR B N 1
ATOM 2809 C CA . THR B 1 116 ? 1.482 15.633 7.379 1 98.38 116 THR B CA 1
ATOM 2810 C C . THR B 1 116 ? 0.866 15.477 8.766 1 98.38 116 THR B C 1
ATOM 2812 O O . THR B 1 116 ? -0.067 16.203 9.125 1 98.38 116 THR B O 1
ATOM 2815 N N . ILE B 1 117 ? 1.366 14.523 9.477 1 98.69 117 ILE B N 1
ATOM 2816 C CA . ILE B 1 117 ? 0.917 14.242 10.836 1 98.69 117 ILE B CA 1
ATOM 2817 C C . ILE B 1 117 ? 2.043 14.539 11.82 1 98.69 117 ILE B C 1
ATOM 2819 O O . ILE B 1 117 ? 3.156 14.031 11.672 1 98.69 117 ILE B O 1
ATOM 2823 N N . ALA B 1 118 ? 1.78 15.352 12.75 1 98.62 118 ALA B N 1
ATOM 2824 C CA . ALA B 1 118 ? 2.674 15.586 13.883 1 98.62 118 ALA B CA 1
ATOM 2825 C C . ALA B 1 118 ? 2.139 14.93 15.156 1 98.62 118 ALA B C 1
ATOM 2827 O O . ALA B 1 118 ? 0.928 14.93 15.398 1 98.62 118 ALA B O 1
ATOM 2828 N N . TRP B 1 119 ? 3.039 14.344 15.906 1 98.25 119 TRP B N 1
ATOM 2829 C CA . TRP B 1 119 ? 2.518 13.734 17.125 1 98.25 119 TRP B CA 1
ATOM 2830 C C . TRP B 1 119 ? 3.561 13.766 18.234 1 98.25 119 TRP B C 1
ATOM 2832 O O . TRP B 1 119 ? 4.746 13.977 17.984 1 98.25 119 TRP B O 1
ATOM 2842 N N . LYS B 1 120 ? 3.09 13.75 19.453 1 98.12 120 LYS B N 1
ATOM 2843 C CA . LYS B 1 120 ? 3.906 13.695 20.672 1 98.12 120 LYS B CA 1
ATOM 2844 C C . LYS B 1 120 ? 4.238 12.25 21.031 1 98.12 120 LYS B C 1
ATOM 2846 O O . LYS B 1 120 ? 3.342 11.406 21.141 1 98.12 120 LYS B O 1
ATOM 2851 N N . PHE B 1 121 ? 5.469 11.93 21.125 1 95.44 121 PHE B N 1
ATOM 2852 C CA . PHE B 1 121 ? 5.961 10.633 21.578 1 95.44 121 PHE B CA 1
ATOM 2853 C C . PHE B 1 121 ? 7.328 10.781 22.234 1 95.44 121 PHE B C 1
ATOM 2855 O O . PHE B 1 121 ? 8.312 11.125 21.578 1 95.44 121 PHE B O 1
ATOM 2862 N N . ASP B 1 122 ? 7.305 10.398 23.484 1 92.12 122 ASP B N 1
ATOM 2863 C CA . ASP B 1 122 ? 8.547 10.586 24.219 1 92.12 122 ASP B CA 1
ATOM 2864 C C . ASP B 1 122 ? 9.539 9.461 23.922 1 92.12 122 ASP B C 1
ATOM 2866 O O . ASP B 1 122 ? 9.219 8.281 24.125 1 92.12 122 ASP B O 1
ATOM 2870 N N . SER B 1 123 ? 10.547 9.836 23.359 1 86.38 123 S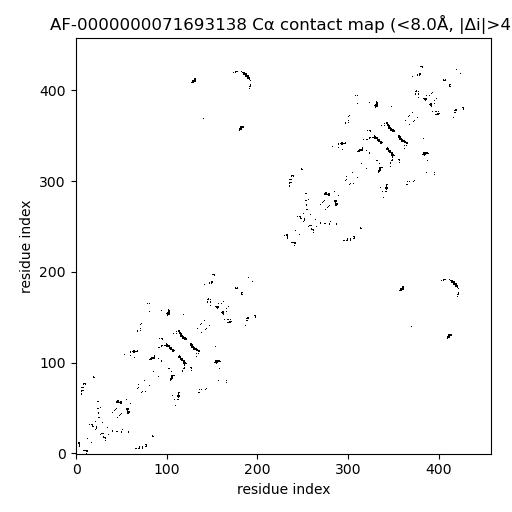ER B N 1
ATOM 2871 C CA . SER B 1 123 ? 11.719 8.977 23.172 1 86.38 123 SER B CA 1
ATOM 2872 C C . SER B 1 123 ? 12.969 9.609 23.781 1 86.38 123 SER B C 1
ATOM 2874 O O . SER B 1 123 ? 12.953 10.781 24.156 1 86.38 123 SER B O 1
ATOM 2876 N N . PRO B 1 124 ? 13.961 8.844 24.094 1 85.56 124 PRO B N 1
ATOM 2877 C CA . PRO B 1 124 ? 15.156 9.398 24.734 1 85.56 124 PRO B CA 1
ATOM 2878 C C . PRO B 1 124 ? 15.695 10.641 24.016 1 85.56 124 PRO B C 1
ATOM 2880 O O . PRO B 1 124 ? 16.141 11.586 24.656 1 85.56 124 PRO B O 1
ATOM 2883 N N . ASP B 1 125 ? 15.547 10.789 22.688 1 84.62 125 ASP B N 1
ATOM 2884 C CA . ASP B 1 125 ? 16.219 11.859 21.953 1 84.62 125 ASP B CA 1
ATOM 2885 C C . ASP B 1 125 ? 15.203 12.883 21.438 1 84.62 125 ASP B C 1
ATOM 2887 O O . ASP B 1 125 ? 15.578 13.984 21.047 1 84.62 125 ASP B O 1
ATOM 2891 N N . ARG B 1 126 ? 13.992 12.547 21.5 1 91.25 126 ARG B N 1
ATOM 2892 C CA . ARG B 1 126 ? 13.008 13.422 20.875 1 91.25 126 ARG B CA 1
ATOM 2893 C C . ARG B 1 126 ? 11.602 13.141 21.406 1 91.25 126 ARG B C 1
ATOM 2895 O O . ARG B 1 126 ? 11.289 12.008 21.766 1 91.25 126 ARG B O 1
ATOM 2902 N N . ASN B 1 127 ? 10.828 14.219 21.422 1 95.62 127 ASN B N 1
ATOM 2903 C CA . ASN B 1 127 ? 9.492 13.977 21.938 1 95.62 127 ASN B CA 1
ATOM 2904 C C . ASN B 1 127 ? 8.414 14.398 20.938 1 95.62 127 ASN B C 1
ATOM 2906 O O . ASN B 1 127 ? 7.23 14.133 21.156 1 95.62 127 ASN B O 1
ATOM 2910 N N . LEU B 1 128 ? 8.852 15.117 19.922 1 97.31 128 LEU B N 1
ATOM 2911 C CA . LEU B 1 128 ? 7.914 15.539 18.891 1 97.31 128 LEU B CA 1
ATOM 2912 C C . LEU B 1 128 ? 8.328 15 17.516 1 97.31 128 LEU B C 1
ATOM 2914 O O . LEU B 1 128 ? 9.508 15.062 17.156 1 97.31 128 LEU B O 1
ATOM 2918 N N . TRP B 1 129 ? 7.363 14.477 16.797 1 96.69 129 TRP B N 1
ATOM 2919 C CA . TRP B 1 129 ? 7.648 13.773 15.555 1 96.69 129 TRP B CA 1
ATOM 2920 C C . TRP B 1 129 ? 6.711 14.234 14.438 1 96.69 129 TRP B C 1
ATOM 2922 O O . TRP B 1 129 ? 5.641 14.781 14.711 1 96.69 129 TRP B O 1
ATOM 2932 N N . ASN B 1 130 ? 7.195 14.047 13.211 1 97.69 130 ASN B N 1
ATOM 2933 C CA . ASN B 1 130 ? 6.418 14.359 12.016 1 97.69 130 ASN B CA 1
ATOM 2934 C C . ASN B 1 130 ? 6.504 13.234 10.984 1 97.69 130 ASN B C 1
ATOM 2936 O O . ASN B 1 130 ? 7.57 12.648 10.781 1 97.69 130 ASN B O 1
ATOM 2940 N N . LEU B 1 131 ? 5.434 12.906 10.414 1 97.25 131 LEU B N 1
ATOM 2941 C CA . LEU B 1 131 ? 5.465 12.016 9.266 1 97.25 131 LEU B CA 1
ATOM 2942 C C . LEU B 1 131 ? 5.746 12.789 7.98 1 97.25 131 LEU B C 1
ATOM 2944 O O . LEU B 1 131 ? 5.227 13.891 7.789 1 97.25 131 LEU B O 1
ATOM 2948 N N . LYS B 1 132 ? 6.551 12.188 7.148 1 97 132 LYS B N 1
ATOM 2949 C CA . LYS B 1 132 ? 6.59 12.766 5.809 1 97 132 LYS B CA 1
ATOM 2950 C C . LYS B 1 132 ? 5.195 12.828 5.195 1 97 132 LYS B C 1
ATOM 2952 O O . LYS B 1 132 ? 4.387 11.922 5.383 1 97 132 LYS B O 1
ATOM 2957 N N . PRO B 1 133 ? 4.914 13.844 4.438 1 97.81 133 PRO B N 1
ATOM 2958 C CA . PRO B 1 133 ? 3.541 14.109 4.004 1 97.81 133 PRO B CA 1
ATOM 2959 C C . PRO B 1 133 ? 2.99 13.016 3.084 1 97.81 133 PRO B C 1
ATOM 2961 O O . PRO B 1 133 ? 3.73 12.461 2.27 1 97.81 133 PRO B O 1
ATOM 2964 N N . PHE B 1 134 ? 1.712 12.719 3.262 1 98.38 134 PHE B N 1
ATOM 2965 C CA . PHE B 1 134 ? 0.943 11.906 2.326 1 98.38 134 PHE B CA 1
ATOM 2966 C C . PHE B 1 134 ? 0.36 12.766 1.213 1 98.38 134 PHE B C 1
ATOM 2968 O O . PHE B 1 134 ? -0.07 13.898 1.453 1 98.38 134 PHE B O 1
ATOM 2975 N N . THR B 1 135 ? 0.296 12.242 0.073 1 98.06 135 THR B N 1
ATOM 2976 C CA . THR B 1 135 ? -0.299 12.914 -1.077 1 98.06 135 THR B CA 1
ATOM 2977 C C . THR B 1 135 ? -1.457 12.094 -1.642 1 98.06 135 THR B C 1
ATOM 2979 O O . THR B 1 135 ? -1.769 11.016 -1.132 1 98.06 135 THR B O 1
ATOM 2982 N N . THR B 1 136 ? -2.055 12.633 -2.676 1 98.19 136 THR B N 1
ATOM 2983 C CA . THR B 1 136 ? -3.135 11.953 -3.379 1 98.19 136 THR B CA 1
ATOM 2984 C C . THR B 1 136 ? -2.699 10.555 -3.816 1 98.19 136 THR B C 1
ATOM 2986 O O . THR B 1 136 ? -3.488 9.609 -3.771 1 98.19 136 THR B O 1
ATOM 2989 N N . ARG B 1 137 ? -1.513 10.43 -4.246 1 96.69 137 ARG B N 1
ATOM 2990 C CA . ARG B 1 137 ? -0.987 9.141 -4.672 1 96.69 137 ARG B CA 1
ATOM 2991 C C . ARG B 1 137 ? -1.038 8.125 -3.533 1 96.69 137 ARG B C 1
ATOM 2993 O O . ARG B 1 137 ? -1.426 6.973 -3.738 1 96.69 137 ARG B O 1
ATOM 3000 N N . ASP B 1 138 ? -0.715 8.547 -2.377 1 97.69 138 ASP B N 1
ATOM 3001 C CA . ASP B 1 138 ? -0.742 7.688 -1.199 1 97.69 138 ASP B CA 1
ATOM 3002 C C . ASP B 1 138 ? -2.176 7.316 -0.823 1 97.69 138 ASP B C 1
ATOM 3004 O O . ASP B 1 138 ? -2.457 6.164 -0.493 1 97.69 138 ASP B O 1
ATOM 3008 N N . PHE B 1 139 ? -3.014 8.281 -0.9 1 97.94 139 PHE B N 1
ATOM 3009 C CA . PHE B 1 139 ? -4.387 8.078 -0.454 1 97.94 139 PHE B CA 1
ATOM 3010 C C . PHE B 1 139 ? -5.148 7.199 -1.438 1 97.94 139 PHE B C 1
ATOM 3012 O O . PHE B 1 139 ? -6.18 6.617 -1.088 1 97.94 139 PHE B O 1
ATOM 3019 N N . SER B 1 140 ? -4.652 7.051 -2.68 1 97.06 140 SER B N 1
ATOM 3020 C CA . SER B 1 140 ? -5.242 6.129 -3.643 1 97.06 140 SER B CA 1
ATOM 3021 C C . SER B 1 140 ? -4.922 4.68 -3.285 1 97.06 140 SER B C 1
ATOM 3023 O O . SER B 1 140 ? -5.57 3.754 -3.777 1 97.06 140 SER B O 1
ATOM 3025 N N . ILE B 1 141 ? -3.992 4.496 -2.506 1 96.88 141 ILE B N 1
ATOM 3026 C CA . ILE B 1 141 ? -3.551 3.174 -2.074 1 96.88 141 ILE B CA 1
ATOM 3027 C C . ILE B 1 141 ? -4.258 2.791 -0.778 1 96.88 141 ILE B C 1
ATOM 3029 O O . ILE B 1 141 ? -4.746 1.666 -0.637 1 96.88 141 ILE B O 1
ATOM 3033 N N . ARG B 1 142 ? -4.281 3.711 0.128 1 96.88 142 ARG B N 1
ATOM 3034 C CA . ARG B 1 142 ? -4.906 3.508 1.431 1 96.88 142 ARG B CA 1
ATOM 3035 C C . ARG B 1 142 ? -5.414 4.824 2.006 1 96.88 142 ARG B C 1
ATOM 3037 O O . ARG B 1 142 ? -4.723 5.844 1.941 1 96.88 142 ARG B O 1
ATOM 3044 N N . SER B 1 143 ? -6.555 4.789 2.58 1 97.88 143 SER B N 1
ATOM 3045 C CA . SER B 1 143 ? -7.203 6.016 3.031 1 97.88 143 SER B CA 1
ATOM 3046 C C . SER B 1 143 ? -6.496 6.598 4.25 1 97.88 143 SER B C 1
ATOM 3048 O O . SER B 1 143 ? -5.77 5.891 4.953 1 97.88 143 SER B O 1
ATOM 3050 N N . LEU B 1 144 ? -6.738 7.844 4.492 1 98.31 144 LEU B N 1
ATOM 3051 C CA . LEU B 1 144 ? -6.188 8.516 5.664 1 98.31 144 LEU B CA 1
ATOM 3052 C C . LEU B 1 144 ? -6.625 7.812 6.949 1 98.31 144 LEU B C 1
ATOM 3054 O O . LEU B 1 144 ? -5.805 7.547 7.828 1 98.31 144 LEU B O 1
ATOM 3058 N N . ALA B 1 145 ? -7.953 7.539 7.039 1 98.44 145 ALA B N 1
ATOM 3059 C CA . ALA B 1 145 ? -8.484 6.895 8.234 1 98.44 145 ALA B CA 1
ATOM 3060 C C . ALA B 1 145 ? -7.809 5.555 8.492 1 98.44 145 ALA B C 1
ATOM 3062 O O . ALA B 1 145 ? -7.418 5.25 9.617 1 98.44 145 ALA B O 1
ATOM 3063 N N . ASP B 1 146 ? -7.66 4.801 7.48 1 98.06 146 ASP B N 1
ATOM 3064 C CA . ASP B 1 146 ? -7.043 3.486 7.625 1 98.06 146 ASP B CA 1
ATOM 3065 C C . ASP B 1 146 ? -5.566 3.609 7.984 1 98.06 146 ASP B C 1
ATOM 3067 O O . ASP B 1 146 ? -5.043 2.816 8.773 1 98.06 146 ASP B O 1
ATOM 3071 N N . ARG B 1 147 ? -4.879 4.539 7.402 1 98.19 147 ARG B N 1
ATOM 3072 C CA . ARG B 1 147 ? -3.473 4.766 7.727 1 98.19 147 ARG B CA 1
ATOM 3073 C C . ARG B 1 147 ? -3.303 5.148 9.195 1 98.19 147 ARG B C 1
ATOM 3075 O O . ARG B 1 147 ? -2.408 4.641 9.875 1 98.19 147 ARG B O 1
ATOM 3082 N N . LEU B 1 148 ? -4.141 6.016 9.617 1 98.06 148 LEU B N 1
ATOM 3083 C CA . LEU B 1 148 ? -4.105 6.395 11.031 1 98.06 148 LEU B CA 1
ATOM 3084 C C . LEU B 1 148 ? -4.449 5.207 11.922 1 98.06 148 LEU B C 1
ATOM 3086 O O . LEU B 1 148 ? -3.844 5.027 12.984 1 98.06 148 LEU B O 1
ATOM 3090 N N . GLY B 1 149 ? -5.449 4.434 11.461 1 96.88 149 GLY B N 1
ATOM 3091 C CA . GLY B 1 149 ? -5.84 3.248 12.203 1 96.88 149 GLY B CA 1
ATOM 3092 C C . GLY B 1 149 ? -4.711 2.242 12.359 1 96.88 149 GLY B C 1
ATOM 3093 O O . GLY B 1 149 ? -4.645 1.525 13.359 1 96.88 149 GLY B O 1
ATOM 3094 N N . ASP B 1 150 ? -3.871 2.223 11.406 1 96.25 150 ASP B N 1
ATOM 3095 C CA . ASP B 1 150 ? -2.752 1.286 11.414 1 96.25 150 ASP B CA 1
ATOM 3096 C C . ASP B 1 150 ? -1.694 1.699 12.43 1 96.25 150 ASP B C 1
ATOM 3098 O O . ASP B 1 150 ? -0.872 0.88 12.844 1 96.25 150 ASP B O 1
ATOM 3102 N N . LEU B 1 151 ? -1.662 2.953 12.773 1 96.62 151 LEU B N 1
ATOM 3103 C CA . LEU B 1 151 ? -0.647 3.479 13.68 1 96.62 151 LEU B CA 1
ATOM 3104 C C . LEU B 1 151 ? -1.189 3.576 15.102 1 96.62 151 LEU B C 1
ATOM 3106 O O . LEU B 1 151 ? -1.696 4.625 15.508 1 96.62 151 LEU B O 1
ATOM 3110 N N . SER B 1 152 ? -0.924 2.5 15.867 1 94.81 152 SER B N 1
ATOM 3111 C CA . SER B 1 152 ? -1.587 2.318 17.156 1 94.81 152 SER B CA 1
ATOM 3112 C C . SER B 1 152 ? -1.06 3.305 18.188 1 94.81 152 SER B C 1
ATOM 3114 O O . SER B 1 152 ? -1.722 3.568 19.203 1 94.81 152 SER B O 1
ATOM 3116 N N . TYR B 1 153 ? 0.11 3.885 18 1 94.69 153 TYR B N 1
ATOM 3117 C CA . TYR B 1 153 ? 0.696 4.812 18.969 1 94.69 153 TYR B CA 1
ATOM 3118 C C . TYR B 1 153 ? 0.095 6.207 18.812 1 94.69 153 TYR B C 1
ATOM 3120 O O . TYR B 1 153 ? 0.341 7.086 19.641 1 94.69 153 TYR B O 1
ATOM 3128 N N . LEU B 1 154 ? -0.649 6.453 17.734 1 97.75 154 LEU B N 1
ATOM 3129 C CA . LEU B 1 154 ? -1.493 7.637 17.641 1 97.75 154 LEU B CA 1
ATOM 3130 C C . LEU B 1 154 ? -2.826 7.414 18.344 1 97.75 154 LEU B C 1
ATOM 3132 O O . LEU B 1 154 ? -3.654 6.625 17.891 1 97.75 154 LEU B O 1
ATOM 3136 N N . ILE B 1 155 ? -3.021 8.18 19.375 1 98.25 155 ILE B N 1
ATOM 3137 C CA . ILE B 1 155 ? -4.082 7.789 20.297 1 98.25 155 ILE B CA 1
ATOM 3138 C C . ILE B 1 155 ? -5.152 8.875 20.344 1 98.25 155 ILE B C 1
ATOM 3140 O O . ILE B 1 155 ? -6.348 8.578 20.328 1 98.25 155 ILE B O 1
ATOM 3144 N N . TYR B 1 156 ? -4.734 10.148 20.406 1 98.62 156 TYR B N 1
ATOM 3145 C CA . TYR B 1 156 ? -5.672 11.258 20.562 1 98.62 156 TYR B CA 1
ATOM 3146 C C . TYR B 1 156 ? -5.52 12.258 19.422 1 98.62 156 TYR B C 1
ATOM 3148 O O . TYR B 1 156 ? -4.41 12.711 19.125 1 98.62 156 TYR B O 1
ATOM 3156 N N . VAL B 1 157 ? -6.609 12.531 18.828 1 98.75 157 VAL B N 1
ATOM 3157 C CA . VAL B 1 157 ? -6.617 13.664 17.906 1 98.75 157 VAL B CA 1
ATOM 3158 C C . VAL B 1 157 ? -6.613 14.977 18.703 1 98.75 157 VAL B C 1
ATOM 3160 O O . VAL B 1 157 ? -7.434 15.164 19.594 1 98.75 157 VAL B O 1
ATOM 3163 N N . PHE B 1 158 ? -5.617 15.766 18.469 1 98.56 158 PHE B N 1
ATOM 3164 C CA . PHE B 1 158 ? -5.539 17.047 19.156 1 98.56 158 PHE B CA 1
ATOM 3165 C C . PHE B 1 158 ? -6.902 17.734 19.188 1 98.56 158 PHE B C 1
ATOM 3167 O O . PHE B 1 158 ? -7.578 17.812 18.172 1 98.56 158 PHE B O 1
ATOM 3174 N N . PRO B 1 159 ? -7.395 18.391 20.125 1 97.69 159 PRO B N 1
ATOM 3175 C CA . PRO B 1 159 ? -6.648 18.625 21.359 1 97.69 159 PRO B CA 1
ATOM 3176 C C . PRO B 1 159 ? -6.715 17.438 22.312 1 97.69 159 PRO B C 1
ATOM 3178 O O . PRO B 1 159 ? -5.84 17.266 23.172 1 97.69 159 PRO B O 1
ATOM 3181 N N . ASP B 1 160 ? -7.832 16.562 22.281 1 97.88 160 ASP B N 1
ATOM 3182 C CA . ASP B 1 160 ? -7.895 15.5 23.281 1 97.88 160 ASP B CA 1
ATOM 3183 C C . ASP B 1 160 ? -8.938 14.453 22.906 1 97.88 160 ASP B C 1
ATOM 3185 O O . ASP B 1 160 ? -9.375 13.68 23.766 1 97.88 160 ASP B O 1
ATOM 3189 N N . ARG B 1 161 ? -9.336 14.242 21.734 1 98.19 161 ARG B N 1
ATOM 3190 C CA . ARG B 1 161 ? -10.352 13.281 21.328 1 98.19 161 ARG B CA 1
ATOM 3191 C C . ARG B 1 161 ? -9.727 11.938 20.969 1 98.19 161 ARG B C 1
ATOM 3193 O O . ARG B 1 161 ? -8.773 11.883 20.188 1 98.19 161 ARG B O 1
ATOM 3200 N N . PRO B 1 162 ? -10.336 10.875 21.484 1 98.5 162 PRO B N 1
ATOM 3201 C CA . PRO B 1 162 ? -9.82 9.562 21.094 1 98.5 162 PRO B CA 1
ATOM 3202 C C . PRO B 1 162 ? -9.898 9.336 19.578 1 98.5 162 PRO B C 1
ATOM 3204 O O . PRO B 1 162 ? -10.906 9.672 18.953 1 98.5 162 PRO B O 1
ATOM 3207 N N . LYS B 1 163 ? -8.875 8.766 19 1 98.62 163 LYS B N 1
ATOM 3208 C CA . LYS B 1 163 ? -8.75 8.562 17.562 1 98.62 163 LYS B CA 1
ATOM 3209 C C . LYS B 1 163 ? -9.945 7.789 17.016 1 98.62 163 LYS B C 1
ATOM 3211 O O . LYS B 1 163 ? -10.508 8.156 15.977 1 98.62 163 LYS B O 1
ATOM 3216 N N . ASP B 1 164 ? -10.359 6.746 17.734 1 97.62 164 ASP B N 1
ATOM 3217 C CA . ASP B 1 164 ? -11.406 5.867 17.219 1 97.62 164 ASP B CA 1
ATOM 3218 C C . ASP B 1 164 ? -12.758 6.57 17.219 1 97.62 164 ASP B C 1
ATOM 3220 O O . ASP B 1 164 ? -13.609 6.273 16.375 1 97.62 164 ASP B O 1
ATOM 3224 N N . GLU B 1 165 ? -12.922 7.516 18.078 1 98 165 GLU B N 1
ATOM 3225 C CA . GLU B 1 165 ? -14.148 8.305 18.062 1 98 165 GLU B CA 1
ATOM 3226 C C . GLU B 1 165 ? -14.234 9.18 16.812 1 98 165 GLU B C 1
ATOM 3228 O O . GLU B 1 165 ? -15.328 9.445 16.312 1 98 165 GLU B O 1
ATOM 3233 N N . VAL B 1 166 ? -13.102 9.531 16.328 1 98.19 166 VAL B N 1
ATOM 3234 C CA . VAL B 1 166 ? -13.047 10.484 15.219 1 98.19 166 VAL B CA 1
ATOM 3235 C C . VAL B 1 166 ? -12.992 9.742 13.891 1 98.19 166 VAL B C 1
ATOM 3237 O O . VAL B 1 166 ? -13.688 10.109 12.938 1 98.19 166 VAL B O 1
ATOM 3240 N N . PHE B 1 167 ? -12.281 8.602 13.836 1 98.25 167 PHE B N 1
ATOM 3241 C CA . PHE B 1 167 ? -11.938 8.062 12.523 1 98.25 167 PHE B CA 1
ATOM 3242 C C . PHE B 1 167 ? -12.57 6.691 12.312 1 98.25 167 PHE B C 1
ATOM 3244 O O . PHE B 1 167 ? -12.602 6.184 11.195 1 98.25 167 PHE B O 1
ATOM 3251 N N . SER B 1 168 ? -13.094 6.051 13.312 1 96.62 168 SER B N 1
ATOM 3252 C CA . SER B 1 168 ? -13.508 4.652 13.211 1 96.62 168 SER B CA 1
ATOM 3253 C C . SER B 1 168 ? -14.609 4.473 12.172 1 96.62 168 SER B C 1
ATOM 3255 O O . SER B 1 168 ? -14.68 3.438 11.508 1 96.62 168 SER B O 1
ATOM 3257 N N . LYS B 1 169 ? -15.469 5.465 12.078 1 96.75 169 LYS B N 1
ATOM 3258 C CA . LYS B 1 169 ? -16.578 5.367 11.141 1 96.75 169 LYS B CA 1
ATOM 3259 C C . LYS B 1 169 ? -16.078 5.324 9.695 1 96.75 169 LYS B C 1
ATOM 3261 O O . LYS B 1 169 ? -16.828 4.98 8.781 1 96.75 169 LYS B O 1
ATOM 3266 N N . TYR B 1 170 ? -14.844 5.738 9.477 1 97.69 170 TYR B N 1
ATOM 3267 C CA . TYR B 1 170 ? -14.281 5.789 8.133 1 97.69 170 TYR B CA 1
ATOM 3268 C C . TYR B 1 170 ? -13.344 4.605 7.887 1 97.69 170 TYR B C 1
ATOM 3270 O O . TYR B 1 170 ? -12.789 4.465 6.797 1 97.69 170 TYR B O 1
ATOM 3278 N N . TYR B 1 171 ? -13.172 3.715 8.891 1 96.88 171 TYR B N 1
ATOM 3279 C CA . TYR B 1 171 ? -12.312 2.551 8.711 1 96.88 171 TYR B CA 1
ATOM 3280 C C . TYR B 1 171 ? -12.922 1.57 7.719 1 96.88 171 TYR B C 1
ATOM 3282 O O . TYR B 1 171 ? -14.133 1.345 7.723 1 96.88 171 TYR B O 1
ATOM 3290 N N . THR B 1 172 ? -12.031 1.038 6.895 1 94.56 172 THR B N 1
ATOM 3291 C CA . THR B 1 172 ? -12.484 -0.054 6.039 1 94.56 172 THR B CA 1
ATOM 3292 C C . THR B 1 172 ? -12.617 -1.346 6.84 1 94.56 172 THR B C 1
ATOM 3294 O O . THR B 1 172 ? -11.656 -1.802 7.461 1 94.56 172 THR B O 1
ATOM 3297 N N . PRO B 1 173 ? -13.797 -1.849 6.902 1 90.38 173 PRO B N 1
ATOM 3298 C CA . PRO B 1 173 ? -13.977 -3.105 7.633 1 90.38 173 PRO B CA 1
ATOM 3299 C C . PRO B 1 173 ? -13.125 -4.242 7.07 1 90.38 173 PRO B C 1
ATOM 3301 O O . PRO B 1 173 ? -12.953 -4.344 5.852 1 90.38 173 PRO B O 1
ATOM 3304 N N . VAL B 1 174 ? -12.5 -4.918 8.023 1 80.12 174 VAL B N 1
ATOM 3305 C CA . VAL B 1 174 ? -11.711 -6.078 7.613 1 80.12 174 VAL B CA 1
ATOM 3306 C C . VAL B 1 174 ? -12.625 -7.293 7.469 1 80.12 174 VAL B C 1
ATOM 3308 O O . VAL B 1 174 ? -13.258 -7.723 8.438 1 80.12 174 VAL B O 1
ATOM 3311 N N . LEU B 1 175 ? -12.93 -7.621 6.371 1 73.25 175 LEU B N 1
ATOM 3312 C CA . LEU B 1 175 ? -13.727 -8.82 6.152 1 73.25 175 LEU B CA 1
ATOM 3313 C C . LEU B 1 175 ? -12.828 -10.031 5.918 1 73.25 175 LEU B C 1
ATOM 3315 O O . LEU B 1 175 ? -12.484 -10.344 4.777 1 73.25 175 LEU B O 1
ATOM 3319 N N . ALA B 1 176 ? -12.195 -10.445 7 1 65.69 176 ALA B N 1
ATOM 3320 C CA . ALA B 1 176 ? -11.273 -11.578 6.91 1 65.69 176 ALA B CA 1
ATOM 3321 C C . ALA B 1 176 ? -12.039 -12.898 6.859 1 65.69 176 ALA B C 1
ATOM 3323 O O . ALA B 1 176 ? -12.602 -13.336 7.867 1 65.69 176 ALA B O 1
ATOM 3324 N N . LYS B 1 177 ? -12.453 -13.305 5.801 1 78.56 177 LYS B N 1
ATOM 3325 C CA . LYS B 1 177 ? -13.039 -14.633 5.664 1 78.56 177 LYS B CA 1
ATOM 3326 C C . LYS B 1 177 ? -12.422 -15.391 4.496 1 78.56 177 LYS B C 1
ATOM 3328 O O . LYS B 1 177 ? -12.516 -14.961 3.346 1 78.56 177 LYS B O 1
ATOM 3333 N N . ALA B 1 178 ? -11.742 -16.391 4.898 1 82.94 178 ALA B N 1
ATOM 3334 C CA . ALA B 1 178 ? -11.172 -17.266 3.871 1 82.94 178 ALA B CA 1
ATOM 3335 C C . ALA B 1 178 ? -12.266 -18 3.107 1 82.94 178 ALA B C 1
ATOM 3337 O O . ALA B 1 178 ? -13.25 -18.453 3.699 1 82.94 178 ALA B O 1
ATOM 3338 N N . VAL B 1 179 ? -12.148 -17.906 1.822 1 83.88 179 VAL B N 1
ATOM 3339 C CA . VAL B 1 179 ? -13.078 -18.688 1.002 1 83.88 179 VAL B CA 1
ATOM 3340 C C . VAL B 1 179 ? -12.32 -19.781 0.26 1 83.88 179 VAL B C 1
ATOM 3342 O O . VAL B 1 179 ? -11.461 -19.5 -0.575 1 83.88 179 VAL B O 1
ATOM 3345 N N . ASP B 1 180 ? -12.578 -21.062 0.566 1 87.31 180 ASP B N 1
ATOM 3346 C CA . ASP B 1 180 ? -11.984 -22.219 -0.084 1 87.31 180 ASP B CA 1
ATOM 3347 C C . ASP B 1 180 ? -10.453 -22.156 -0.038 1 87.31 180 ASP B C 1
ATOM 3349 O O . ASP B 1 180 ? -9.789 -22.375 -1.051 1 87.31 180 ASP B O 1
ATOM 3353 N N . GLY B 1 181 ? -9.984 -21.641 1.102 1 90.25 181 GLY B N 1
ATOM 3354 C CA . GLY B 1 181 ? -8.547 -21.641 1.309 1 90.25 181 GLY B CA 1
ATOM 3355 C C . GLY B 1 181 ? -7.867 -20.422 0.724 1 90.25 181 GLY B C 1
ATOM 3356 O O . GLY B 1 181 ? -6.648 -20.266 0.832 1 90.25 181 GLY B O 1
ATOM 3357 N N . TYR B 1 182 ? -8.68 -19.547 0.143 1 93.81 182 TYR B N 1
ATOM 3358 C CA . TYR B 1 182 ? -8.148 -18.297 -0.372 1 93.81 182 TYR B CA 1
ATOM 3359 C C . TYR B 1 182 ? -8.289 -17.172 0.654 1 93.81 182 TYR B C 1
ATOM 3361 O O . TYR B 1 182 ? -9.352 -17.016 1.266 1 93.81 182 TYR B O 1
ATOM 3369 N N . VAL B 1 183 ? -7.184 -16.484 0.843 1 94.56 183 VAL B N 1
ATOM 3370 C CA . VAL B 1 183 ? -7.195 -15.328 1.745 1 94.56 183 VAL B CA 1
ATOM 3371 C C . VAL B 1 183 ? -6.742 -14.078 0.996 1 94.56 183 VAL B C 1
ATOM 3373 O O . VAL B 1 183 ? -5.949 -14.164 0.056 1 94.56 183 VAL B O 1
ATOM 3376 N N . LYS B 1 184 ? -7.27 -12.992 1.39 1 93.81 184 LYS B N 1
ATOM 3377 C CA . LYS B 1 184 ? -7 -11.734 0.705 1 93.81 184 LYS B CA 1
ATOM 3378 C C . LYS B 1 184 ? -5.852 -10.977 1.37 1 93.81 184 LYS B C 1
ATOM 3380 O O . LYS B 1 184 ? -5.91 -10.672 2.562 1 93.81 184 LYS B O 1
ATOM 3385 N N . PRO B 1 185 ? -4.859 -10.711 0.599 1 93.5 185 PRO B N 1
ATOM 3386 C CA . PRO B 1 185 ? -3.795 -9.875 1.157 1 93.5 185 PRO B CA 1
ATOM 3387 C C . PRO B 1 185 ? -4.211 -8.414 1.311 1 93.5 185 PRO B C 1
ATOM 3389 O O . PRO B 1 185 ? -5.016 -7.91 0.521 1 93.5 185 PRO B O 1
ATOM 3392 N N . GLN B 1 186 ? -3.701 -7.762 2.35 1 94 186 GLN B N 1
ATOM 3393 C CA . GLN B 1 186 ? -3.963 -6.348 2.596 1 94 186 GLN B CA 1
ATOM 3394 C C . GLN B 1 186 ? -2.668 -5.59 2.869 1 94 186 GLN B C 1
ATOM 3396 O O . GLN B 1 186 ? -1.639 -6.199 3.174 1 94 186 GLN B O 1
ATOM 3401 N N . ILE B 1 187 ? -2.729 -4.281 2.682 1 95.25 187 ILE B N 1
ATOM 3402 C CA . ILE B 1 187 ? -1.58 -3.439 2.998 1 95.25 187 ILE B CA 1
ATOM 3403 C C . ILE B 1 187 ? -1.869 -2.623 4.258 1 95.25 187 ILE B C 1
ATOM 3405 O O . ILE B 1 187 ? -3.006 -2.201 4.48 1 95.25 187 ILE B O 1
ATOM 3409 N N . LYS B 1 188 ? -0.875 -2.42 5.02 1 95.19 188 LYS B N 1
ATOM 3410 C CA . LYS B 1 188 ? -0.965 -1.582 6.211 1 95.19 188 LYS B CA 1
ATOM 3411 C C . LYS B 1 188 ? 0.147 -0.538 6.234 1 95.19 188 LYS B C 1
ATOM 3413 O O . LYS B 1 188 ? 1.206 -0.737 5.637 1 95.19 188 LYS B O 1
ATOM 3418 N N . GLN B 1 189 ? -0.19 0.569 6.922 1 95.88 189 GLN B N 1
ATOM 3419 C CA . GLN B 1 189 ? 0.792 1.627 7.133 1 95.88 189 GLN B CA 1
ATOM 3420 C C . GLN B 1 189 ? 1.675 1.324 8.344 1 95.88 189 GLN B C 1
ATOM 3422 O O . GLN B 1 189 ? 1.182 0.883 9.383 1 95.88 189 GLN B O 1
ATOM 3427 N N . VAL B 1 190 ? 2.988 1.507 8.148 1 94.25 190 VAL B N 1
ATOM 3428 C CA . VAL B 1 190 ? 3.91 1.361 9.273 1 94.25 190 VAL B CA 1
ATOM 3429 C C . VAL B 1 190 ? 4.93 2.498 9.25 1 94.25 190 VAL B C 1
ATOM 3431 O O . VAL B 1 190 ? 5.121 3.152 8.227 1 94.25 190 VAL B O 1
ATOM 3434 N N . VAL B 1 191 ? 5.398 2.77 10.414 1 94.06 191 VAL B N 1
ATOM 3435 C CA . VAL B 1 191 ? 6.57 3.625 10.578 1 94.06 191 VAL B CA 1
ATOM 3436 C C . VAL B 1 191 ? 7.707 2.83 11.211 1 94.06 191 VAL B C 1
ATOM 3438 O O . VAL B 1 191 ? 7.684 2.559 12.414 1 94.06 191 VAL B O 1
ATOM 3441 N N . PRO B 1 192 ? 8.703 2.494 10.398 1 89.38 192 PRO B N 1
ATOM 3442 C CA . PRO B 1 192 ? 9.711 1.533 10.844 1 89.38 192 PRO B CA 1
ATOM 3443 C C . PRO B 1 192 ? 10.328 1.9 12.195 1 89.38 192 PRO B C 1
ATOM 3445 O O . PRO B 1 192 ? 10.609 1.019 13.008 1 89.38 192 PRO B O 1
ATOM 3448 N N . GLU B 1 193 ? 10.461 3.15 12.508 1 87.31 193 GLU B N 1
ATOM 3449 C CA . GLU B 1 193 ? 11.062 3.609 13.758 1 87.31 193 GLU B CA 1
ATOM 3450 C C . GLU B 1 193 ? 10.148 3.33 14.945 1 87.31 193 GLU B C 1
ATOM 3452 O O . GLU B 1 193 ? 10.586 3.365 16.094 1 87.31 193 GLU B O 1
ATOM 3457 N N . PHE B 1 194 ? 8.914 2.932 14.609 1 87.88 194 PHE B N 1
ATOM 3458 C CA . PHE B 1 194 ? 7.938 2.824 15.688 1 87.88 194 PHE B CA 1
ATOM 3459 C C . PHE B 1 194 ? 7.234 1.473 15.648 1 87.88 194 PHE B C 1
ATOM 3461 O O . PHE B 1 194 ? 6.129 1.325 16.172 1 87.88 194 PHE B O 1
ATOM 3468 N N . VAL B 1 195 ? 7.754 0.459 14.992 1 75.5 195 VAL B N 1
ATOM 3469 C CA . VAL B 1 195 ? 7.148 -0.861 14.867 1 75.5 195 VAL B CA 1
ATOM 3470 C C . VAL B 1 195 ? 7.012 -1.504 16.25 1 75.5 195 VAL B C 1
ATOM 3472 O O . VAL B 1 195 ? 6.023 -2.184 16.531 1 75.5 195 VAL B O 1
ATOM 3475 N N . ASN B 1 196 ? 8.008 -1.434 17.047 1 62.84 196 ASN B N 1
ATOM 3476 C CA . ASN B 1 196 ? 7.949 -2.047 18.375 1 62.84 196 ASN B CA 1
ATOM 3477 C C . ASN B 1 196 ? 7.098 -1.224 19.344 1 62.84 196 ASN B C 1
ATOM 3479 O O . ASN B 1 196 ? 6.672 -1.726 20.375 1 62.84 196 ASN B O 1
ATOM 3483 N N . ALA B 1 197 ? 6.91 -0.03 19.109 1 53.94 197 ALA B N 1
ATOM 3484 C CA . ALA B 1 197 ? 6.066 0.771 19.984 1 53.94 197 ALA B CA 1
ATOM 3485 C C . ALA B 1 197 ? 4.617 0.288 19.938 1 53.94 197 ALA B C 1
ATOM 3487 O O . ALA B 1 197 ? 3.877 0.448 20.922 1 53.94 197 ALA B O 1
ATOM 3488 N N . SER B 1 198 ? 4.191 -0.318 18.922 1 51.19 198 SER B N 1
ATOM 3489 C CA . SER B 1 198 ? 2.838 -0.838 18.75 1 51.19 198 SER B CA 1
ATOM 3490 C C . SER B 1 198 ? 2.637 -2.133 19.531 1 51.19 198 SER B C 1
ATOM 3492 O O . SER B 1 198 ? 1.525 -2.43 19.969 1 51.19 198 SER B O 1
ATOM 3494 N N . ALA B 1 199 ? 3.637 -2.955 19.812 1 44.84 199 ALA B N 1
ATOM 3495 C CA . ALA B 1 199 ? 3.525 -4.238 20.5 1 44.84 199 ALA B CA 1
ATOM 3496 C C . ALA B 1 199 ? 3.449 -4.039 22.016 1 44.84 199 ALA B C 1
ATOM 3498 O O . ALA B 1 199 ? 2.883 -4.871 22.719 1 44.84 199 ALA B O 1
ATOM 3499 N N . ASP B 1 200 ? 4.074 -3.105 22.609 1 38.09 200 ASP B N 1
ATOM 3500 C CA . ASP B 1 200 ? 4.121 -2.941 24.062 1 38.09 200 ASP B CA 1
ATOM 3501 C C . ASP B 1 200 ? 2.76 -2.514 24.609 1 38.09 200 ASP B C 1
ATOM 3503 O O . ASP B 1 200 ? 2.559 -2.482 25.828 1 38.09 200 ASP B O 1
ATOM 3507 N N . SER B 1 201 ? 2.012 -1.939 23.875 1 35.69 201 SER B N 1
ATOM 3508 C CA . SER B 1 201 ? 0.757 -1.568 24.531 1 35.69 201 SER B CA 1
ATOM 3509 C C . SER B 1 201 ? -0.105 -2.795 24.812 1 35.69 201 SER B C 1
ATOM 3511 O O . SER B 1 201 ? -1.149 -2.691 25.453 1 35.69 201 SER B O 1
ATOM 3513 N N . ALA B 1 202 ? 0.063 -3.889 24.094 1 35.19 202 ALA B N 1
ATOM 3514 C CA . ALA B 1 202 ? -0.748 -5.031 24.5 1 35.19 202 ALA B CA 1
ATOM 3515 C C . ALA B 1 202 ? -0.251 -5.609 25.828 1 35.19 202 ALA B C 1
ATOM 3517 O O . ALA B 1 202 ? -0.87 -6.52 26.391 1 35.19 202 ALA B O 1
ATOM 3518 N N . GLY B 1 203 ? 1.009 -5.309 26.156 1 30.02 203 GLY B N 1
ATOM 3519 C CA . GLY B 1 203 ? 1.482 -5.91 27.391 1 30.02 203 GLY B CA 1
ATOM 3520 C C . GLY B 1 203 ? 0.811 -5.344 28.625 1 30.02 203 GLY B C 1
ATOM 3521 O O . GLY B 1 203 ? 1.038 -5.824 29.734 1 30.02 203 GLY B O 1
ATOM 3522 N N . ALA B 1 204 ? 0.45 -4.055 28.609 1 31.11 204 ALA B N 1
ATOM 3523 C CA . ALA B 1 204 ? 0.033 -3.639 29.953 1 31.11 204 ALA B CA 1
ATOM 3524 C C . ALA B 1 204 ? -1.205 -4.406 30.406 1 31.11 204 ALA B C 1
ATOM 3526 O O . ALA B 1 204 ? -1.471 -4.52 31.594 1 31.11 204 ALA B O 1
ATOM 3527 N N . SER B 1 205 ? -2.086 -4.609 29.484 1 28.77 205 SER B N 1
ATOM 3528 C CA . SER B 1 205 ? -3.328 -4.98 30.156 1 28.77 205 SER B CA 1
ATOM 3529 C C . SER B 1 205 ? -3.301 -6.441 30.609 1 28.77 205 SER B C 1
ATOM 3531 O O . SER B 1 205 ? -4.336 -7.004 30.969 1 28.77 205 SER B O 1
ATOM 3533 N N . ALA B 1 206 ? -2.287 -7.219 30.266 1 29.5 206 ALA B N 1
ATOM 3534 C CA . ALA B 1 206 ? -2.463 -8.508 30.922 1 29.5 206 ALA B CA 1
ATOM 3535 C C . ALA B 1 206 ? -2.271 -8.383 32.438 1 29.5 206 ALA B C 1
ATOM 3537 O O . ALA B 1 206 ? -1.14 -8.391 32.938 1 29.5 206 ALA B O 1
ATOM 3538 N N . THR B 1 207 ? -2.773 -7.293 33.031 1 24.77 207 THR B N 1
ATOM 3539 C CA . THR B 1 207 ? -2.816 -7.375 34.5 1 24.77 207 THR B CA 1
ATOM 3540 C C . THR B 1 207 ? -3.373 -8.727 34.938 1 24.77 207 THR B C 1
ATOM 3542 O O . THR B 1 207 ? -4.375 -9.195 34.406 1 24.77 207 THR B O 1
ATOM 3545 N N . TYR B 1 208 ? -2.545 -9.594 35.375 1 23.11 208 TYR B N 1
ATOM 3546 C CA . TYR B 1 208 ? -2.859 -10.727 36.219 1 23.11 208 TYR B CA 1
ATOM 3547 C C . TYR B 1 208 ? -3.916 -10.352 37.25 1 23.11 208 TYR B C 1
ATOM 3549 O O . TYR B 1 208 ? -3.652 -9.562 38.156 1 23.11 208 TYR B O 1
ATOM 3557 N N . MET B 1 209 ? -5.141 -10.07 36.812 1 24.23 209 MET B N 1
ATOM 3558 C CA . MET B 1 209 ? -6.227 -9.953 37.781 1 24.23 209 MET B CA 1
ATOM 3559 C C . MET B 1 209 ? -6.129 -11.047 38.844 1 24.23 209 MET B C 1
ATOM 3561 O O . MET B 1 209 ? -6.16 -12.234 38.531 1 24.23 209 MET B O 1
ATOM 3565 N N . ASP B 1 210 ? -5.246 -10.906 39.75 1 24.7 210 ASP B N 1
ATOM 3566 C CA . ASP B 1 210 ? -5.375 -11.648 41 1 24.7 210 ASP B CA 1
ATOM 3567 C C . ASP B 1 210 ? -6.84 -11.789 41.406 1 24.7 210 ASP B C 1
ATOM 3569 O O . ASP B 1 210 ? -7.559 -10.789 41.5 1 24.7 210 ASP B O 1
ATOM 3573 N N . GLN B 1 211 ? -7.418 -12.836 40.812 1 26.53 211 GLN B N 1
ATOM 3574 C CA . GLN B 1 211 ? -8.773 -13.242 41.188 1 26.53 211 GLN B CA 1
ATOM 3575 C C . GLN B 1 211 ? -8.984 -13.125 42.688 1 26.53 211 GLN B C 1
ATOM 3577 O O . GLN B 1 211 ? -8.438 -13.914 43.469 1 26.53 211 GLN B O 1
ATOM 3582 N N . ALA B 1 212 ? -8.836 -11.883 43.25 1 28.48 212 ALA B N 1
ATOM 3583 C CA . ALA B 1 212 ? -9.227 -11.789 44.656 1 28.48 212 ALA B CA 1
ATOM 3584 C C . ALA B 1 212 ? -10.5 -12.586 44.906 1 28.48 212 ALA B C 1
ATOM 3586 O O . ALA B 1 212 ? -11.414 -12.602 44.094 1 28.48 212 ALA B O 1
ATOM 3587 N N . PRO B 1 213 ? -10.508 -13.555 45.844 1 26.09 213 PRO B N 1
ATOM 3588 C CA . PRO B 1 213 ? -11.617 -14.43 46.219 1 26.09 213 PRO B CA 1
ATOM 3589 C C . PRO B 1 213 ? -12.922 -13.664 46.406 1 26.09 213 PRO B C 1
ATOM 3591 O O . PRO B 1 213 ? -12.898 -12.484 46.781 1 26.09 213 PRO B O 1
ATOM 3594 N N . SER B 1 214 ? -13.883 -13.82 45.469 1 24.72 214 SER 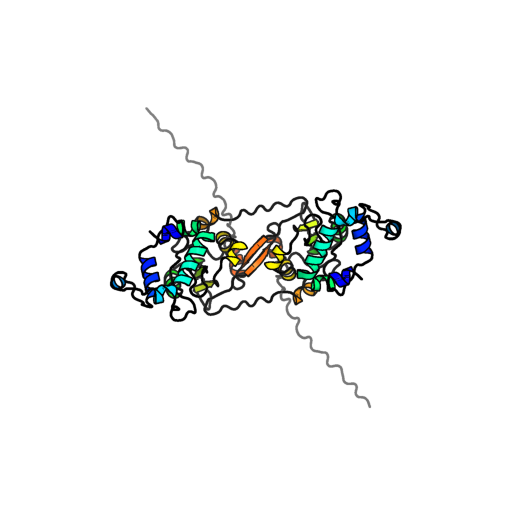B N 1
ATOM 3595 C CA . SER B 1 214 ? -15.219 -13.234 45.531 1 24.72 214 SER B CA 1
ATOM 3596 C C . SER B 1 214 ? -15.805 -13.305 46.938 1 24.72 214 SER B C 1
ATOM 3598 O O . SER B 1 214 ? -15.883 -14.391 47.5 1 24.72 214 SER B O 1
ATOM 3600 N N . PRO B 1 215 ? -15.555 -12.211 47.719 1 26.5 215 PRO B N 1
ATOM 3601 C CA . PRO B 1 215 ? -16.094 -12.273 49.094 1 26.5 215 PRO B CA 1
ATOM 3602 C C . PRO B 1 215 ? -17.516 -12.82 49.125 1 26.5 215 PRO B C 1
ATOM 3604 O O . PRO B 1 215 ? -18.25 -12.727 48.125 1 26.5 215 PRO B O 1
ATOM 3607 N N . ALA B 1 216 ? -17.781 -13.867 49.969 1 26.88 216 ALA B N 1
ATOM 3608 C CA . ALA B 1 216 ? -19.016 -14.562 50.312 1 26.88 216 ALA B CA 1
ATOM 3609 C C . ALA B 1 216 ? -20.172 -13.57 50.5 1 26.88 216 ALA B C 1
ATOM 3611 O O . ALA B 1 216 ? -19.953 -12.438 50.938 1 26.88 216 ALA B O 1
ATOM 3612 N N . VAL B 1 217 ? -21.25 -13.688 49.688 1 25.52 217 VAL B N 1
ATOM 3613 C CA . VAL B 1 217 ? -22.578 -13.07 49.625 1 25.52 217 VAL B CA 1
ATOM 3614 C C . VAL B 1 217 ? -23.094 -12.82 51.062 1 25.52 217 VAL B C 1
ATOM 3616 O O . VAL B 1 217 ? -23.25 -13.766 51.844 1 25.52 217 VAL B O 1
ATOM 3619 N N . CYS B 1 218 ? -22.578 -11.773 51.781 1 24.27 218 CYS B N 1
ATOM 3620 C CA . CYS B 1 218 ? -23.094 -11.531 53.125 1 24.27 218 CYS B CA 1
ATOM 3621 C C . CYS B 1 218 ? -24.625 -11.477 53.094 1 24.27 218 CYS B C 1
ATOM 3623 O O . CYS B 1 218 ? -25.219 -10.961 52.156 1 24.27 218 CYS B O 1
ATOM 3625 N N . PRO B 1 219 ? -25.25 -12.32 53.875 1 28.23 219 PRO B N 1
ATOM 3626 C CA . PRO B 1 219 ? -26.688 -12.539 54.062 1 28.23 219 PRO B CA 1
ATOM 3627 C C . PRO B 1 219 ? -27.469 -11.25 54.312 1 28.23 219 PRO B C 1
ATOM 3629 O O . PRO B 1 219 ? -26.984 -10.375 55.031 1 28.23 219 PRO B O 1
ATOM 3632 N N . GLN B 1 220 ? -28.047 -10.648 53.156 1 22.08 220 GLN B N 1
ATOM 3633 C CA . GLN B 1 220 ? -28.891 -9.469 53.281 1 22.08 220 GLN B CA 1
ATOM 3634 C C . GLN B 1 220 ? -29.766 -9.555 54.531 1 22.08 220 GLN B C 1
ATOM 3636 O O . GLN B 1 220 ? -30.391 -10.578 54.781 1 22.08 220 GLN B O 1
ATOM 3641 N N . ALA B 1 221 ? -29.453 -8.672 55.469 1 25.23 221 ALA B N 1
ATOM 3642 C CA . ALA B 1 221 ? -30.094 -8.383 56.75 1 25.23 221 ALA B CA 1
ATOM 3643 C C . ALA B 1 221 ? -31.594 -8.172 56.562 1 25.23 221 ALA B C 1
ATOM 3645 O O . ALA B 1 221 ? -32.031 -7.477 55.625 1 25.23 221 ALA B O 1
ATOM 3646 N N . HIS B 1 222 ? -32.438 -9.094 56.969 1 24.77 222 HIS B N 1
ATOM 3647 C CA . HIS B 1 222 ? -33.875 -9.258 57.062 1 24.77 222 HIS B CA 1
ATOM 3648 C C . HIS B 1 222 ? -34.531 -8.023 57.688 1 24.77 222 HIS B C 1
ATOM 3650 O O . HIS B 1 222 ? -34.344 -7.75 58.875 1 24.77 222 HIS B O 1
ATOM 3656 N N . TYR B 1 223 ? -34.469 -6.82 57.031 1 22 223 TYR B N 1
ATOM 3657 C CA . TYR B 1 223 ? -35.156 -5.656 57.625 1 22 223 TYR B CA 1
ATOM 3658 C C . TYR B 1 223 ? -36.562 -5.996 58.031 1 22 223 TYR B C 1
ATOM 3660 O O . TYR B 1 223 ? -37.312 -6.586 57.25 1 22 223 TYR B O 1
ATOM 3668 N N . ASN B 1 224 ? -36.875 -5.965 59.312 1 23.98 224 ASN B N 1
ATOM 3669 C CA . ASN B 1 224 ? -38.031 -6.172 60.188 1 23.98 224 ASN B CA 1
ATOM 3670 C C . ASN B 1 224 ? -39.188 -5.281 59.781 1 23.98 224 ASN B C 1
ATOM 3672 O O . ASN B 1 224 ? -39.031 -4.066 59.656 1 23.98 224 ASN B O 1
ATOM 3676 N N . MET B 1 225 ? -40.094 -5.742 58.875 1 25.05 225 MET B N 1
ATOM 3677 C CA . MET B 1 225 ? -41.406 -5.203 58.5 1 25.05 225 MET B CA 1
ATOM 3678 C C . MET B 1 225 ? -42.156 -4.703 59.719 1 25.05 225 MET B C 1
ATOM 3680 O O . MET B 1 225 ? -42.344 -5.441 60.688 1 25.05 225 MET B O 1
ATOM 3684 N N . TYR B 1 226 ? -42.094 -3.41 60.125 1 26.27 226 TYR B N 1
ATOM 3685 C CA . TYR B 1 226 ? -42.812 -2.77 61.219 1 26.27 226 TYR B CA 1
ATOM 3686 C C . TYR B 1 226 ? -44.312 -2.977 61.062 1 26.27 226 TYR B C 1
ATOM 3688 O O . TYR B 1 226 ? -44.844 -2.863 59.969 1 26.27 226 TYR B O 1
ATOM 3696 N N . PRO B 1 227 ? -44.969 -3.629 62 1 28.27 227 PRO B N 1
ATOM 3697 C CA . PRO B 1 227 ? -46.375 -3.924 62.219 1 28.27 227 PRO B CA 1
ATOM 3698 C C . PRO B 1 227 ? -47.219 -2.664 62.344 1 28.27 227 PRO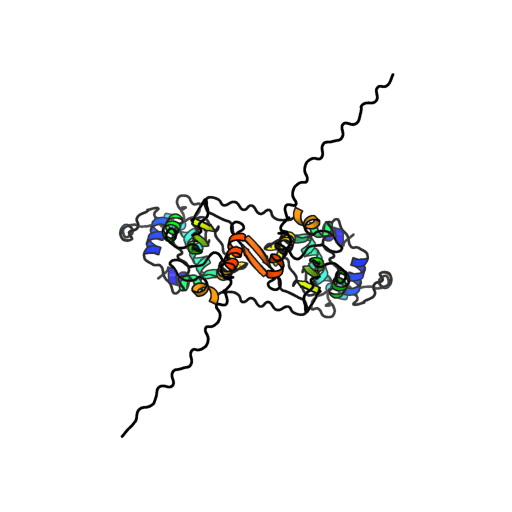 B C 1
ATOM 3700 O O . PRO B 1 227 ? -47 -1.866 63.25 1 28.27 227 PRO B O 1
ATOM 3703 N N . GLN B 1 228 ? -47.469 -1.759 61.438 1 20.7 228 GLN B N 1
ATOM 3704 C CA . GLN B 1 228 ? -48.406 -0.687 61.719 1 20.7 228 GLN B CA 1
ATOM 3705 C C . GLN B 1 228 ? -49.781 -1.248 62.125 1 20.7 228 GLN B C 1
ATOM 3707 O O . GLN B 1 228 ? -50.344 -2.051 61.375 1 20.7 228 GLN B O 1
ATOM 3712 N N . LYS B 1 229 ? -50.219 -1.029 63.375 1 21.17 229 LYS B N 1
ATOM 3713 C CA . LYS B 1 229 ? -51.531 -0.852 63.969 1 21.17 229 LYS B CA 1
ATOM 3714 C C . LYS B 1 229 ? -52.219 0.399 63.406 1 21.17 229 LYS B C 1
ATOM 3716 O O . LYS B 1 229 ? -51.562 1.431 63.219 1 21.17 229 LYS B O 1
#

Foldseek 3Di:
DVLCVLLVAPDDADPQLVQLLQCQLVVHDDRDPVVCVPPDHDPCSAAPDPGPPDPGHSPQQVVLQSVLSNPANRVCVNLVLAPERDDPVRLCVLAVPADFQEKHWYRDPHDRNWIKMKTAPDDPVDGIDIDDTDHPVNCVQPHPLQQCVLVQRNAARPPGHGSCVRRVVVHDDDPADDDPNDTDDDDYHDDVVCVVVNVVVVPPPVPPPPPPPPPDPPDPDPPDDDDDD/DVLCVLLVAPDDADPQLVQLLQCQLVVHDDRDPVVCVPPDDDPCSAAPDPGPPDPGHSPQQVVLQSVLSNPANRVCVNLVLAPERDDPVRLCVLAVPADFQEKHWYRDPHDRNWIKMKTAPDDPVDGIDIDDTDHPVNCVQPHPLQQCVLVQRNAAYPPGHGSCVRRVVVHDDDPFDDDPNDTDDDDYHDDVVCVVVNVVVVPPPVPPPPPPPPPDPPDPDPPDPDDDD

Sequence (458 aa):
MKFKAEVQSNRGLTKENLVFLAQKLFNNSSSHLEDYNGMSVSWSQFNRENLPGWNYTFWQWFDGVMEVLKKHHKPHWNDGAILGFVNKQQAHDLLINKPDGTFLLRFSDSEIGGITIAWKFDSPDRNLWNLKPFTTRDFSIRSLADRLGDLSYLIYVFPDRPKDEVFSKYYTPVLAKAVDGYVKPQIKQVVPEFVNASADSAGASATYMDQAPSPAVCPQAHYNMYPQKMKFKAEVQSNRGLTKENLVFLAQKLFNNSSSHLEDYNGMSVSWSQFNRENLPGWNYTFWQWFDGVMEVLKKHHKPHWNDGAILGFVNKQQAHDLLINKPDGTFLLRFSDSEIGGITIAWKFDSPDRNLWNLKPFTTRDFSIRSLADRLGDLSYLIYVFPDRPKDEVFSKYYTPVLAKAVDGYVKPQIKQVVPEFVNASADSAGASATYMDQAPSPAVCPQAHYNMYPQK

pLDDT: mean 83.63, std 23.7, range [20.03, 98.88]

Secondary structure (DSSP, 8-state):
-HHHHHHT-S----HHHHHHHHHHHHT-----GGGGTT----HHHHHTSBPTTSSSBHHHHHHHHHHHIIIIIHHHHHTT---BS--HHHHHHHHTTSPTTEEEEEE-SSSTT-EEEEEE---SS-SEEEEPPB-HHHHTTS-HHHHHHH-TT--EETTTEEHHHHHGGGSPP-----BTTEE--EEEEE-GGGTTTTTGGGSTT------------------------/-HHHHHHT-S----HHHHHHHHHHHHT-----GGGGTT----HHHHHTSBPTTSSSBHHHHHHHHHHHIIIIIHHHHHTT---BS--HHHHHHHHTTSPTTEEEEEE-SSSTT-EEEEEE---SS-SEEEEPPB-HHHHTTS-HHHHHHH-TT--EETTTEEHHHHHGGGSPP-----BTTEE--EEEEE-GGGTTTTTTTSSSS------------------------

Solvent-accessible surface area (backbone atoms only — not comparable to full-atom values): 26548 Å² total; per-residue (Å²): 111,68,61,16,61,73,33,70,40,88,48,62,81,50,69,66,39,51,28,41,53,48,22,63,72,64,72,41,86,65,82,53,60,75,77,48,72,85,59,81,78,52,68,52,58,37,64,68,36,54,34,90,98,47,95,44,22,48,41,58,40,52,51,24,45,40,48,40,32,46,76,73,31,38,70,44,46,55,71,59,65,41,72,32,64,47,53,71,68,57,49,48,65,69,36,69,85,48,60,72,13,27,25,47,32,24,50,37,86,90,34,73,29,15,43,21,42,38,34,21,45,83,47,100,88,44,43,61,40,30,40,54,58,43,37,67,74,51,45,73,74,47,44,67,44,42,41,51,64,48,35,66,60,55,41,22,37,60,93,75,42,52,36,63,81,75,33,48,89,63,42,75,80,80,80,77,64,68,56,94,41,29,37,64,71,43,76,40,42,41,40,76,90,47,58,67,62,51,58,57,66,66,58,62,72,67,58,78,70,70,76,64,76,75,73,76,80,70,76,79,77,79,77,77,81,80,81,86,126,109,69,62,17,62,73,33,71,42,87,48,63,80,49,71,65,40,50,31,42,52,48,23,64,71,65,72,42,86,66,82,52,60,75,76,48,72,83,58,83,79,52,69,50,56,37,64,66,35,54,36,90,96,47,96,43,21,48,42,57,39,52,50,25,44,40,48,40,32,47,75,74,32,39,70,44,46,55,69,58,66,42,72,32,64,49,54,71,68,58,49,47,65,69,37,69,84,48,60,72,14,28,26,47,31,23,49,37,87,90,35,72,30,14,43,22,41,38,34,20,44,83,48,100,90,44,42,62,37,30,40,53,58,43,37,68,76,49,45,73,75,47,46,67,45,43,41,52,65,48,36,66,59,55,41,22,37,60,94,74,43,52,38,62,80,73,34,49,90,64,43,76,80,81,80,78,64,68,56,95,42,30,37,64,71,42,75,42,41,43,41,76,90,48,57,68,63,51,60,55,65,65,58,61,70,66,58,77,70,70,77,65,76,76,76,76,82,71,77,78,77,80,78,78,80,78,81,82,130

Organism: Suricata suricatta (NCBI:txid37032)

Nearest PDB structures (foldseek):
  7ubt-assembly1_A  TM=9.344E-01  e=3.431E-33  Homo sapiens
  7tvb-assembly1_A  TM=9.316E-01  e=9.532E-33  Homo sapiens
  7uc6-assembly1_A  TM=9.298E-01  e=3.009E-32  Homo sapiens
  6mbz-assembly2_B  TM=9.730E-01  e=6.361E-27  Homo sapiens
  5d39-assembly2_C  TM=9.590E-01  e=3.096E-22  Homo sapiens

InterPro domains:
  IPR000980 SH2 domain [PF00017] (83-157)
  IPR000980 SH2 domain [PS50001] (77-174)
  IPR000980 SH2 domain [SM00252] (75-188)
  IPR001217 Transcription factor STAT [PTHR11801] (1-196)
  IPR008967 p53-like transcription factor, DNA-binding domain superfamily [SSF49417] (2-72)
  IPR036860 SH2 domain superfamily [G3DSA:3.30.505.10] (86-191)
  IPR036860 SH2 domain superfamily [SSF55550] (75-191)
  IPR048988 Signal transducer and activator of transcription, linker domain [PF21354] (1-62)

Radius of gyration: 31.46 Å; Cα contacts (8 Å, |Δi|>4): 647; chains: 2; bounding box: 121×86×98 Å